Protein AF-A0A2J8AKC6-F1 (afdb_monomer_lite)

Organism: NCBI:txid47790

Radius of gyration: 24.76 Å; chains: 1; bounding box: 72×50×76 Å

Structure (mmCIF, N/CA/C/O backbone):
data_AF-A0A2J8AKC6-F1
#
_entry.id   AF-A0A2J8AKC6-F1
#
loop_
_atom_site.group_PDB
_atom_site.id
_atom_site.type_symbol
_atom_site.label_atom_id
_atom_site.label_alt_id
_atom_site.label_comp_id
_atom_site.label_asym_id
_atom_site.label_entity_id
_atom_site.label_seq_id
_atom_site.pdbx_PDB_ins_code
_atom_site.Cartn_x
_atom_site.Cartn_y
_atom_site.Cartn_z
_atom_site.occupancy
_atom_site.B_iso_or_equiv
_atom_site.auth_seq_id
_atom_site.auth_comp_id
_atom_site.auth_asym_id
_atom_site.auth_atom_id
_atom_site.pdbx_PDB_model_num
ATOM 1 N N . MET A 1 1 ? 10.292 -11.810 6.290 1.00 50.41 1 MET A N 1
ATOM 2 C CA . MET A 1 1 ? 9.599 -10.502 6.369 1.00 50.41 1 MET A CA 1
ATOM 3 C 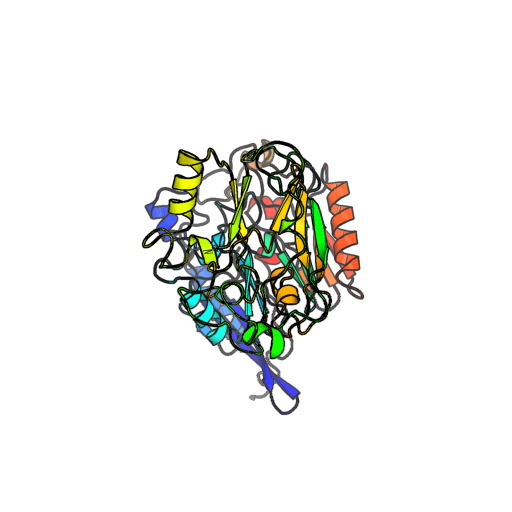C . MET A 1 1 ? 8.182 -10.755 5.903 1.00 50.41 1 MET A C 1
ATOM 5 O O . MET A 1 1 ? 8.024 -11.659 5.096 1.00 50.41 1 MET A O 1
ATOM 9 N N . GLY A 1 2 ? 7.181 -10.084 6.465 1.00 55.41 2 GLY A N 1
ATOM 10 C CA . GLY A 1 2 ? 5.777 -10.382 6.175 1.00 55.41 2 GLY A CA 1
ATOM 11 C C . GLY A 1 2 ? 4.954 -10.456 7.447 1.00 55.41 2 GLY A C 1
ATOM 12 O O . GLY A 1 2 ? 5.099 -11.375 8.252 1.00 55.41 2 GLY A O 1
ATOM 13 N N . CYS A 1 3 ? 4.096 -9.460 7.639 1.00 62.78 3 CYS A N 1
ATOM 14 C CA . CYS A 1 3 ? 3.109 -9.495 8.698 1.00 62.78 3 CYS A CA 1
ATOM 15 C C . CYS A 1 3 ? 2.019 -10.519 8.344 1.00 62.78 3 CYS A C 1
ATOM 17 O O . CYS A 1 3 ? 1.297 -10.359 7.364 1.00 62.78 3 CYS A O 1
ATOM 19 N N . VAL A 1 4 ? 1.895 -11.554 9.168 1.00 79.19 4 VAL A N 1
ATOM 20 C CA . VAL A 1 4 ? 0.941 -12.664 9.003 1.00 79.19 4 VAL A CA 1
ATOM 21 C C . VAL A 1 4 ? -0.320 -12.506 9.863 1.00 79.19 4 VAL A C 1
ATOM 23 O O . VAL A 1 4 ? -1.219 -13.342 9.820 1.00 79.19 4 VAL A O 1
ATOM 26 N N . CYS A 1 5 ? -0.405 -11.428 10.650 1.00 82.19 5 CYS A N 1
ATOM 27 C CA . CYS A 1 5 ? -1.594 -11.084 11.422 1.00 82.19 5 CYS A CA 1
ATOM 28 C C . CYS A 1 5 ? -1.679 -9.587 11.729 1.00 82.19 5 CYS A C 1
ATOM 30 O O . CYS A 1 5 ? -0.687 -8.972 12.114 1.00 82.19 5 CYS A O 1
ATOM 32 N N . VAL A 1 6 ? -2.877 -9.012 11.691 1.00 86.31 6 VAL A N 1
ATOM 33 C CA . VAL A 1 6 ? -3.108 -7.624 12.128 1.00 86.31 6 VAL A CA 1
ATOM 34 C C . VAL A 1 6 ? -4.000 -7.584 13.358 1.00 86.31 6 VAL A C 1
ATOM 36 O O . VAL A 1 6 ? -4.823 -8.471 13.574 1.00 86.31 6 VAL A O 1
ATOM 39 N N . CYS A 1 7 ? -3.850 -6.548 14.180 1.00 86.75 7 CYS A N 1
ATOM 40 C CA . CYS A 1 7 ? -4.762 -6.316 15.295 1.00 86.75 7 CYS A CA 1
ATOM 41 C C . CYS A 1 7 ? -5.960 -5.483 14.837 1.00 86.75 7 CYS A C 1
ATOM 43 O O . CYS A 1 7 ? -5.789 -4.465 14.168 1.00 86.75 7 CYS A O 1
ATOM 45 N N . VAL A 1 8 ? -7.151 -5.879 15.270 1.00 89.00 8 VAL A N 1
ATOM 46 C CA . VAL A 1 8 ? -8.388 -5.108 15.141 1.00 89.00 8 VAL A CA 1
ATOM 47 C C . VAL A 1 8 ? -8.827 -4.633 16.516 1.00 89.00 8 VAL A C 1
ATOM 49 O O . VAL A 1 8 ? -8.617 -5.307 17.530 1.00 89.00 8 VAL A O 1
ATOM 52 N N . VAL A 1 9 ? -9.415 -3.444 16.551 1.00 86.06 9 VAL A N 1
ATOM 53 C CA . VAL A 1 9 ? -9.812 -2.780 17.788 1.00 86.06 9 VAL A CA 1
ATOM 54 C C . VAL A 1 9 ? -11.288 -2.446 17.714 1.00 86.06 9 VAL A C 1
ATOM 56 O O . VAL A 1 9 ? -11.756 -1.902 16.717 1.00 86.06 9 VAL A O 1
ATOM 59 N N . ARG A 1 10 ? -12.014 -2.744 18.789 1.00 84.44 10 ARG A N 1
ATOM 60 C CA . ARG A 1 10 ? -13.404 -2.337 18.964 1.00 84.44 10 ARG A CA 1
ATOM 61 C C . ARG A 1 10 ? -13.532 -1.510 20.232 1.00 84.44 10 ARG A C 1
ATOM 63 O O . ARG A 1 10 ? -13.250 -1.995 21.325 1.00 84.44 10 ARG A O 1
ATOM 70 N N . ASP A 1 11 ? -14.015 -0.285 20.084 1.00 80.38 11 ASP A N 1
ATOM 71 C CA . ASP A 1 11 ? -14.376 0.564 21.215 1.00 80.38 11 ASP A CA 1
ATOM 72 C C . ASP A 1 11 ? -15.861 0.320 21.561 1.00 80.38 11 ASP A C 1
ATOM 74 O O . ASP A 1 11 ? -16.763 0.576 20.762 1.00 80.38 11 ASP A O 1
ATOM 78 N N . GLY A 1 12 ? -16.122 -0.273 22.729 1.00 70.50 12 GLY A N 1
ATOM 79 C CA . GLY A 1 12 ? -17.465 -0.630 23.193 1.00 70.50 12 GLY A CA 1
ATOM 80 C C . GLY A 1 12 ? -18.223 0.531 23.850 1.00 70.50 12 GLY A C 1
ATOM 81 O O . GLY A 1 12 ? -17.636 1.508 24.324 1.00 70.50 12 GLY A O 1
ATOM 82 N N . SER A 1 13 ? -19.552 0.398 23.946 1.00 59.69 13 SER A N 1
ATOM 83 C CA . SER A 1 13 ? -20.434 1.341 24.649 1.00 59.69 13 SER A CA 1
ATOM 84 C C . SER A 1 13 ? -20.139 1.327 26.156 1.00 59.69 13 SER A C 1
ATOM 86 O O . SER A 1 13 ? -20.657 0.491 26.894 1.00 59.69 13 SER A O 1
ATOM 88 N N . GLY A 1 14 ? -19.246 2.214 26.596 1.00 64.56 14 GLY A N 1
ATOM 89 C CA . GLY A 1 14 ? -18.710 2.259 27.963 1.00 64.56 14 GLY A CA 1
ATOM 90 C C . GLY A 1 14 ? -17.220 2.614 28.047 1.00 64.56 14 GLY A C 1
ATOM 91 O O . GLY A 1 14 ? -16.675 2.645 29.145 1.00 64.56 14 GLY A O 1
ATOM 92 N N . GLY A 1 15 ? -16.550 2.860 26.913 1.00 66.12 15 GLY A N 1
ATOM 93 C CA . GLY A 1 15 ? -15.128 3.230 26.874 1.00 66.12 15 GLY A CA 1
ATOM 94 C C . GLY A 1 15 ? -14.170 2.046 27.040 1.00 66.12 15 GLY A C 1
ATOM 95 O O . GLY A 1 15 ? -12.957 2.241 27.099 1.00 66.12 15 GLY A O 1
ATOM 96 N N . ARG A 1 16 ? -14.694 0.814 27.103 1.00 74.62 16 ARG A N 1
ATOM 97 C CA . ARG A 1 16 ? -13.885 -0.407 27.098 1.00 74.62 16 ARG A CA 1
ATOM 98 C C . ARG A 1 16 ? -13.391 -0.668 25.679 1.00 74.62 16 ARG A C 1
ATOM 100 O O . ARG A 1 16 ? -14.198 -0.852 24.770 1.00 74.62 16 ARG A O 1
ATOM 107 N N . ARG A 1 17 ? -12.072 -0.694 25.518 1.00 82.88 17 ARG A N 1
ATOM 108 C CA . ARG A 1 17 ? -11.397 -1.063 24.276 1.00 82.88 17 ARG A CA 1
ATOM 109 C C . ARG A 1 17 ? -11.096 -2.555 24.280 1.00 82.88 17 ARG A C 1
ATOM 111 O O . ARG A 1 17 ? -10.400 -3.037 25.170 1.00 82.88 17 ARG A O 1
ATOM 118 N N . GLU A 1 18 ? -11.597 -3.266 23.282 1.00 88.19 18 GLU A N 1
ATOM 119 C CA . GLU A 1 18 ? -11.300 -4.676 23.044 1.00 88.19 18 GLU A CA 1
ATOM 120 C C . GLU A 1 18 ? -10.331 -4.798 21.867 1.00 88.19 18 GLU A C 1
ATOM 122 O O . GLU A 1 18 ? -10.511 -4.151 20.834 1.00 88.19 18 GLU A O 1
ATOM 127 N N . VAL A 1 19 ? -9.299 -5.627 22.026 1.00 90.69 19 VAL A N 1
ATOM 128 C CA . VAL A 1 19 ? -8.300 -5.893 20.986 1.00 90.69 19 VAL A CA 1
ATOM 129 C C . VAL A 1 19 ? -8.336 -7.375 20.643 1.00 90.69 19 VAL A C 1
ATOM 131 O O . VAL A 1 19 ? -8.291 -8.232 21.527 1.00 90.69 19 VAL A O 1
ATOM 134 N N . ALA A 1 20 ? -8.406 -7.673 19.353 1.00 92.00 20 ALA A N 1
ATOM 135 C CA . ALA A 1 20 ? -8.294 -9.018 18.810 1.00 92.00 20 ALA A CA 1
ATOM 136 C C . ALA A 1 20 ? -7.307 -9.018 17.641 1.00 92.00 20 ALA A C 1
ATOM 138 O O . ALA A 1 20 ? -6.904 -7.962 17.158 1.00 92.00 20 ALA A O 1
ATOM 139 N N . ALA A 1 21 ? -6.913 -10.200 17.185 1.00 93.06 21 ALA A N 1
ATOM 140 C CA . ALA A 1 21 ? -6.076 -10.366 16.009 1.00 93.06 21 ALA A CA 1
ATOM 141 C C . ALA A 1 21 ? -6.839 -11.075 14.892 1.00 93.06 21 ALA A C 1
ATOM 143 O O . ALA A 1 21 ? -7.624 -11.989 15.148 1.00 93.06 21 ALA A O 1
ATOM 144 N N . VAL A 1 22 ? -6.560 -10.678 13.658 1.00 94.81 22 VAL A N 1
ATOM 145 C CA . VAL A 1 22 ? -6.909 -11.413 12.447 1.00 94.81 22 VAL A CA 1
ATOM 146 C C . VAL A 1 22 ? -5.635 -12.074 11.942 1.00 94.81 22 VAL A C 1
ATOM 148 O O . VAL A 1 22 ? -4.661 -11.387 11.645 1.00 94.81 22 VAL A O 1
ATOM 151 N N . SER A 1 23 ? -5.639 -13.400 11.904 1.00 94.94 23 SER A N 1
ATOM 152 C CA . SER A 1 23 ? -4.599 -14.239 11.312 1.00 94.94 23 SER A CA 1
ATOM 153 C C . SER A 1 23 ? -4.979 -14.495 9.858 1.00 94.94 23 SER A C 1
ATOM 155 O O . SER A 1 23 ? -6.094 -14.943 9.586 1.00 94.94 23 SER A O 1
ATOM 157 N N . TRP A 1 24 ? -4.088 -14.145 8.935 1.00 93.38 24 TRP A N 1
ATOM 158 C CA . TRP A 1 24 ? -4.292 -14.333 7.499 1.00 93.38 24 TRP A CA 1
ATOM 159 C C . TRP A 1 24 ? -3.771 -15.696 7.065 1.00 93.38 24 TRP A C 1
ATOM 161 O O . TRP A 1 24 ? -2.872 -16.253 7.706 1.00 93.38 24 TRP A O 1
ATOM 171 N N . ASP A 1 25 ? -4.261 -16.206 5.936 1.00 92.31 25 ASP A N 1
ATOM 172 C CA . ASP A 1 25 ? -3.503 -17.253 5.272 1.00 92.31 25 ASP A CA 1
ATOM 173 C C . ASP A 1 25 ? -2.230 -16.640 4.666 1.00 92.31 25 ASP A C 1
ATOM 175 O O . ASP A 1 25 ? -2.256 -15.562 4.075 1.00 92.31 25 ASP A O 1
ATOM 179 N N . TYR A 1 26 ? -1.093 -17.312 4.827 1.00 92.56 26 TYR A N 1
ATOM 180 C CA . TYR A 1 26 ? 0.196 -16.827 4.340 1.00 92.56 26 TYR A CA 1
ATOM 181 C C . TYR A 1 26 ? 0.833 -17.874 3.443 1.00 92.56 26 TYR A C 1
ATOM 183 O O . TYR A 1 26 ? 1.056 -19.020 3.851 1.00 92.56 26 TYR A O 1
ATOM 191 N N . ASN A 1 27 ? 1.147 -17.466 2.215 1.00 92.25 27 ASN A N 1
ATOM 192 C CA . ASN A 1 27 ? 1.741 -18.327 1.198 1.00 92.25 27 ASN A CA 1
ATOM 193 C C . ASN A 1 27 ? 3.113 -17.835 0.720 1.00 92.25 27 ASN A C 1
ATOM 195 O O . ASN A 1 27 ? 3.549 -18.194 -0.374 1.00 92.25 27 ASN A O 1
ATOM 199 N N . CYS A 1 28 ? 3.775 -17.003 1.530 1.00 90.94 28 CYS A N 1
ATOM 200 C CA . CYS A 1 28 ? 5.038 -16.367 1.185 1.00 90.94 28 CYS A CA 1
ATOM 201 C C . CYS A 1 28 ? 4.967 -15.628 -0.152 1.00 90.94 28 CYS A C 1
ATOM 203 O O . CYS A 1 28 ? 5.646 -15.989 -1.116 1.00 90.94 28 CYS A O 1
ATOM 205 N N . TYR A 1 29 ? 4.119 -14.599 -0.212 1.00 89.69 29 TYR A N 1
ATOM 206 C CA . TYR A 1 29 ? 4.050 -13.684 -1.348 1.00 89.69 29 TYR A CA 1
ATOM 207 C C . TYR A 1 29 ? 3.816 -14.399 -2.689 1.00 89.69 29 TYR A C 1
ATOM 209 O O . TYR A 1 29 ? 4.395 -14.060 -3.728 1.00 89.69 29 TYR A O 1
ATOM 217 N N . GLY A 1 30 ? 2.986 -15.445 -2.661 1.00 89.69 30 GLY A N 1
ATOM 218 C CA . GLY A 1 30 ? 2.636 -16.240 -3.830 1.00 89.69 30 GLY A CA 1
ATOM 219 C C . GLY A 1 30 ? 3.577 -17.389 -4.178 1.00 89.69 30 GLY A C 1
ATOM 220 O O . GLY A 1 30 ? 3.514 -17.887 -5.305 1.00 89.69 30 GLY A O 1
ATOM 221 N N . SER A 1 31 ? 4.437 -17.819 -3.252 1.00 88.81 31 SER A N 1
ATOM 222 C CA . SER A 1 31 ? 5.474 -18.823 -3.515 1.00 88.81 31 SER A CA 1
ATOM 223 C C . SER A 1 31 ? 4.973 -20.117 -4.181 1.00 88.81 31 SER A C 1
ATOM 225 O O . SER A 1 31 ? 5.622 -20.548 -5.130 1.00 88.81 31 SER A O 1
ATOM 227 N N . PRO A 1 32 ? 3.826 -20.731 -3.812 1.00 89.19 32 PRO A N 1
ATOM 228 C CA . PRO A 1 32 ? 3.337 -21.933 -4.497 1.00 89.19 32 PRO A CA 1
ATOM 229 C C . PRO A 1 32 ? 3.151 -21.765 -6.012 1.00 89.19 32 PRO A C 1
ATOM 231 O O . PRO A 1 32 ? 3.596 -22.606 -6.791 1.00 89.19 32 PRO A O 1
ATOM 234 N N . ALA A 1 33 ? 2.504 -20.674 -6.435 1.00 87.31 33 ALA A N 1
ATOM 235 C CA . ALA A 1 33 ? 2.237 -20.416 -7.848 1.00 87.31 33 ALA A CA 1
ATOM 236 C C . ALA A 1 33 ? 3.506 -19.967 -8.583 1.00 87.31 33 ALA A C 1
ATOM 238 O O . ALA A 1 33 ? 3.753 -20.419 -9.699 1.00 87.31 33 ALA A O 1
ATOM 239 N N . LYS A 1 34 ? 4.343 -19.145 -7.932 1.00 84.25 34 LYS A N 1
ATOM 240 C CA . LYS A 1 34 ? 5.646 -18.722 -8.463 1.00 84.25 34 LYS A CA 1
ATOM 241 C C . LYS A 1 34 ? 6.565 -19.931 -8.702 1.00 84.25 34 LYS A C 1
ATOM 243 O O . LYS A 1 34 ? 7.096 -20.081 -9.798 1.00 84.25 34 LYS A O 1
ATOM 248 N N . LEU A 1 35 ? 6.658 -20.860 -7.743 1.00 84.56 35 LEU A N 1
ATOM 249 C CA . LEU A 1 35 ? 7.389 -22.128 -7.898 1.00 84.56 35 LEU A CA 1
ATOM 250 C C . LEU A 1 35 ? 6.865 -22.953 -9.078 1.00 84.56 35 LEU A C 1
ATOM 252 O O . LEU A 1 35 ? 7.657 -23.440 -9.882 1.00 84.56 35 LEU A O 1
ATOM 256 N N . ALA A 1 36 ? 5.541 -23.093 -9.205 1.00 85.81 36 ALA A N 1
ATOM 257 C CA . ALA A 1 36 ? 4.930 -23.821 -10.318 1.00 85.81 36 ALA A CA 1
ATOM 258 C C . ALA A 1 36 ? 5.220 -23.171 -11.685 1.00 85.81 36 ALA A C 1
ATOM 260 O O . ALA A 1 36 ? 5.316 -23.875 -12.690 1.00 85.81 36 ALA A O 1
ATOM 261 N N . ALA A 1 37 ? 5.399 -21.849 -11.716 1.00 83.88 37 ALA A N 1
ATOM 262 C CA . ALA A 1 37 ? 5.763 -21.077 -12.901 1.00 83.88 37 ALA A CA 1
ATOM 263 C C . ALA A 1 37 ? 7.284 -20.985 -13.149 1.00 83.88 37 ALA A C 1
ATOM 265 O O . ALA A 1 37 ? 7.702 -20.343 -14.111 1.00 83.88 37 ALA A O 1
ATOM 266 N N . GLY A 1 38 ? 8.124 -21.596 -12.302 1.00 80.50 38 GLY A N 1
ATOM 267 C CA . GLY A 1 38 ? 9.585 -21.478 -12.393 1.00 80.50 38 GLY A CA 1
ATOM 268 C C . GLY A 1 38 ? 10.118 -20.075 -12.072 1.00 80.50 38 GLY A C 1
ATOM 269 O O . GLY A 1 38 ? 11.237 -19.741 -12.456 1.00 80.50 38 GLY A O 1
ATOM 270 N N . GLN A 1 39 ? 9.318 -19.253 -11.393 1.00 76.44 39 GLN A N 1
ATOM 271 C CA . GLN A 1 39 ? 9.688 -17.919 -10.934 1.00 76.44 39 GLN A CA 1
ATOM 272 C C . GLN A 1 39 ? 10.471 -17.993 -9.616 1.00 76.44 39 GLN A C 1
ATOM 274 O O . GLN A 1 39 ? 10.296 -18.938 -8.836 1.00 76.44 39 GLN A O 1
ATOM 279 N N . PRO A 1 40 ? 11.328 -16.997 -9.338 1.00 69.62 40 PRO A N 1
ATOM 280 C CA . PRO A 1 40 ? 12.038 -16.939 -8.075 1.00 69.62 40 PRO A CA 1
ATOM 281 C C . PRO A 1 40 ? 11.052 -16.747 -6.910 1.00 69.62 40 PRO A C 1
ATOM 283 O O . PRO A 1 40 ? 10.064 -16.021 -7.009 1.00 69.62 40 PRO A O 1
ATOM 286 N N . VAL A 1 41 ? 11.323 -17.415 -5.789 1.00 77.19 41 VAL A N 1
ATOM 287 C CA . VAL A 1 41 ? 10.510 -17.325 -4.566 1.00 77.19 41 VAL A CA 1
ATOM 288 C C . VAL A 1 41 ? 11.353 -16.898 -3.391 1.00 77.19 41 VAL A C 1
ATOM 290 O O . VAL A 1 41 ? 12.531 -17.229 -3.345 1.00 77.19 41 VAL A O 1
ATOM 293 N N . LEU A 1 42 ? 10.765 -16.187 -2.431 1.00 75.12 42 LEU A N 1
ATOM 294 C CA . LEU A 1 42 ? 11.502 -15.682 -1.271 1.00 75.12 42 LEU A CA 1
ATOM 295 C C . LEU A 1 42 ? 11.999 -16.834 -0.383 1.00 75.12 42 LEU A C 1
ATOM 297 O O . LEU A 1 42 ? 13.177 -16.885 -0.035 1.00 75.12 42 LEU A O 1
ATOM 301 N N . MET A 1 43 ? 11.136 -17.807 -0.071 1.00 79.31 43 MET A N 1
ATOM 302 C CA . MET A 1 43 ? 11.514 -18.999 0.694 1.00 79.31 43 MET A CA 1
ATOM 303 C C . MET A 1 43 ? 10.762 -20.246 0.221 1.00 79.31 43 MET A C 1
ATOM 305 O O . MET A 1 43 ? 9.605 -20.179 -0.181 1.00 79.31 43 MET A O 1
ATOM 309 N N . ALA A 1 44 ? 11.428 -21.401 0.280 1.00 76.31 44 ALA A N 1
ATOM 310 C CA . ALA A 1 44 ? 10.841 -22.676 -0.139 1.00 76.31 44 ALA A CA 1
ATOM 311 C C . ALA A 1 44 ? 9.895 -23.289 0.913 1.00 76.31 44 ALA A C 1
ATOM 313 O O . ALA A 1 44 ? 9.000 -24.050 0.557 1.00 76.31 44 ALA A O 1
ATOM 314 N N . ASP A 1 45 ? 10.088 -22.962 2.194 1.00 85.12 45 ASP A N 1
ATOM 315 C CA . ASP A 1 45 ? 9.246 -23.394 3.313 1.00 85.12 45 ASP A CA 1
ATOM 316 C C . ASP A 1 45 ? 8.954 -22.192 4.214 1.00 85.12 45 ASP A C 1
ATOM 318 O O . ASP A 1 45 ? 9.879 -21.585 4.742 1.00 85.12 45 ASP A O 1
ATOM 322 N N . TRP A 1 46 ? 7.672 -21.863 4.365 1.00 89.50 46 TRP A N 1
ATOM 323 C CA . TRP A 1 46 ? 7.147 -20.747 5.164 1.00 89.50 46 TRP A CA 1
ATOM 324 C C . TRP A 1 46 ? 6.174 -21.226 6.253 1.00 89.50 46 TRP A C 1
ATOM 326 O O . TRP A 1 46 ? 5.354 -20.461 6.770 1.00 89.50 46 TRP A O 1
ATOM 336 N N . SER A 1 47 ? 6.205 -22.520 6.583 1.00 90.06 47 SER A N 1
ATOM 337 C CA . SER A 1 47 ? 5.275 -23.130 7.540 1.00 90.06 47 SER A CA 1
ATOM 338 C C . SER A 1 47 ? 5.334 -22.471 8.923 1.00 90.06 47 SER A C 1
ATOM 340 O O . SER A 1 47 ? 4.297 -22.291 9.567 1.00 90.06 47 SER A O 1
ATOM 342 N N . LEU A 1 48 ? 6.527 -22.056 9.358 1.00 90.50 48 LEU A N 1
ATOM 343 C CA . LEU A 1 48 ? 6.729 -21.348 10.621 1.00 90.50 48 LEU A CA 1
ATOM 344 C C . LEU A 1 48 ? 6.208 -19.907 10.576 1.00 90.50 48 LEU A C 1
ATOM 346 O O . LEU A 1 48 ? 5.594 -19.468 11.548 1.00 90.50 48 LEU A O 1
ATOM 350 N N . ASP A 1 49 ? 6.388 -19.195 9.462 1.00 89.94 49 ASP A N 1
ATOM 351 C CA . ASP A 1 49 ? 5.840 -17.849 9.271 1.00 89.94 49 ASP A CA 1
ATOM 352 C C . ASP A 1 49 ? 4.311 -17.882 9.306 1.00 89.94 49 ASP A C 1
ATOM 354 O O . ASP A 1 49 ? 3.687 -17.136 10.056 1.00 89.94 49 ASP A O 1
ATOM 358 N N . ARG A 1 50 ? 3.696 -18.835 8.594 1.00 89.94 50 ARG A N 1
ATOM 359 C CA . ARG A 1 50 ? 2.242 -19.048 8.640 1.00 89.94 50 ARG A CA 1
ATOM 360 C C . ARG A 1 50 ? 1.762 -19.355 10.062 1.00 89.94 50 ARG A C 1
ATOM 362 O O . ARG A 1 50 ? 0.770 -18.796 10.520 1.00 89.94 50 ARG A O 1
ATOM 369 N N . ALA A 1 51 ? 2.480 -20.203 10.802 1.00 90.56 51 ALA A N 1
ATOM 370 C CA . ALA A 1 51 ? 2.139 -20.530 12.189 1.00 90.56 51 ALA A CA 1
ATOM 371 C C . ALA A 1 51 ? 2.301 -19.339 13.158 1.00 90.56 51 ALA A C 1
ATOM 373 O O . ALA A 1 51 ? 1.651 -19.299 14.213 1.00 90.56 51 ALA A O 1
ATOM 374 N N . ALA A 1 52 ? 3.150 -18.360 12.831 1.00 88.94 52 ALA A N 1
ATOM 375 C CA . ALA A 1 52 ? 3.344 -17.161 13.642 1.00 88.94 52 ALA A CA 1
ATOM 376 C C . ALA A 1 52 ? 2.078 -16.286 13.700 1.00 88.94 52 ALA A C 1
ATOM 378 O O . ALA A 1 52 ? 1.790 -15.739 14.768 1.00 88.94 52 ALA A O 1
ATOM 379 N N . GLY A 1 53 ? 1.281 -16.241 12.621 1.00 86.81 53 GLY A N 1
ATOM 380 C CA . GLY A 1 53 ? 0.059 -15.424 12.521 1.00 86.81 53 GLY A CA 1
ATOM 381 C C . GLY A 1 53 ? -0.975 -15.745 13.593 1.00 86.81 53 GLY A C 1
ATOM 382 O O . GLY A 1 53 ? -1.581 -14.846 14.171 1.00 86.81 53 GLY A O 1
ATOM 383 N N . ARG A 1 54 ? -1.086 -17.021 13.970 1.00 89.75 54 ARG A N 1
ATOM 384 C CA . ARG A 1 54 ? -1.923 -17.451 15.096 1.00 89.75 54 ARG A CA 1
ATOM 385 C C . ARG A 1 54 ? -1.179 -17.430 16.431 1.00 89.75 54 ARG A C 1
ATOM 387 O O . ARG A 1 54 ? -1.734 -17.014 17.448 1.00 89.75 54 ARG A O 1
ATOM 394 N N . SER A 1 55 ? 0.053 -17.940 16.467 1.00 90.31 55 SER A N 1
ATOM 395 C CA . SER A 1 55 ? 0.731 -18.242 17.737 1.00 90.31 55 SER A CA 1
ATOM 396 C C . SER A 1 55 ? 1.214 -17.004 18.496 1.00 90.31 55 SER A C 1
ATOM 398 O O . SER A 1 55 ? 1.163 -17.003 19.727 1.00 90.31 55 SER A O 1
ATOM 400 N N . LEU A 1 56 ? 1.640 -15.946 17.802 1.00 88.06 56 LEU A N 1
ATOM 401 C CA . LEU A 1 56 ? 2.088 -14.701 18.431 1.00 88.06 56 LEU A CA 1
ATOM 402 C C . LEU A 1 56 ? 0.946 -13.940 19.129 1.00 88.06 56 LEU A C 1
ATOM 404 O O . LEU A 1 56 ? 1.068 -13.704 20.335 1.00 88.06 56 LEU A O 1
ATOM 408 N N . PRO A 1 57 ? -0.180 -13.605 18.464 1.00 88.56 57 PRO A N 1
ATOM 409 C CA . PRO A 1 57 ? -1.278 -12.911 19.135 1.00 88.56 57 PRO A CA 1
ATOM 410 C C . PRO A 1 57 ? -1.929 -13.762 20.233 1.00 88.56 57 PRO A C 1
ATOM 412 O O . PRO A 1 57 ? -2.284 -13.228 21.283 1.00 88.56 57 PRO A O 1
ATOM 415 N N . ALA A 1 58 ? -2.010 -15.087 20.059 1.00 89.94 58 ALA A N 1
ATOM 416 C CA . ALA A 1 58 ? -2.510 -15.980 21.105 1.00 89.94 58 ALA A CA 1
ATOM 417 C C . ALA A 1 58 ? -1.626 -15.954 22.366 1.00 89.94 58 ALA A C 1
ATOM 419 O O . ALA A 1 58 ? -2.142 -15.911 23.482 1.00 89.94 58 ALA A O 1
ATOM 420 N N . ARG A 1 59 ? -0.292 -15.923 22.213 1.00 89.50 59 ARG A N 1
ATOM 421 C CA . ARG A 1 59 ? 0.645 -15.754 23.342 1.00 89.50 59 ARG A CA 1
ATOM 422 C C . ARG A 1 59 ? 0.526 -14.387 24.012 1.00 89.50 59 ARG A C 1
ATOM 424 O O . ARG A 1 59 ? 0.781 -14.287 25.206 1.00 89.50 59 ARG A O 1
ATOM 431 N N . ALA A 1 60 ? 0.114 -13.363 23.267 1.00 85.75 60 ALA A N 1
ATOM 432 C CA . ALA A 1 60 ? -0.218 -12.046 23.806 1.00 85.75 60 ALA A CA 1
ATOM 433 C C . ALA A 1 60 ? -1.609 -11.992 24.478 1.00 85.75 60 ALA A C 1
ATOM 435 O O . ALA A 1 60 ? -2.042 -10.921 24.899 1.00 85.75 60 ALA A O 1
ATOM 436 N N . GLY A 1 61 ? -2.318 -13.125 24.588 1.00 89.62 61 GLY A N 1
ATOM 437 C CA . GLY A 1 61 ? -3.636 -13.213 25.219 1.00 89.62 61 GLY A CA 1
ATOM 438 C C . GLY A 1 61 ? -4.782 -12.675 24.359 1.00 89.62 61 GLY A C 1
ATOM 439 O O . GLY A 1 61 ? -5.873 -12.444 24.876 1.00 89.62 61 GLY A O 1
ATOM 440 N N . LEU A 1 62 ? -4.558 -12.458 23.060 1.00 89.94 62 LEU A N 1
ATOM 441 C CA . LEU A 1 62 ? -5.587 -11.958 22.154 1.00 89.94 62 LEU A CA 1
ATOM 442 C C . LEU A 1 62 ? -6.494 -13.084 21.662 1.00 89.94 62 LEU A C 1
ATOM 444 O O . LEU A 1 62 ? -6.050 -14.196 21.365 1.00 89.94 62 LEU A O 1
ATOM 448 N N . ARG A 1 63 ? -7.772 -12.754 21.467 1.00 93.75 63 ARG A N 1
ATOM 449 C CA . ARG A 1 63 ? -8.656 -13.558 20.621 1.00 93.75 63 ARG A CA 1
ATOM 450 C C . ARG A 1 63 ? -8.153 -13.484 19.179 1.00 93.75 63 ARG A C 1
ATOM 452 O O . ARG A 1 63 ? -7.892 -12.390 18.689 1.00 93.75 63 ARG A O 1
ATOM 459 N N . VAL A 1 64 ? -8.057 -14.630 18.507 1.00 94.56 64 VAL A N 1
ATOM 460 C CA . VAL A 1 64 ? -7.596 -14.722 17.114 1.00 94.56 64 VAL A CA 1
ATOM 461 C C . VAL A 1 64 ? -8.738 -15.196 16.218 1.00 94.56 64 VAL A C 1
ATOM 463 O O . VAL A 1 64 ? -9.375 -16.211 16.511 1.00 94.56 64 VAL A O 1
ATOM 466 N N . PHE A 1 65 ? -8.992 -14.459 15.142 1.00 95.69 65 PHE A N 1
ATOM 467 C CA . PHE A 1 65 ? -9.894 -14.822 14.055 1.00 95.69 65 PHE A CA 1
ATOM 468 C C . PHE A 1 65 ? -9.063 -15.276 12.856 1.00 95.69 65 PHE A C 1
ATOM 470 O O . PHE A 1 65 ? -8.153 -14.565 12.445 1.00 95.69 65 PHE A O 1
ATOM 477 N N . GLU A 1 66 ? -9.357 -16.450 12.306 1.00 95.12 66 GLU A N 1
ATOM 478 C CA . GLU A 1 66 ? -8.680 -16.946 11.103 1.00 95.12 66 GLU A CA 1
ATOM 479 C C . GLU A 1 66 ? -9.437 -16.458 9.869 1.00 95.12 66 GLU A C 1
ATOM 481 O O . GLU A 1 66 ? -10.611 -16.795 9.691 1.00 95.12 66 GLU A O 1
ATOM 486 N N . CYS A 1 67 ? -8.774 -15.664 9.035 1.00 94.56 67 CYS A N 1
ATOM 487 C CA . CYS A 1 67 ? -9.294 -15.224 7.752 1.00 94.56 67 CYS A CA 1
ATOM 488 C C . CYS A 1 67 ? -8.752 -16.134 6.641 1.00 94.56 67 CYS A C 1
ATOM 490 O O . CYS A 1 67 ? -7.540 -16.328 6.561 1.00 94.56 67 CYS A O 1
ATOM 492 N N . PRO A 1 68 ? -9.611 -16.685 5.762 1.00 93.81 68 PRO A N 1
ATOM 493 C CA . PRO A 1 68 ? -9.164 -17.555 4.675 1.00 93.81 68 PRO A CA 1
ATOM 494 C C . PRO A 1 68 ? -8.468 -16.798 3.533 1.00 93.81 68 PRO A C 1
ATOM 496 O O . PRO A 1 68 ? -8.000 -17.427 2.588 1.00 93.81 68 PRO A O 1
ATOM 499 N N . LEU A 1 69 ? -8.443 -15.462 3.582 1.00 95.56 69 LEU A N 1
ATOM 500 C CA . LEU A 1 69 ? -7.779 -14.633 2.585 1.00 95.56 69 LEU A CA 1
ATOM 501 C C . LEU A 1 69 ? -6.263 -14.814 2.694 1.00 95.56 69 LEU A C 1
ATOM 503 O O . LEU A 1 69 ? -5.695 -14.615 3.772 1.00 95.56 69 LEU A O 1
ATOM 507 N N . VAL A 1 70 ? -5.612 -15.128 1.571 1.00 96.12 70 VAL A N 1
ATOM 508 C CA . VAL A 1 70 ? -4.156 -15.011 1.475 1.00 96.12 70 VAL A CA 1
ATOM 509 C C . VAL A 1 70 ? -3.813 -13.527 1.466 1.00 96.12 70 VAL A C 1
ATOM 511 O O . VAL A 1 70 ? -4.154 -12.831 0.504 1.00 96.12 70 VAL A O 1
ATOM 514 N N . LEU A 1 71 ? -3.180 -13.046 2.534 1.00 93.31 71 LEU A N 1
ATOM 515 C CA . LEU A 1 71 ? -2.866 -11.632 2.717 1.00 93.31 71 LEU A CA 1
ATOM 516 C C . LEU A 1 71 ? -1.634 -11.439 3.604 1.00 93.31 71 LEU A C 1
ATOM 518 O O . LEU A 1 71 ? -1.385 -12.190 4.546 1.00 93.31 71 LEU A O 1
ATOM 522 N N . GLU A 1 72 ? -0.907 -10.362 3.343 1.00 90.00 72 GLU A N 1
ATOM 523 C CA . GLU A 1 72 ? 0.153 -9.847 4.191 1.00 90.00 72 GLU A CA 1
ATOM 524 C C . GLU A 1 72 ? -0.242 -8.478 4.766 1.00 90.00 72 GLU A C 1
ATOM 526 O O . GLU A 1 72 ? -0.788 -7.632 4.064 1.00 90.00 72 GLU A O 1
ATOM 531 N N . GLY A 1 73 ? 0.080 -8.200 6.032 1.00 83.19 73 GLY A N 1
ATOM 532 C CA . GLY A 1 73 ? -0.256 -6.914 6.658 1.00 83.19 73 GLY A CA 1
ATOM 533 C C . GLY A 1 73 ? 0.358 -5.695 5.956 1.00 83.19 73 GLY A C 1
ATOM 534 O O . GLY A 1 73 ? -0.222 -4.621 6.020 1.00 83.19 73 GLY A O 1
ATOM 535 N N . GLY A 1 74 ? 1.479 -5.858 5.241 1.00 81.12 74 GLY A N 1
ATOM 536 C CA . GLY A 1 74 ? 2.077 -4.797 4.415 1.00 81.12 74 GLY A CA 1
ATOM 537 C C . GLY A 1 74 ? 1.328 -4.512 3.103 1.00 81.12 74 GLY A C 1
ATOM 538 O O . GLY A 1 74 ? 1.544 -3.472 2.488 1.00 81.12 74 GLY A O 1
ATOM 539 N N . ALA A 1 75 ? 0.422 -5.401 2.682 1.00 87.94 75 ALA A N 1
ATOM 540 C CA . ALA A 1 75 ? -0.410 -5.214 1.494 1.00 87.94 75 ALA A CA 1
ATOM 541 C C . ALA A 1 75 ? -1.621 -4.295 1.747 1.00 87.94 75 ALA A C 1
ATOM 543 O O . ALA A 1 75 ? -2.335 -3.949 0.804 1.00 87.94 75 ALA A O 1
ATOM 544 N N . ILE A 1 76 ? -1.857 -3.895 3.003 1.00 88.62 76 ILE A N 1
ATOM 545 C CA . ILE A 1 76 ? -2.983 -3.053 3.415 1.00 88.62 76 ILE A CA 1
ATOM 546 C C . ILE A 1 76 ? -2.518 -1.915 4.335 1.00 88.62 76 ILE A C 1
ATOM 548 O O . ILE A 1 76 ? -1.599 -2.084 5.130 1.00 88.62 76 ILE A O 1
ATOM 552 N N . HIS A 1 77 ? -3.189 -0.762 4.297 1.00 82.19 77 HIS A N 1
ATOM 553 C CA . HIS A 1 77 ? -2.957 0.315 5.266 1.00 82.19 77 HIS A CA 1
ATOM 554 C C . HIS A 1 77 ? -4.273 0.978 5.672 1.00 82.19 77 HIS A C 1
ATOM 556 O O . HIS A 1 77 ? -5.020 1.453 4.823 1.00 82.19 77 HIS A O 1
ATOM 562 N N . SER A 1 78 ? -4.566 1.046 6.972 1.00 84.81 78 SER A N 1
ATOM 563 C CA . SER A 1 78 ? -5.815 1.636 7.479 1.00 84.81 78 SER A CA 1
ATOM 564 C C . SER A 1 78 ? -5.615 3.051 8.017 1.00 84.81 78 SER A C 1
ATOM 566 O O . SER A 1 78 ? -4.538 3.379 8.517 1.00 84.81 78 SER A O 1
ATOM 568 N N . ASP A 1 79 ? -6.661 3.874 7.934 1.00 78.94 79 ASP A N 1
ATOM 569 C CA . ASP A 1 79 ? -6.766 5.158 8.636 1.00 78.94 79 ASP A CA 1
ATOM 570 C C . ASP A 1 79 ? -7.313 5.016 10.072 1.00 78.94 79 ASP A C 1
ATOM 572 O O . ASP A 1 79 ? -7.324 5.980 10.837 1.00 78.94 79 ASP A O 1
ATOM 576 N N . GLY A 1 80 ? -7.774 3.816 10.446 1.00 81.12 80 GLY A N 1
ATOM 577 C CA . GLY A 1 80 ? -8.427 3.535 11.724 1.00 81.12 80 GLY A CA 1
ATOM 578 C C . GLY A 1 80 ? -9.857 4.079 11.844 1.00 81.12 80 GLY A C 1
ATOM 579 O O . GLY A 1 80 ? -10.404 4.082 12.944 1.00 81.12 80 GLY A O 1
ATOM 580 N N . GLN A 1 81 ? -10.455 4.554 10.748 1.00 82.38 81 GLN A N 1
ATOM 581 C CA . GLN A 1 81 ? -11.796 5.148 10.689 1.00 82.38 81 GLN A CA 1
ATOM 582 C C . GLN A 1 81 ? -12.625 4.605 9.516 1.00 82.38 81 GLN A C 1
ATOM 584 O O . GLN A 1 81 ? -13.456 5.312 8.954 1.00 82.38 81 GLN A O 1
ATOM 589 N N . GLY A 1 82 ? -12.406 3.336 9.170 1.00 80.50 82 GLY A N 1
ATOM 590 C CA . GLY A 1 82 ? -13.205 2.618 8.178 1.00 80.50 82 GLY A CA 1
ATOM 591 C C . GLY A 1 82 ? -12.636 2.642 6.760 1.00 80.50 82 GLY A C 1
ATOM 592 O O . GLY A 1 82 ? -13.255 2.067 5.866 1.00 80.50 82 GLY A O 1
ATOM 593 N N . THR A 1 83 ? -11.465 3.242 6.531 1.00 80.00 83 THR A N 1
ATOM 594 C CA . THR A 1 83 ? -10.820 3.275 5.209 1.00 80.00 83 THR A CA 1
ATOM 595 C C . THR A 1 83 ? -9.594 2.380 5.169 1.00 80.00 83 THR A C 1
ATOM 597 O O . THR A 1 83 ? -8.782 2.353 6.101 1.00 80.00 83 THR A O 1
ATOM 600 N N . LEU A 1 84 ? -9.428 1.680 4.050 1.00 83.56 84 LEU A N 1
ATOM 601 C CA . LEU A 1 84 ? -8.256 0.871 3.747 1.00 83.56 84 LEU A CA 1
ATOM 602 C C . LEU A 1 84 ? -7.645 1.295 2.410 1.00 83.56 84 LEU A C 1
ATOM 604 O O . LEU A 1 84 ? -8.366 1.446 1.431 1.00 83.56 84 LEU A O 1
ATOM 608 N N . LEU A 1 85 ? -6.327 1.459 2.361 1.00 77.38 85 LEU A N 1
ATOM 609 C CA . LEU A 1 85 ? -5.545 1.562 1.131 1.00 77.38 85 LEU A CA 1
ATOM 610 C C . LEU A 1 85 ? -4.965 0.195 0.788 1.00 77.38 85 LEU A C 1
ATOM 612 O O . LEU A 1 85 ? -4.459 -0.497 1.673 1.00 77.38 85 LEU A O 1
ATOM 616 N N . VAL A 1 86 ? -5.024 -0.160 -0.491 1.00 79.62 86 VAL A N 1
ATOM 617 C CA . VAL A 1 86 ? -4.521 -1.422 -1.041 1.00 79.62 86 VAL A CA 1
ATOM 618 C C . VAL A 1 86 ? -3.992 -1.218 -2.467 1.00 79.62 86 VAL A C 1
ATOM 620 O O . VAL A 1 86 ? -4.248 -0.174 -3.067 1.00 79.62 86 VAL A O 1
ATOM 623 N N . THR A 1 87 ? -3.300 -2.206 -3.039 1.00 75.19 87 THR A N 1
ATOM 624 C CA . THR A 1 87 ? -2.894 -2.208 -4.459 1.00 75.19 87 THR A CA 1
ATOM 625 C C . THR A 1 87 ? -3.558 -3.348 -5.236 1.00 75.19 87 THR A C 1
ATOM 627 O O . THR A 1 87 ? -3.662 -4.478 -4.754 1.00 75.19 87 THR A O 1
ATOM 630 N N . GLU A 1 88 ? -3.997 -3.071 -6.465 1.00 80.69 88 GLU A N 1
ATOM 631 C CA . GLU A 1 88 ? -4.514 -4.094 -7.385 1.00 80.69 88 GLU A CA 1
ATOM 632 C C . GLU A 1 88 ? -3.425 -5.103 -7.745 1.00 80.69 88 GLU A C 1
ATOM 634 O O . GLU A 1 88 ? -3.667 -6.307 -7.679 1.00 80.69 88 GLU A O 1
ATOM 639 N N . GLU A 1 89 ? -2.222 -4.605 -8.049 1.00 78.12 89 GLU A N 1
ATOM 640 C CA . GLU A 1 89 ? -1.044 -5.412 -8.383 1.00 78.12 89 GLU A CA 1
ATOM 641 C C . GLU A 1 89 ? -0.754 -6.509 -7.352 1.00 78.12 89 GLU A C 1
ATOM 643 O O . GLU A 1 89 ? -0.351 -7.603 -7.744 1.00 78.12 89 GLU A O 1
ATOM 648 N N . CYS A 1 90 ? -1.034 -6.258 -6.066 1.00 87.25 90 CYS A N 1
ATOM 649 C CA . CYS A 1 90 ? -0.841 -7.240 -5.007 1.00 87.25 90 CYS A CA 1
ATOM 650 C C . CYS A 1 90 ? -2.065 -8.139 -4.817 1.00 87.25 90 CYS A C 1
ATOM 652 O O . CYS A 1 90 ? -1.969 -9.357 -4.987 1.00 87.25 90 CYS A O 1
ATOM 654 N N . LEU A 1 91 ? -3.221 -7.585 -4.423 1.00 92.94 91 LEU A N 1
ATOM 655 C CA . LEU A 1 91 ? -4.325 -8.433 -3.947 1.00 92.94 91 LEU A CA 1
ATOM 656 C C . LEU A 1 91 ? -5.038 -9.188 -5.073 1.00 92.94 91 LEU A C 1
ATOM 658 O O . LEU A 1 91 ? -5.608 -10.247 -4.807 1.00 92.94 91 LEU A O 1
ATOM 662 N N . LEU A 1 92 ? -4.984 -8.683 -6.311 1.00 90.00 92 LEU A N 1
ATOM 663 C CA . LEU A 1 92 ? -5.521 -9.373 -7.490 1.00 90.00 92 LEU A CA 1
ATOM 664 C C . LEU A 1 92 ? -4.474 -10.234 -8.196 1.00 90.00 92 LEU A C 1
ATOM 666 O O . LEU A 1 92 ? -4.784 -10.860 -9.211 1.00 90.00 92 LEU A O 1
ATOM 670 N N . HIS A 1 93 ? -3.244 -10.297 -7.676 1.00 90.25 93 HIS A N 1
ATOM 671 C CA . HIS A 1 93 ? -2.222 -11.132 -8.281 1.00 90.25 93 HIS A CA 1
ATOM 672 C C . HIS A 1 93 ? -2.682 -12.604 -8.288 1.00 90.25 93 HIS A C 1
ATOM 674 O O . HIS A 1 93 ? -3.089 -13.122 -7.239 1.00 90.25 93 HIS A O 1
ATOM 680 N N . PRO A 1 94 ? -2.553 -13.338 -9.412 1.00 90.06 94 PRO A N 1
ATOM 681 C CA . PRO A 1 94 ? -3.020 -14.726 -9.515 1.00 90.06 94 PRO A CA 1
ATOM 682 C C . PRO A 1 94 ? -2.398 -15.685 -8.490 1.00 90.06 94 PRO A C 1
ATOM 684 O O . PRO A 1 94 ? -2.958 -16.736 -8.191 1.00 90.06 94 PRO A O 1
ATOM 687 N N . SER A 1 95 ? -1.234 -15.332 -7.936 1.00 90.69 95 SER A N 1
ATOM 688 C CA . SER A 1 95 ? -0.561 -16.112 -6.890 1.00 90.69 95 SER A CA 1
ATOM 689 C C . SER A 1 95 ? -1.124 -15.907 -5.478 1.00 90.69 95 SER A C 1
ATOM 691 O O . SER A 1 95 ? -0.712 -16.624 -4.566 1.00 90.69 95 SER A O 1
ATOM 693 N N . ARG A 1 96 ? -2.020 -14.932 -5.270 1.00 93.06 96 ARG A N 1
ATOM 694 C CA . ARG A 1 96 ? -2.703 -14.706 -3.991 1.00 93.06 96 ARG A CA 1
ATOM 695 C C . ARG A 1 96 ? -3.999 -15.501 -3.956 1.00 93.06 96 ARG A C 1
ATOM 697 O O . ARG A 1 96 ? -4.001 -16.650 -3.524 1.00 93.06 96 ARG A O 1
ATOM 704 N N . ASN A 1 97 ? -5.078 -14.915 -4.466 1.00 95.62 97 ASN A N 1
ATOM 705 C CA . ASN A 1 97 ? -6.432 -15.440 -4.330 1.00 95.62 97 ASN A CA 1
ATOM 706 C C . ASN A 1 97 ? -7.079 -15.646 -5.719 1.00 95.62 97 ASN A C 1
ATOM 708 O O . ASN A 1 97 ? -8.011 -14.923 -6.057 1.00 95.62 97 ASN A O 1
ATOM 712 N N . PRO A 1 98 ? -6.634 -16.623 -6.540 1.00 89.56 98 PRO A N 1
ATOM 713 C CA . PRO A 1 98 ? -7.011 -16.753 -7.962 1.00 89.56 98 PRO A CA 1
ATOM 714 C C . PRO A 1 98 ? -8.511 -16.965 -8.245 1.00 89.56 98 PRO A C 1
ATOM 716 O O . PRO A 1 98 ? -8.928 -16.917 -9.399 1.00 89.56 98 PRO A O 1
ATOM 719 N N . GLY A 1 99 ? -9.324 -17.222 -7.217 1.00 88.38 99 GLY A N 1
ATOM 720 C CA . GLY A 1 99 ? -10.781 -17.343 -7.320 1.00 88.38 99 GLY A CA 1
ATOM 721 C C . GLY A 1 99 ? -11.565 -16.137 -6.794 1.00 88.38 99 GLY A C 1
ATOM 722 O O . GLY A 1 99 ? -12.793 -16.173 -6.827 1.00 88.38 99 GLY A O 1
ATOM 723 N N . LEU A 1 100 ? -10.896 -15.100 -6.280 1.00 93.19 100 LEU A N 1
ATOM 724 C CA . LEU A 1 100 ? -11.543 -13.919 -5.711 1.00 93.19 100 LEU A CA 1
ATOM 725 C C . LEU A 1 100 ? -11.261 -12.684 -6.572 1.00 93.19 100 LEU A C 1
ATOM 727 O O . LEU A 1 100 ? -10.116 -12.273 -6.732 1.00 93.19 100 LEU A O 1
ATOM 731 N N . GLY A 1 101 ? -12.329 -12.078 -7.097 1.00 89.38 101 GLY A N 1
ATOM 732 C CA . GLY A 1 101 ? -12.285 -10.725 -7.655 1.00 89.38 101 GLY A CA 1
ATOM 733 C C . GLY A 1 101 ? -12.263 -9.654 -6.559 1.00 89.38 101 GLY A C 1
ATOM 734 O O . GLY A 1 101 ? -12.348 -9.970 -5.367 1.00 89.38 101 GLY A O 1
ATOM 735 N N . LYS A 1 102 ? -12.201 -8.378 -6.964 1.00 87.00 102 LYS A N 1
ATOM 736 C CA . LYS A 1 102 ? -12.180 -7.226 -6.043 1.00 87.00 102 LYS A CA 1
ATOM 737 C C . LYS A 1 102 ? -13.310 -7.286 -5.020 1.00 87.00 102 LYS A C 1
ATOM 739 O O . LYS A 1 102 ? -13.052 -7.147 -3.833 1.00 87.00 102 LYS A O 1
ATOM 744 N N . GLU A 1 103 ? -14.534 -7.568 -5.454 1.00 88.88 103 GLU A N 1
ATOM 745 C CA . GLU A 1 103 ? -15.723 -7.586 -4.598 1.00 88.88 103 GLU A CA 1
ATOM 746 C C . GLU A 1 103 ? -15.624 -8.661 -3.508 1.00 88.88 103 GLU A C 1
ATOM 748 O O . GLU A 1 103 ? -16.007 -8.427 -2.362 1.00 88.88 103 GLU A O 1
ATOM 753 N N . GLY A 1 104 ? -15.078 -9.833 -3.850 1.00 94.19 104 GLY A N 1
ATOM 754 C CA . GLY A 1 104 ? -14.881 -10.933 -2.905 1.00 94.19 104 GLY A CA 1
ATOM 755 C C . GLY A 1 104 ? -13.792 -10.631 -1.876 1.00 94.19 104 GLY A C 1
ATOM 756 O O . GLY A 1 104 ? -13.960 -10.925 -0.693 1.00 94.19 104 GLY A O 1
ATOM 757 N N . ILE A 1 105 ? -12.699 -10.001 -2.314 1.00 96.75 105 ILE A N 1
ATOM 758 C CA . ILE A 1 105 ? -11.626 -9.544 -1.423 1.00 96.75 105 ILE A CA 1
ATOM 759 C C . ILE A 1 105 ? -12.146 -8.445 -0.496 1.00 96.75 105 ILE A C 1
ATOM 761 O O . ILE A 1 105 ? -11.957 -8.530 0.715 1.00 96.75 105 ILE A O 1
ATOM 765 N N . GLU A 1 106 ? -12.851 -7.447 -1.035 1.00 94.06 106 GLU A N 1
ATOM 766 C CA . GLU A 1 106 ? -13.451 -6.388 -0.230 1.00 94.06 106 GLU A CA 1
ATOM 767 C C . GLU A 1 106 ? -14.430 -6.944 0.800 1.00 94.06 106 GLU A C 1
ATOM 769 O O . GLU A 1 106 ? -14.378 -6.516 1.945 1.00 94.06 106 GLU A O 1
ATOM 774 N N . ALA A 1 107 ? -15.288 -7.904 0.443 1.00 95.56 107 ALA A N 1
ATOM 775 C CA . ALA A 1 107 ? -16.214 -8.519 1.393 1.00 95.56 107 ALA A CA 1
ATOM 776 C C . ALA A 1 107 ? -15.478 -9.124 2.602 1.00 95.56 107 ALA A C 1
ATOM 778 O O . ALA A 1 107 ? -15.827 -8.828 3.742 1.00 95.56 107 ALA A O 1
ATOM 779 N N . LEU A 1 108 ? -14.399 -9.880 2.366 1.00 96.94 108 LEU A N 1
ATOM 780 C CA . LEU A 1 108 ? -13.576 -10.436 3.444 1.00 96.94 108 LEU A CA 1
ATOM 781 C C . LEU A 1 108 ? -12.874 -9.343 4.262 1.00 96.94 108 LEU A C 1
ATOM 783 O O . LEU A 1 108 ? -12.816 -9.436 5.486 1.00 96.94 108 LEU A O 1
ATOM 787 N N . LEU A 1 109 ? -12.365 -8.288 3.621 1.00 95.56 109 LEU A N 1
ATOM 788 C CA . LEU A 1 109 ? -11.755 -7.162 4.333 1.00 95.56 109 LEU A CA 1
ATOM 789 C C . LEU A 1 109 ? -12.783 -6.428 5.208 1.00 95.56 109 LEU A C 1
ATOM 791 O O . LEU A 1 109 ? -12.476 -6.118 6.357 1.00 95.56 109 LEU A O 1
ATOM 795 N N . ARG A 1 110 ? -14.009 -6.202 4.717 1.00 94.50 110 ARG A N 1
ATOM 796 C CA . ARG A 1 110 ? -15.106 -5.609 5.501 1.00 94.50 110 ARG A CA 1
ATOM 797 C C . ARG A 1 110 ? -15.464 -6.492 6.698 1.00 94.50 110 ARG A C 1
ATOM 799 O O . ARG A 1 110 ? -15.496 -5.998 7.822 1.00 94.50 110 ARG A O 1
ATOM 806 N N . ASP A 1 111 ? -15.644 -7.793 6.482 1.00 95.69 111 ASP A N 1
ATOM 807 C CA . ASP A 1 111 ? -16.050 -8.739 7.529 1.00 95.69 111 ASP A CA 1
ATOM 808 C C . ASP A 1 111 ? -15.002 -8.887 8.641 1.00 95.69 111 ASP A C 1
ATOM 810 O O . ASP A 1 111 ? -15.347 -8.957 9.823 1.00 95.69 111 ASP A O 1
ATOM 814 N N . PHE A 1 112 ? -13.716 -8.936 8.278 1.00 95.69 112 PHE A N 1
ATOM 815 C CA . PHE A 1 112 ? -12.639 -9.192 9.237 1.00 95.69 112 PHE A CA 1
ATOM 816 C C . PHE A 1 112 ? -12.023 -7.923 9.831 1.00 95.69 112 PHE A C 1
ATOM 818 O O . PHE A 1 112 ? -11.541 -7.974 10.963 1.00 95.69 112 PHE A O 1
ATOM 825 N N . LEU A 1 113 ? -12.025 -6.799 9.107 1.00 93.06 113 LEU A N 1
ATOM 826 C CA . LEU A 1 113 ? -11.408 -5.543 9.558 1.00 93.06 113 LEU A CA 1
ATOM 827 C C . LEU A 1 113 ? -12.419 -4.466 9.954 1.00 93.06 113 LEU A C 1
ATOM 829 O O . LEU A 1 113 ? -12.023 -3.486 10.581 1.00 93.06 113 LEU A O 1
ATOM 833 N N . GLY A 1 114 ? -13.701 -4.630 9.615 1.00 90.81 114 GLY A N 1
ATOM 834 C CA . GLY A 1 114 ? -14.735 -3.632 9.898 1.00 90.81 114 GLY A CA 1
ATOM 835 C C . GLY A 1 114 ? -14.542 -2.328 9.123 1.00 90.81 114 GLY A C 1
ATOM 836 O O . GLY A 1 114 ? -14.882 -1.264 9.632 1.00 90.81 114 GLY A O 1
ATOM 837 N N . VAL A 1 115 ? -13.937 -2.396 7.934 1.00 87.06 115 VAL A N 1
ATOM 838 C CA . VAL A 1 115 ? -13.789 -1.242 7.038 1.00 87.06 115 VAL A CA 1
ATOM 839 C C . VAL A 1 115 ? -15.053 -1.047 6.206 1.00 87.06 115 VAL A C 1
ATOM 841 O O . VAL A 1 115 ? -15.726 -2.013 5.862 1.00 87.06 115 VAL A O 1
ATOM 844 N N . ASP A 1 116 ? -15.347 0.194 5.837 1.00 82.06 116 ASP A N 1
ATOM 845 C CA . ASP A 1 116 ? -16.472 0.551 4.969 1.00 82.06 116 ASP A CA 1
ATOM 846 C C . ASP A 1 116 ? -15.998 0.797 3.531 1.00 82.06 116 ASP A C 1
ATOM 848 O O . ASP A 1 116 ? -16.676 0.437 2.560 1.00 82.06 116 ASP A O 1
ATOM 852 N N . ARG A 1 117 ? -14.794 1.369 3.389 1.00 78.06 117 ARG A N 1
ATOM 853 C CA . ARG A 1 117 ? -14.233 1.812 2.112 1.00 78.06 117 ARG A CA 1
ATOM 854 C C . ARG A 1 117 ? -12.849 1.225 1.863 1.00 78.06 117 ARG A C 1
ATOM 856 O O . ARG A 1 117 ? -11.957 1.329 2.701 1.00 78.06 117 ARG A O 1
ATOM 863 N N . VAL A 1 118 ? -12.659 0.675 0.666 1.00 78.69 118 VAL A N 1
ATOM 864 C CA . VAL A 1 118 ? -11.361 0.210 0.169 1.00 78.69 118 VAL A CA 1
ATOM 865 C C . VAL A 1 118 ? -10.958 1.081 -1.017 1.00 78.69 118 VAL A C 1
ATOM 867 O O . VAL A 1 118 ? -11.726 1.278 -1.955 1.00 78.69 118 VAL A O 1
ATOM 870 N N . LEU A 1 119 ? -9.763 1.652 -0.940 1.00 74.31 119 LEU A N 1
ATOM 871 C CA . LEU A 1 119 ? -9.161 2.503 -1.952 1.00 74.31 119 LEU A CA 1
ATOM 872 C C . LEU A 1 119 ? -8.065 1.709 -2.660 1.00 74.31 119 LEU A C 1
ATOM 874 O O . LEU A 1 119 ? -7.036 1.386 -2.066 1.00 74.31 119 LEU A O 1
ATOM 878 N N . TRP A 1 120 ? -8.307 1.400 -3.930 1.00 73.44 120 TRP A N 1
ATOM 879 C CA . TRP A 1 120 ? -7.417 0.600 -4.762 1.00 73.44 120 TRP A CA 1
ATOM 880 C C . TRP A 1 120 ? -6.459 1.498 -5.542 1.00 73.44 120 TRP A C 1
ATOM 882 O O . TRP A 1 120 ? -6.868 2.236 -6.436 1.00 73.44 120 TRP A O 1
ATOM 892 N N . LEU A 1 121 ? -5.173 1.426 -5.211 1.00 62.94 121 LEU A N 1
ATOM 893 C CA . LEU A 1 121 ? -4.111 1.917 -6.080 1.00 62.94 121 LEU A CA 1
ATOM 894 C C . LEU A 1 121 ? -3.851 0.885 -7.174 1.00 62.94 121 LEU A C 1
ATOM 896 O O . LEU A 1 121 ? -3.922 -0.317 -6.935 1.00 62.94 121 LEU A O 1
ATOM 900 N N . TRP A 1 122 ? -3.517 1.339 -8.377 1.00 59.06 122 TRP A N 1
ATOM 901 C CA . TRP A 1 122 ? -3.285 0.423 -9.492 1.00 59.06 122 TRP A CA 1
ATOM 902 C C . TRP A 1 122 ? -2.024 -0.438 -9.295 1.00 59.06 122 TRP A C 1
ATOM 904 O O . TRP A 1 122 ? -2.062 -1.644 -9.531 1.00 59.06 122 TRP A O 1
ATOM 914 N N . LYS A 1 123 ? -0.922 0.161 -8.821 1.00 63.75 123 LYS A N 1
ATOM 915 C CA . LYS A 1 123 ? 0.385 -0.500 -8.660 1.00 63.75 123 LYS A CA 1
ATOM 916 C C . LYS A 1 123 ? 1.097 -0.113 -7.370 1.00 63.75 123 LYS A C 1
ATOM 918 O O . LYS A 1 123 ? 0.818 0.942 -6.797 1.00 63.75 123 LYS A O 1
ATOM 923 N N . GLY A 1 124 ? 2.009 -0.977 -6.935 1.00 58.81 124 GLY A N 1
ATOM 924 C CA . GLY A 1 124 ? 2.946 -0.703 -5.853 1.00 58.81 124 GLY A CA 1
ATOM 925 C C . GLY A 1 124 ? 4.217 -0.001 -6.333 1.00 58.81 124 GLY A C 1
ATOM 926 O O . GLY A 1 124 ? 4.278 0.567 -7.424 1.00 58.81 124 GLY A O 1
ATOM 927 N N . LEU A 1 125 ? 5.239 0.004 -5.475 1.00 64.75 125 LEU A N 1
ATOM 928 C CA . LEU A 1 125 ? 6.520 0.647 -5.765 1.00 64.75 125 LEU A CA 1
ATOM 929 C C . LEU A 1 125 ? 7.304 -0.135 -6.831 1.00 64.75 125 LEU A C 1
ATOM 931 O O . LEU A 1 125 ? 7.428 -1.354 -6.756 1.00 64.75 125 LEU A O 1
ATOM 935 N N . VAL A 1 126 ? 7.921 0.580 -7.772 1.00 64.31 126 VAL A N 1
ATOM 936 C CA . VAL A 1 126 ? 8.796 -0.028 -8.783 1.00 64.31 126 VAL A CA 1
ATOM 937 C C . VAL A 1 126 ? 9.986 -0.734 -8.123 1.00 64.31 126 VAL A C 1
ATOM 939 O O . VAL A 1 126 ? 10.705 -0.136 -7.317 1.00 64.31 126 VAL A O 1
ATOM 942 N N . GLY A 1 127 ? 10.229 -1.984 -8.516 1.00 66.94 127 GLY A N 1
ATOM 943 C CA . GLY A 1 127 ? 11.220 -2.886 -7.922 1.00 66.94 127 GLY A CA 1
ATOM 944 C C . GLY A 1 127 ? 10.639 -3.879 -6.905 1.00 66.94 127 GLY A C 1
ATOM 945 O O . GLY A 1 127 ? 11.381 -4.728 -6.410 1.00 66.94 127 GLY A O 1
ATOM 946 N N . ASP A 1 128 ? 9.347 -3.781 -6.581 1.00 70.88 128 ASP A N 1
ATOM 947 C CA . ASP A 1 128 ? 8.632 -4.653 -5.636 1.00 70.88 128 ASP A CA 1
ATOM 948 C C . ASP A 1 128 ? 7.742 -5.711 -6.333 1.00 70.88 128 ASP A C 1
ATOM 950 O O . ASP A 1 128 ? 7.027 -6.486 -5.692 1.00 70.88 128 ASP A O 1
ATOM 954 N N . GLU A 1 129 ? 7.778 -5.774 -7.665 1.00 73.38 129 GLU A N 1
ATOM 955 C CA . GLU A 1 129 ? 6.909 -6.628 -8.483 1.00 73.38 129 GLU A CA 1
ATOM 956 C C . GLU A 1 129 ? 7.190 -8.120 -8.239 1.00 73.38 129 GLU A C 1
ATOM 958 O O . GLU A 1 129 ? 6.269 -8.927 -8.119 1.00 73.38 129 GLU A O 1
ATOM 963 N N . GLU A 1 130 ? 8.467 -8.484 -8.109 1.00 70.56 130 GLU A N 1
ATOM 964 C CA . GLU A 1 130 ? 8.911 -9.874 -7.932 1.00 70.56 130 GLU A CA 1
ATOM 965 C C . GLU A 1 130 ? 8.920 -10.311 -6.459 1.00 70.56 130 GLU A C 1
ATOM 967 O O . GLU A 1 130 ? 8.722 -11.491 -6.145 1.00 70.56 130 GLU A O 1
ATOM 972 N N . GLY A 1 131 ? 9.119 -9.355 -5.547 1.00 72.25 131 GLY A N 1
ATOM 973 C CA . GLY A 1 131 ? 9.145 -9.585 -4.107 1.00 72.25 131 GLY A CA 1
ATOM 974 C C . GLY A 1 131 ? 7.736 -9.781 -3.572 1.00 72.25 131 GLY A C 1
ATOM 975 O O . GLY A 1 131 ? 7.282 -10.913 -3.378 1.00 72.25 131 GLY A O 1
ATOM 976 N N . THR A 1 132 ? 7.032 -8.671 -3.367 1.00 77.75 132 THR A N 1
ATOM 977 C CA . THR A 1 132 ? 5.724 -8.678 -2.713 1.00 77.75 132 THR A CA 1
ATOM 978 C C . THR A 1 132 ? 4.547 -8.491 -3.668 1.00 77.75 132 THR A C 1
ATOM 980 O O . THR A 1 132 ? 3.403 -8.581 -3.237 1.00 77.75 132 THR A O 1
ATOM 983 N N . ASN A 1 133 ? 4.800 -8.332 -4.970 1.00 85.50 133 ASN A N 1
ATOM 984 C CA . ASN A 1 133 ? 3.791 -7.963 -5.967 1.00 85.50 133 ASN A CA 1
ATOM 985 C C . ASN A 1 133 ? 3.207 -6.565 -5.707 1.00 85.50 133 ASN A C 1
ATOM 987 O O . ASN A 1 133 ? 2.009 -6.349 -5.844 1.00 85.50 133 ASN A O 1
ATOM 991 N N . GLY A 1 134 ? 4.067 -5.617 -5.325 1.00 76.56 134 GLY A N 1
ATOM 992 C CA . GLY A 1 134 ? 3.695 -4.213 -5.194 1.00 76.56 134 GLY A CA 1
ATOM 993 C C . GLY A 1 134 ? 2.865 -3.922 -3.949 1.00 76.56 134 GLY A C 1
ATOM 994 O O . GLY A 1 134 ? 1.731 -3.452 -4.055 1.00 76.56 134 GLY A O 1
ATOM 995 N N . HIS A 1 135 ? 3.415 -4.176 -2.763 1.00 80.81 135 HIS A N 1
ATOM 996 C CA . HIS A 1 135 ? 2.755 -3.825 -1.510 1.00 80.81 135 HIS A CA 1
ATOM 997 C C . HIS A 1 135 ? 2.467 -2.321 -1.392 1.00 80.81 135 HIS A C 1
ATOM 999 O O . HIS A 1 135 ? 3.230 -1.462 -1.846 1.00 80.81 135 HIS A O 1
ATOM 1005 N N . VAL A 1 136 ? 1.356 -1.999 -0.721 1.00 73.81 136 VAL A N 1
ATOM 1006 C CA . VAL A 1 136 ? 0.955 -0.609 -0.493 1.00 73.81 136 VAL A CA 1
ATOM 1007 C C . VAL A 1 136 ? 1.892 0.099 0.485 1.00 73.81 136 VAL A C 1
ATOM 1009 O O . VAL A 1 136 ? 2.157 1.275 0.281 1.00 73.81 136 VAL A O 1
ATOM 1012 N N . ASP A 1 137 ? 2.471 -0.595 1.472 1.00 76.31 137 ASP A N 1
ATOM 1013 C CA . ASP A 1 137 ? 3.359 -0.000 2.488 1.00 76.31 137 ASP A CA 1
ATOM 1014 C C . ASP A 1 137 ? 4.655 0.618 1.927 1.00 76.31 137 ASP A C 1
ATOM 1016 O O . ASP A 1 137 ? 5.289 1.455 2.569 1.00 76.31 137 ASP A O 1
ATOM 1020 N N . ASN A 1 138 ? 5.027 0.259 0.700 1.00 64.50 138 ASN A N 1
ATOM 1021 C CA . ASN A 1 138 ? 6.137 0.861 -0.028 1.00 64.50 138 ASN A CA 1
ATOM 1022 C C . ASN A 1 138 ? 5.722 2.084 -0.862 1.00 64.50 138 ASN A C 1
ATOM 1024 O O . ASN A 1 138 ? 6.573 2.921 -1.172 1.00 64.50 138 ASN A O 1
ATOM 1028 N N . MET A 1 139 ? 4.438 2.203 -1.210 1.00 71.38 139 MET A N 1
ATOM 1029 C CA . MET A 1 139 ? 3.890 3.202 -2.137 1.00 71.38 139 MET A CA 1
ATOM 1030 C C . MET A 1 139 ? 3.088 4.301 -1.433 1.00 71.38 139 MET A C 1
ATOM 1032 O O . MET A 1 139 ? 3.242 5.477 -1.763 1.00 71.38 139 MET A O 1
ATOM 1036 N N . ALA A 1 140 ? 2.232 3.942 -0.477 1.00 68.31 140 ALA A N 1
ATOM 1037 C CA . ALA A 1 140 ? 1.339 4.866 0.200 1.00 68.31 140 ALA A CA 1
ATOM 1038 C C . ALA A 1 140 ? 1.029 4.451 1.645 1.00 68.31 140 ALA A C 1
ATOM 1040 O O . ALA A 1 140 ? 0.923 3.274 1.976 1.00 68.31 140 ALA A O 1
ATOM 1041 N N . ALA A 1 141 ? 0.817 5.441 2.509 1.00 69.25 141 ALA A N 1
ATOM 1042 C CA . ALA A 1 141 ? 0.482 5.219 3.914 1.00 69.25 141 ALA A CA 1
ATOM 1043 C C . ALA A 1 141 ? -0.449 6.314 4.439 1.00 69.25 141 ALA A C 1
ATOM 1045 O O . ALA A 1 141 ? -0.335 7.469 4.036 1.00 69.25 141 ALA A O 1
ATOM 1046 N N . PHE A 1 142 ? -1.336 6.001 5.382 1.00 74.38 142 PHE A N 1
ATOM 1047 C CA . PHE A 1 142 ? -2.055 7.049 6.112 1.00 74.38 142 PHE A CA 1
ATOM 1048 C C . PHE A 1 142 ? -1.143 7.680 7.173 1.00 74.38 142 PHE A C 1
ATOM 1050 O O . PHE A 1 142 ? -0.597 6.990 8.036 1.00 74.38 142 PHE A O 1
ATOM 1057 N N . ALA A 1 143 ? -1.002 9.008 7.147 1.00 68.38 143 ALA A N 1
ATOM 1058 C CA . ALA A 1 143 ? -0.371 9.748 8.246 1.00 68.38 143 ALA A CA 1
ATOM 1059 C C . ALA A 1 143 ? -1.354 9.958 9.408 1.00 68.38 143 ALA A C 1
ATOM 1061 O O . ALA A 1 143 ? -1.010 9.835 10.585 1.00 68.38 143 ALA A O 1
ATOM 1062 N N . GLU A 1 144 ? -2.596 10.250 9.042 1.00 73.38 144 GLU A N 1
ATOM 1063 C CA . GLU A 1 144 ? -3.748 10.462 9.906 1.00 73.38 144 GLU A CA 1
ATOM 1064 C C . GLU A 1 144 ? -5.019 10.280 9.053 1.00 73.38 144 GLU A C 1
ATOM 1066 O O . GLU A 1 144 ? -4.923 10.256 7.818 1.00 73.38 144 GLU A O 1
ATOM 1071 N N . PRO A 1 145 ? -6.209 10.163 9.664 1.00 77.25 145 PRO A N 1
ATOM 1072 C CA . PRO A 1 145 ? -7.454 10.097 8.910 1.00 77.25 145 PRO A CA 1
ATOM 1073 C C . PRO A 1 145 ? -7.600 11.272 7.935 1.00 77.25 145 PRO A C 1
ATOM 1075 O O . PRO A 1 145 ? -7.455 12.432 8.318 1.00 77.25 145 PRO A O 1
ATOM 1078 N N . GLY A 1 146 ? -7.862 10.965 6.664 1.00 63.88 146 GLY A N 1
ATOM 1079 C CA . GLY A 1 146 ? -7.954 11.962 5.597 1.00 63.88 146 GLY A CA 1
ATOM 1080 C C . GLY A 1 146 ? -6.618 12.450 5.015 1.00 63.88 146 GLY A C 1
ATOM 1081 O O . GLY A 1 146 ? -6.647 13.250 4.082 1.00 63.88 146 GLY A O 1
ATOM 1082 N N . THR A 1 147 ? -5.454 11.983 5.487 1.00 68.56 147 THR A N 1
ATOM 1083 C CA . THR A 1 147 ? -4.137 12.375 4.941 1.00 68.56 147 THR A CA 1
ATOM 1084 C C . THR A 1 147 ? -3.320 11.153 4.515 1.00 68.56 147 THR A C 1
ATOM 1086 O O . THR A 1 147 ? -2.939 10.322 5.342 1.00 68.56 147 THR A O 1
ATOM 1089 N N . VAL A 1 148 ? -2.984 11.083 3.226 1.00 64.88 148 VAL A N 1
ATOM 1090 C CA . VAL A 1 148 ? -2.188 10.015 2.608 1.00 64.88 148 VAL A CA 1
ATOM 1091 C C . VAL A 1 148 ? -0.792 10.525 2.268 1.00 64.88 148 VAL A C 1
ATOM 1093 O O . VAL A 1 148 ? -0.626 11.594 1.686 1.00 64.88 148 VAL A O 1
ATOM 1096 N N . LEU A 1 149 ? 0.219 9.745 2.617 1.00 57.09 149 LEU A N 1
ATOM 1097 C CA . LEU A 1 149 ? 1.589 9.875 2.146 1.00 57.09 149 LEU A CA 1
ATOM 1098 C C . LEU A 1 149 ? 1.740 9.065 0.861 1.00 57.09 149 LEU A C 1
ATOM 1100 O O . LEU A 1 149 ? 1.255 7.939 0.818 1.00 57.09 149 LEU A O 1
ATOM 1104 N N . LEU A 1 150 ? 2.411 9.611 -0.151 1.00 69.56 150 LEU A N 1
ATOM 1105 C CA . LEU A 1 150 ? 2.657 8.935 -1.428 1.00 69.56 150 LEU A CA 1
ATOM 1106 C C . LEU A 1 150 ? 4.140 9.029 -1.797 1.00 69.56 150 LEU A C 1
ATOM 1108 O O . LEU A 1 150 ? 4.702 10.129 -1.783 1.00 69.56 150 LEU A O 1
ATOM 1112 N N . ALA A 1 151 ? 4.759 7.893 -2.121 1.00 55.84 151 ALA A N 1
ATOM 1113 C CA . ALA A 1 151 ? 6.126 7.839 -2.620 1.00 55.84 151 ALA A CA 1
ATOM 1114 C C . ALA A 1 151 ? 6.185 8.518 -3.992 1.00 55.84 151 ALA A C 1
ATOM 1116 O O . ALA A 1 151 ? 5.346 8.267 -4.855 1.00 55.84 151 ALA A O 1
ATOM 1117 N N . TRP A 1 152 ? 7.152 9.410 -4.185 1.00 64.44 152 TRP A N 1
ATOM 1118 C CA . TRP A 1 152 ? 7.213 10.240 -5.381 1.00 64.44 152 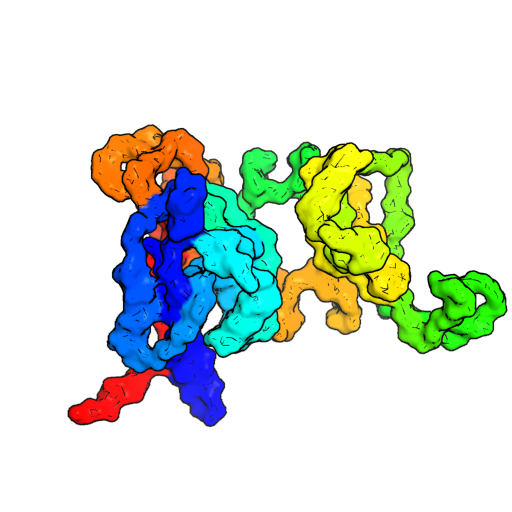TRP A CA 1
ATOM 1119 C C . TRP A 1 152 ? 8.650 10.524 -5.804 1.00 64.44 152 TRP A C 1
ATOM 1121 O O . TRP A 1 152 ? 9.468 10.941 -4.988 1.00 64.44 152 TRP A O 1
ATOM 1131 N N . SER A 1 153 ? 8.950 10.385 -7.094 1.00 61.12 153 SER A N 1
ATOM 1132 C CA . SER A 1 153 ? 10.225 10.825 -7.663 1.00 61.12 153 SER A CA 1
ATOM 1133 C C . SER A 1 153 ? 10.014 12.084 -8.497 1.00 61.12 153 SER A C 1
ATOM 1135 O O . SER A 1 153 ? 9.097 12.131 -9.307 1.00 61.12 153 SER A O 1
ATOM 1137 N N . ASP A 1 154 ? 10.857 13.104 -8.325 1.00 59.78 154 ASP A N 1
ATOM 1138 C CA . ASP A 1 154 ? 10.898 14.283 -9.209 1.00 59.78 154 ASP A CA 1
ATOM 1139 C C . ASP A 1 154 ? 11.887 14.101 -10.379 1.00 59.78 154 ASP A C 1
ATOM 1141 O O . ASP A 1 154 ? 12.040 15.005 -11.201 1.00 59.78 154 ASP A O 1
ATOM 1145 N N . ASP A 1 155 ? 12.569 12.951 -10.466 1.00 61.44 155 ASP A N 1
ATOM 1146 C CA . ASP A 1 155 ? 13.489 12.642 -11.563 1.00 61.44 155 ASP A CA 1
ATOM 1147 C C . ASP A 1 155 ? 12.707 12.255 -12.833 1.00 61.44 155 ASP A C 1
ATOM 1149 O O . ASP A 1 155 ? 12.030 11.221 -12.819 1.00 61.44 155 ASP A O 1
ATOM 1153 N N . PRO A 1 156 ? 12.845 13.023 -13.939 1.00 55.38 156 PRO A N 1
ATOM 1154 C CA . PRO A 1 156 ? 12.177 12.773 -15.212 1.00 55.38 156 PRO A CA 1
ATOM 1155 C C . PRO A 1 156 ? 12.613 11.462 -15.919 1.00 55.38 156 PRO A C 1
ATOM 1157 O O . PRO A 1 156 ? 12.126 11.157 -17.007 1.00 55.38 156 PRO A O 1
ATOM 1160 N N . ASN A 1 157 ? 13.517 10.674 -15.332 1.00 59.59 157 ASN A N 1
ATOM 1161 C CA . ASN A 1 157 ? 13.923 9.363 -15.844 1.00 59.59 157 ASN A CA 1
ATOM 1162 C C . ASN A 1 157 ? 13.579 8.207 -14.896 1.00 59.59 157 ASN A C 1
ATOM 1164 O O . ASN A 1 157 ? 13.869 7.053 -15.216 1.00 59.59 157 ASN A O 1
ATOM 1168 N N . ASP A 1 158 ? 12.983 8.483 -13.734 1.00 56.81 158 ASP A N 1
ATOM 1169 C CA . ASP A 1 158 ? 12.555 7.437 -12.812 1.00 56.81 158 ASP A CA 1
ATOM 1170 C C . ASP A 1 158 ? 11.157 6.921 -13.202 1.00 56.81 158 ASP A C 1
ATOM 1172 O O . ASP A 1 158 ? 10.227 7.719 -13.317 1.00 56.81 158 ASP A O 1
ATOM 1176 N N . PRO A 1 159 ? 10.964 5.599 -13.358 1.00 60.06 159 PRO A N 1
ATOM 1177 C CA . PRO A 1 159 ? 9.649 4.981 -13.533 1.00 60.06 159 PRO A CA 1
ATOM 1178 C C . PRO A 1 159 ? 8.582 5.330 -12.475 1.00 60.06 159 PRO A C 1
ATOM 1180 O O . PRO A 1 159 ? 7.402 5.133 -12.741 1.00 60.06 159 PRO A O 1
ATOM 1183 N N . LEU A 1 160 ? 8.974 5.814 -11.287 1.00 52.34 160 LEU A N 1
ATOM 1184 C CA . LEU A 1 160 ? 8.058 6.295 -10.236 1.00 52.34 160 LEU A CA 1
ATOM 1185 C C . LEU A 1 160 ? 7.532 7.720 -10.464 1.00 52.34 160 LEU A C 1
ATOM 1187 O O . LEU A 1 160 ? 6.681 8.189 -9.711 1.00 52.34 160 LEU A O 1
ATOM 1191 N N . HIS A 1 161 ? 8.045 8.429 -11.462 1.00 50.62 161 HIS A N 1
ATOM 1192 C CA . HIS A 1 161 ? 7.515 9.719 -11.885 1.00 50.62 161 HIS A CA 1
ATOM 1193 C C . HIS A 1 161 ? 6.448 9.468 -12.964 1.00 50.62 161 HIS A C 1
ATOM 1195 O O . HIS A 1 161 ? 6.685 8.732 -13.920 1.00 50.62 161 HIS A O 1
ATOM 1201 N N . GLU A 1 162 ? 5.241 10.017 -12.812 1.00 47.75 162 GLU A N 1
ATOM 1202 C CA . GLU A 1 162 ? 4.150 9.772 -13.768 1.00 47.75 162 GLU A CA 1
ATOM 1203 C C . GLU A 1 162 ? 4.305 10.612 -15.052 1.00 47.75 162 GLU A C 1
ATOM 1205 O O . GLU A 1 162 ? 4.433 11.839 -14.997 1.00 47.75 162 GLU A O 1
ATOM 1210 N N . TYR A 1 163 ? 4.220 9.955 -16.218 1.00 44.94 163 TYR A N 1
ATOM 1211 C CA . TYR A 1 163 ? 4.283 10.591 -17.541 1.00 44.94 163 TYR A CA 1
ATOM 1212 C C . TYR A 1 163 ? 3.122 10.189 -18.453 1.00 44.94 163 TYR A C 1
ATOM 1214 O O . TYR A 1 163 ? 2.619 9.060 -18.391 1.00 44.94 163 TYR A O 1
ATOM 1222 N N . ASP A 1 164 ? 2.802 11.049 -19.420 1.00 44.62 164 ASP A N 1
ATOM 1223 C CA . ASP A 1 164 ? 2.194 10.584 -20.668 1.00 44.62 164 ASP A CA 1
ATOM 1224 C C . ASP A 1 164 ? 3.179 9.708 -21.484 1.00 44.62 164 ASP A C 1
ATOM 1226 O O . ASP A 1 164 ? 4.353 9.550 -21.149 1.00 44.62 164 ASP A O 1
ATOM 1230 N N . ALA A 1 165 ? 2.713 9.084 -22.559 1.00 35.94 165 ALA A N 1
ATOM 1231 C CA . ALA A 1 165 ? 3.482 8.145 -23.380 1.00 35.94 165 ALA A CA 1
ATOM 1232 C C . ALA A 1 165 ? 4.587 8.820 -24.206 1.00 35.94 165 ALA A C 1
ATOM 1234 O O . ALA A 1 165 ? 5.426 8.134 -24.773 1.00 35.94 165 ALA A O 1
ATOM 1235 N N . ALA A 1 166 ? 4.638 10.154 -24.230 1.00 34.59 166 ALA A N 1
ATOM 1236 C CA . ALA A 1 166 ? 5.762 10.903 -24.780 1.00 34.59 166 ALA A CA 1
ATOM 1237 C C . ALA A 1 166 ? 6.791 11.298 -23.699 1.00 34.59 166 ALA A C 1
ATOM 1239 O O . ALA A 1 166 ? 7.697 12.079 -23.986 1.00 34.59 166 ALA A O 1
ATOM 1240 N N . GLY A 1 167 ? 6.656 10.795 -22.464 1.00 39.56 167 GLY A N 1
ATOM 1241 C CA . GLY A 1 167 ? 7.588 11.066 -21.369 1.00 39.56 167 GLY A CA 1
ATOM 1242 C C . GLY A 1 167 ? 7.424 12.453 -20.741 1.00 39.56 167 GLY A C 1
ATOM 1243 O O . GLY A 1 167 ? 8.380 12.983 -20.180 1.00 39.56 167 GLY A O 1
ATOM 1244 N N . ARG A 1 168 ? 6.243 13.083 -20.845 1.00 41.56 168 ARG A N 1
ATOM 1245 C CA . ARG A 1 168 ? 5.975 14.414 -20.263 1.00 41.56 168 ARG A CA 1
ATOM 1246 C C . ARG A 1 168 ? 5.195 14.301 -18.956 1.00 41.56 168 ARG A C 1
ATOM 1248 O O . ARG A 1 168 ? 4.230 13.545 -18.880 1.00 41.56 168 ARG A O 1
ATOM 1255 N N . CYS A 1 169 ? 5.589 15.092 -17.958 1.00 49.62 169 CYS A N 1
ATOM 1256 C CA . CYS A 1 169 ? 4.925 15.176 -16.654 1.00 49.62 169 CYS A CA 1
ATOM 1257 C C . CYS A 1 169 ? 3.451 15.591 -16.804 1.00 49.62 169 CYS A C 1
ATOM 1259 O O . CYS A 1 169 ? 3.172 16.574 -17.493 1.00 49.62 169 CYS A O 1
ATOM 1261 N N . LEU A 1 170 ? 2.525 14.873 -16.154 1.00 44.22 170 LEU A N 1
ATOM 1262 C CA . LEU A 1 170 ? 1.093 15.189 -16.185 1.00 44.22 170 LEU A CA 1
ATOM 1263 C C . LEU A 1 170 ? 0.744 16.351 -15.233 1.00 44.22 170 LEU A C 1
ATOM 1265 O O . LEU A 1 170 ? 0.752 16.209 -14.011 1.00 44.22 170 LEU A O 1
ATOM 1269 N N . ARG A 1 171 ? 0.379 17.510 -15.788 1.00 45.41 171 ARG A N 1
ATOM 1270 C CA . ARG A 1 171 ? -0.172 18.667 -15.070 1.00 45.41 171 ARG A CA 1
ATOM 1271 C C . ARG A 1 171 ? -1.698 18.646 -15.126 1.00 45.41 171 ARG A C 1
ATOM 1273 O O . ARG A 1 171 ? -2.275 18.744 -16.203 1.00 45.41 171 ARG A O 1
ATOM 1280 N N . VAL A 1 172 ? -2.363 18.604 -13.974 1.00 49.91 172 VAL A N 1
ATOM 1281 C CA . VAL A 1 172 ? -3.832 18.698 -13.909 1.00 49.91 172 VAL A CA 1
ATOM 1282 C C . VAL A 1 172 ? -4.264 20.147 -13.681 1.00 49.91 172 VAL A C 1
ATOM 1284 O O . VAL A 1 172 ? -3.873 20.768 -12.691 1.00 49.91 172 VAL A O 1
ATOM 1287 N N . ILE A 1 173 ? -5.087 20.686 -14.582 1.00 47.06 173 ILE A N 1
ATOM 1288 C CA . ILE A 1 173 ? -5.734 21.997 -14.445 1.00 47.06 173 ILE A CA 1
ATOM 1289 C C . ILE A 1 173 ? -7.218 21.775 -14.158 1.00 47.06 173 ILE A C 1
ATOM 1291 O O . ILE A 1 173 ? -7.927 21.121 -14.921 1.00 47.06 173 ILE A O 1
ATOM 1295 N N . LYS A 1 174 ? -7.700 22.349 -13.054 1.00 48.72 174 LYS A N 1
ATOM 1296 C CA . LYS A 1 174 ? -9.115 22.285 -12.681 1.00 48.72 174 LYS A CA 1
ATOM 1297 C C . LYS A 1 174 ? -9.922 23.277 -13.507 1.00 48.72 174 LYS A C 1
ATOM 1299 O O . LYS A 1 174 ? -9.588 24.461 -13.539 1.00 48.72 174 LYS A O 1
ATOM 1304 N N . VAL A 1 175 ? -10.996 22.797 -14.122 1.00 43.53 175 VAL A N 1
ATOM 1305 C CA . VAL A 1 175 ? -11.980 23.624 -14.823 1.00 43.53 175 VAL A CA 1
ATOM 1306 C C . VAL A 1 175 ? -13.284 23.558 -14.027 1.00 43.53 175 VAL A C 1
ATOM 1308 O O . VAL A 1 175 ? -13.807 22.461 -13.841 1.00 43.53 175 VAL A O 1
ATOM 1311 N N . PRO A 1 176 ? -13.803 24.687 -13.512 1.00 42.84 176 PRO A N 1
ATOM 1312 C CA . PRO A 1 176 ? -15.007 24.672 -12.690 1.00 42.84 176 PRO A CA 1
ATOM 1313 C C . PRO A 1 176 ? -16.208 24.180 -13.502 1.00 42.84 176 PRO A C 1
ATOM 1315 O O . PRO A 1 176 ? -16.373 24.569 -14.648 1.00 42.84 176 PRO A O 1
ATOM 1318 N N . SER A 1 177 ? -17.065 23.357 -12.919 1.00 44.06 177 SER A N 1
ATOM 1319 C CA . SER A 1 177 ? -18.368 22.999 -13.479 1.00 44.06 177 SER A CA 1
ATOM 1320 C C . SER A 1 177 ? -19.416 24.060 -13.111 1.00 44.06 177 SER A C 1
ATOM 1322 O O . SER A 1 177 ? -19.195 24.839 -12.176 1.00 44.06 177 SER A O 1
ATOM 1324 N N . PRO A 1 178 ? -20.555 24.143 -13.828 1.00 47.44 178 PRO A N 1
ATOM 1325 C CA . PRO A 1 178 ? -21.648 25.039 -13.458 1.00 47.44 178 PRO A CA 1
ATOM 1326 C C . PRO A 1 178 ? -22.077 24.840 -11.996 1.00 47.44 178 PRO A C 1
ATOM 1328 O O . PRO A 1 178 ? -22.415 23.729 -11.591 1.00 47.44 178 PRO A O 1
ATOM 1331 N N . SER A 1 179 ? -22.065 25.926 -11.217 1.00 46.78 179 SER A N 1
ATOM 1332 C CA . SER A 1 179 ? -22.513 25.959 -9.823 1.00 46.78 179 SER A CA 1
ATOM 1333 C C . SER A 1 179 ? -23.538 27.092 -9.645 1.00 46.78 179 SER A C 1
ATOM 1335 O O . SER A 1 179 ? -23.215 28.241 -9.970 1.00 46.78 179 SER A O 1
ATOM 1337 N N . PRO A 1 180 ? -24.769 26.807 -9.169 1.00 54.09 180 PRO A N 1
ATOM 1338 C CA . PRO A 1 180 ? -25.283 25.487 -8.779 1.00 54.09 180 PRO A CA 1
ATOM 1339 C C . PRO A 1 180 ? -25.445 24.523 -9.979 1.00 54.09 180 PRO A C 1
ATOM 1341 O O . PRO A 1 180 ? -25.506 24.993 -11.120 1.00 54.09 180 PRO A O 1
ATOM 1344 N N . PRO A 1 181 ? -25.528 23.194 -9.746 1.00 53.00 181 PRO A N 1
ATOM 1345 C CA . PRO A 1 181 ? -25.714 22.210 -10.811 1.00 53.00 181 PRO A CA 1
ATOM 1346 C C . PRO A 1 181 ? -26.948 22.503 -11.671 1.00 53.00 181 PRO A C 1
ATOM 1348 O O . PRO A 1 181 ? -27.971 22.985 -11.179 1.00 53.00 181 PRO A O 1
ATOM 1351 N N . LEU A 1 182 ? -26.859 22.185 -12.963 1.00 62.75 182 LEU A N 1
ATOM 1352 C CA . LEU A 1 182 ? -27.949 22.410 -13.909 1.00 62.75 182 LEU A CA 1
ATOM 1353 C C . LEU A 1 182 ? -28.971 21.271 -13.849 1.00 62.75 182 LEU A C 1
ATOM 1355 O O . LEU A 1 182 ? -28.627 20.092 -13.955 1.00 62.75 182 LEU A O 1
ATOM 1359 N N . PHE A 1 183 ? -30.243 21.645 -13.742 1.00 70.94 183 PHE A N 1
ATOM 1360 C CA . PHE A 1 183 ? -31.376 20.728 -13.767 1.00 70.94 183 PHE A CA 1
ATOM 1361 C C . PHE A 1 183 ? -32.373 21.159 -14.836 1.00 70.94 183 PHE A C 1
ATOM 1363 O O . PHE A 1 183 ? -32.636 22.350 -14.996 1.00 70.94 183 PHE A O 1
ATOM 1370 N N . MET A 1 184 ? -32.961 20.180 -15.519 1.00 71.31 184 MET A N 1
ATOM 1371 C CA . MET A 1 184 ? -34.027 20.373 -16.494 1.00 71.31 184 MET A CA 1
ATOM 1372 C C . MET A 1 184 ? -35.215 21.079 -15.833 1.00 71.31 184 MET A C 1
ATOM 1374 O O . MET A 1 184 ? -35.874 20.532 -14.944 1.00 71.31 184 MET A O 1
ATOM 1378 N N . THR A 1 185 ? -35.499 22.311 -16.243 1.00 72.56 185 THR A N 1
ATOM 1379 C CA . THR A 1 185 ? -36.599 23.092 -15.671 1.00 72.56 185 THR A CA 1
ATOM 1380 C C . THR A 1 185 ? -37.951 22.676 -16.248 1.00 72.56 185 THR A C 1
ATOM 1382 O O . THR A 1 185 ? -38.052 22.082 -17.322 1.00 72.56 185 THR A O 1
ATOM 1385 N N . TYR A 1 186 ? -39.035 23.058 -15.560 1.00 71.81 186 TYR A N 1
ATOM 1386 C CA . TYR A 1 186 ? -40.400 22.852 -16.059 1.00 71.81 186 TYR A CA 1
ATOM 1387 C C . TYR A 1 186 ? -40.610 23.460 -17.446 1.00 71.81 186 TYR A C 1
ATOM 1389 O O . TYR A 1 186 ? -41.294 22.879 -18.282 1.00 71.81 186 TYR A O 1
ATOM 1397 N N . ARG A 1 187 ? -40.022 24.633 -17.700 1.00 70.31 187 ARG A N 1
ATOM 1398 C CA . ARG A 1 187 ? -40.153 25.301 -18.991 1.00 70.31 187 ARG A CA 1
ATOM 1399 C C . ARG A 1 187 ? -39.407 24.528 -20.074 1.00 70.31 187 ARG A C 1
ATOM 1401 O O . ARG A 1 187 ? -39.996 24.264 -21.109 1.00 70.31 187 ARG A O 1
ATOM 1408 N N . GLU A 1 188 ? -38.163 24.132 -19.819 1.00 68.06 188 GLU A N 1
ATOM 1409 C CA . GLU A 1 188 ? -37.318 23.418 -20.787 1.00 68.06 188 GLU A CA 1
ATOM 1410 C C . GLU A 1 188 ? -37.881 22.042 -21.159 1.00 68.06 188 GLU A C 1
ATOM 1412 O O . GLU A 1 188 ? -37.927 21.713 -22.342 1.00 68.06 188 GLU A O 1
ATOM 1417 N N . ALA A 1 189 ? -38.417 21.296 -20.187 1.00 63.94 189 ALA A N 1
ATOM 1418 C CA . ALA A 1 189 ? -39.060 20.004 -20.436 1.00 63.94 189 ALA A CA 1
ATOM 1419 C C . ALA A 1 189 ? -40.346 20.105 -21.284 1.00 63.94 189 ALA A C 1
ATOM 1421 O O . ALA A 1 189 ? -40.790 19.106 -21.845 1.00 63.94 189 ALA A O 1
ATOM 1422 N N . ASN A 1 190 ? -40.959 21.295 -21.365 1.00 63.62 190 ASN A N 1
ATOM 1423 C CA . ASN A 1 190 ? -42.253 21.530 -22.017 1.00 63.62 190 ASN A CA 1
ATOM 1424 C C . ASN A 1 190 ? -42.182 22.526 -23.196 1.00 63.62 190 ASN A C 1
ATOM 1426 O O . ASN A 1 190 ? -43.219 22.985 -23.679 1.00 63.62 190 ASN A O 1
ATOM 1430 N N . CYS A 1 191 ? -40.981 22.880 -23.668 1.00 59.78 191 CYS A N 1
ATOM 1431 C CA . CYS A 1 191 ? -40.796 23.702 -24.868 1.00 59.78 191 CYS A CA 1
ATOM 1432 C C . CYS A 1 191 ? -41.052 22.888 -26.156 1.00 59.78 191 CYS A C 1
ATOM 1434 O O . CYS A 1 191 ? -40.752 21.699 -26.234 1.00 59.78 191 CYS A O 1
ATOM 1436 N N . ASP A 1 192 ? -41.613 23.534 -27.183 1.00 51.69 192 ASP A N 1
ATOM 1437 C CA . ASP A 1 192 ? -42.151 22.882 -28.386 1.00 51.69 192 ASP A CA 1
ATOM 1438 C C . ASP A 1 192 ? -41.049 22.311 -29.318 1.00 51.69 192 ASP A C 1
ATOM 1440 O O . ASP A 1 192 ? -40.268 23.057 -29.903 1.00 51.69 192 ASP A O 1
ATOM 1444 N N . ARG A 1 193 ? -41.055 20.973 -29.457 1.00 53.03 193 ARG A N 1
ATOM 1445 C CA . ARG A 1 193 ? -40.471 20.083 -30.494 1.00 53.03 193 ARG A CA 1
ATOM 1446 C C . ARG A 1 193 ? -38.942 20.066 -30.733 1.00 53.03 193 ARG A C 1
ATOM 1448 O O . ARG A 1 193 ? -38.277 21.065 -30.967 1.00 53.03 193 ARG A O 1
ATOM 1455 N N . ALA A 1 194 ? -38.421 18.834 -30.793 1.00 49.62 194 ALA A N 1
ATOM 1456 C CA . ALA A 1 194 ? -37.071 18.382 -31.177 1.00 49.62 194 ALA A CA 1
ATOM 1457 C C . ALA A 1 194 ? -35.896 18.668 -30.216 1.00 49.62 194 ALA A C 1
ATOM 1459 O O . ALA A 1 194 ? -34.998 17.836 -30.140 1.00 49.62 194 ALA A O 1
ATOM 1460 N N . ALA A 1 195 ? -35.893 19.763 -29.451 1.00 46.91 195 ALA A N 1
ATOM 1461 C CA . ALA A 1 195 ? -34.739 20.118 -28.605 1.00 46.91 195 ALA A CA 1
ATOM 1462 C C . ALA A 1 195 ? -34.699 19.436 -27.216 1.00 46.91 195 ALA A C 1
ATOM 1464 O O . ALA A 1 195 ? -33.656 19.438 -26.570 1.00 46.91 195 ALA A O 1
ATOM 1465 N N . ALA A 1 196 ? -35.809 18.846 -26.755 1.00 47.66 196 ALA A N 1
ATOM 1466 C CA . ALA A 1 196 ? -35.950 18.278 -25.405 1.00 47.66 196 ALA A CA 1
ATOM 1467 C C . ALA A 1 196 ? -36.008 16.734 -25.369 1.00 47.66 196 ALA A C 1
ATOM 1469 O O . ALA A 1 196 ? -36.485 16.159 -24.390 1.00 47.66 196 ALA A O 1
ATOM 1470 N N . SER A 1 197 ? -35.554 16.053 -26.430 1.00 51.62 197 SER A N 1
ATOM 1471 C CA . SER A 1 197 ? -35.421 14.589 -26.444 1.00 51.62 197 SER A CA 1
ATOM 1472 C C . SER A 1 197 ? -33.956 14.178 -26.589 1.00 51.62 197 SER A C 1
ATOM 1474 O O . SER A 1 197 ? -33.399 14.264 -27.682 1.00 51.62 197 SER A O 1
ATOM 1476 N N . LEU A 1 198 ? -33.341 13.720 -25.496 1.00 50.69 198 LEU A N 1
ATOM 1477 C CA . LEU A 1 198 ? -32.014 13.080 -25.513 1.00 50.69 198 LEU A CA 1
ATOM 1478 C C . LEU A 1 198 ? -32.094 11.605 -25.944 1.00 50.69 198 LEU A C 1
ATOM 1480 O O . LEU A 1 198 ? -31.146 11.059 -26.498 1.00 50.69 198 LEU A O 1
ATOM 1484 N N . PHE A 1 199 ? -33.255 10.979 -25.746 1.00 55.06 199 PHE A N 1
ATOM 1485 C CA . PHE A 1 199 ? -33.531 9.573 -26.043 1.00 55.06 199 PHE A CA 1
ATOM 1486 C C . PHE A 1 199 ? -34.639 9.488 -27.086 1.00 55.06 199 PHE A C 1
ATOM 1488 O O . PHE A 1 199 ? -35.498 10.362 -27.091 1.00 55.06 199 PHE A O 1
ATOM 1495 N N . ALA A 1 200 ? -34.620 8.469 -27.953 1.00 53.75 200 ALA A N 1
ATOM 1496 C CA . ALA A 1 200 ? -35.474 8.278 -29.138 1.00 53.75 200 ALA A CA 1
ATOM 1497 C C . ALA A 1 200 ? -36.967 8.682 -28.981 1.00 53.75 200 ALA A C 1
ATOM 1499 O O . ALA A 1 200 ? -37.851 7.836 -28.880 1.00 53.75 200 ALA A O 1
ATOM 1500 N N . GLY A 1 201 ? -37.250 9.989 -29.009 1.00 55.81 201 GLY A N 1
ATOM 1501 C CA . GLY A 1 201 ? -38.577 10.577 -28.817 1.00 55.81 201 GLY A CA 1
ATOM 1502 C C . GLY A 1 201 ? -39.059 10.751 -27.367 1.00 55.81 201 GLY A C 1
ATOM 1503 O O . GLY A 1 201 ? -40.195 11.186 -27.185 1.00 55.81 201 GLY A O 1
ATOM 1504 N N . THR A 1 202 ? -38.251 10.460 -26.342 1.00 59.25 202 THR A N 1
ATOM 1505 C CA . THR A 1 202 ? -38.648 10.602 -24.926 1.00 59.25 202 THR A CA 1
ATOM 1506 C C . THR A 1 202 ? -38.241 11.969 -24.380 1.00 59.25 202 THR A C 1
ATOM 1508 O O . THR A 1 202 ? -37.078 12.362 -24.486 1.00 59.25 202 THR A O 1
ATOM 1511 N N . ALA A 1 203 ? -39.195 12.689 -23.783 1.00 61.53 203 ALA A N 1
ATOM 1512 C CA . ALA A 1 203 ? -38.938 13.964 -23.120 1.00 61.53 203 ALA A CA 1
ATOM 1513 C C . ALA A 1 203 ? -38.098 13.764 -21.850 1.00 61.53 203 ALA A C 1
ATOM 1515 O O . ALA A 1 203 ? -38.354 12.848 -21.066 1.00 61.53 203 ALA A O 1
ATOM 1516 N N . VAL A 1 204 ? -37.114 14.636 -21.638 1.00 62.31 204 VAL A N 1
ATOM 1517 C CA . VAL A 1 204 ? -36.300 14.631 -20.416 1.00 62.31 204 VAL A CA 1
ATOM 1518 C C . VAL A 1 204 ? -37.155 15.116 -19.228 1.00 62.31 204 VAL A C 1
ATOM 1520 O O . VAL A 1 204 ? -37.776 16.177 -19.334 1.00 62.31 204 VAL A O 1
ATOM 1523 N N . PRO A 1 205 ? -37.219 14.382 -18.099 1.00 68.06 205 PRO A N 1
ATOM 1524 C CA . PRO A 1 205 ? -38.045 14.767 -16.956 1.00 68.06 205 PRO A CA 1
ATOM 1525 C C . PRO A 1 205 ? -37.643 16.110 -16.334 1.00 68.06 205 PRO A C 1
ATOM 1527 O O . PRO A 1 205 ? -36.466 16.455 -16.256 1.00 68.06 205 PRO A O 1
ATOM 1530 N N . VAL A 1 206 ? -38.623 16.842 -15.800 1.00 73.56 206 VAL A N 1
ATOM 1531 C CA . VAL A 1 206 ? -38.358 18.011 -14.946 1.00 73.56 206 VAL A CA 1
ATOM 1532 C C . VAL A 1 206 ? -37.575 17.568 -13.711 1.00 73.56 206 VAL A C 1
ATOM 1534 O O . VAL A 1 206 ? -37.942 16.590 -13.064 1.00 73.56 206 VAL A O 1
ATOM 1537 N N . GLY A 1 207 ? -36.515 18.299 -13.373 1.00 66.44 207 GLY A N 1
ATOM 1538 C CA . GLY A 1 207 ? -35.607 17.961 -12.278 1.00 66.44 207 GLY A CA 1
ATOM 1539 C C . GLY A 1 207 ? -34.516 16.958 -12.655 1.00 66.44 207 GLY A C 1
ATOM 1540 O O . GLY A 1 207 ? -33.707 16.614 -11.800 1.00 66.44 207 GLY A O 1
ATOM 1541 N N . TRP A 1 208 ? -34.450 16.508 -13.913 1.00 65.62 208 TRP A N 1
ATOM 1542 C CA . TRP A 1 208 ? -33.333 15.698 -14.401 1.00 65.62 208 TRP A CA 1
ATOM 1543 C C . TRP A 1 208 ? -32.030 16.504 -14.381 1.00 65.62 208 TRP A C 1
ATOM 1545 O O . TRP A 1 208 ? -31.997 17.630 -14.881 1.00 65.62 208 TRP A O 1
ATOM 1555 N N . ARG A 1 209 ? -30.949 15.945 -13.826 1.00 64.75 209 ARG A N 1
ATOM 1556 C CA . ARG A 1 209 ? -29.639 16.610 -13.806 1.00 64.75 209 ARG A CA 1
ATOM 1557 C C . ARG A 1 209 ? -28.997 16.555 -15.188 1.00 64.75 209 ARG A C 1
ATOM 1559 O O . ARG A 1 209 ? -28.864 15.483 -15.767 1.00 64.75 209 ARG A O 1
ATOM 1566 N N . LEU A 1 210 ? -28.565 17.701 -15.697 1.00 62.16 210 LEU A N 1
ATOM 1567 C CA . LEU A 1 210 ? -27.892 17.781 -16.989 1.00 62.16 210 LEU A CA 1
ATOM 1568 C C . LEU A 1 210 ? -26.382 17.618 -16.805 1.00 62.16 210 LEU A C 1
ATOM 1570 O O . LEU A 1 210 ? -25.779 18.310 -15.982 1.00 62.16 210 LEU A O 1
ATOM 1574 N N . ALA A 1 211 ? -25.775 16.724 -17.587 1.00 52.97 211 ALA A N 1
ATOM 1575 C CA . ALA A 1 211 ? -24.326 16.659 -17.727 1.00 52.97 211 ALA A CA 1
ATOM 1576 C C . ALA A 1 211 ? -23.857 17.919 -18.472 1.00 52.97 211 ALA A C 1
ATOM 1578 O O . ALA A 1 211 ? -24.254 18.166 -19.612 1.00 52.97 211 ALA A O 1
ATOM 1579 N N . GLY A 1 212 ? -23.067 18.759 -17.806 1.00 52.88 212 GLY A N 1
ATOM 1580 C CA . GLY A 1 212 ? -22.610 20.030 -18.354 1.00 52.88 212 GLY A CA 1
ATOM 1581 C C . GLY A 1 212 ? -21.238 20.399 -17.814 1.00 52.88 212 GLY A C 1
ATOM 1582 O O . GLY A 1 212 ? -21.052 20.521 -16.604 1.00 52.88 212 GLY A O 1
ATOM 1583 N N . SER A 1 213 ? -20.284 20.604 -18.719 1.00 47.25 213 SER A N 1
ATOM 1584 C CA . SER A 1 213 ? -18.920 21.023 -18.402 1.00 47.25 213 SER A CA 1
ATOM 1585 C C . SER A 1 213 ? -18.434 22.058 -19.415 1.00 47.25 213 SER A C 1
ATOM 1587 O O . SER A 1 213 ? -18.861 22.064 -20.571 1.00 47.25 213 SER A O 1
ATOM 1589 N N . TYR A 1 214 ? -17.523 22.944 -19.005 1.00 45.53 214 TYR A N 1
ATOM 1590 C CA . TYR A 1 214 ? -16.889 23.881 -19.943 1.00 45.53 214 TYR A CA 1
ATOM 1591 C C . TYR A 1 214 ? -15.779 23.220 -20.788 1.00 45.53 214 TYR A C 1
ATOM 1593 O O . TYR A 1 214 ? -15.157 23.899 -21.605 1.00 45.53 214 TYR A O 1
ATOM 1601 N N . LEU A 1 215 ? -15.526 21.913 -20.618 1.00 46.81 215 LEU A N 1
ATOM 1602 C CA . LEU A 1 215 ? -14.466 21.186 -21.327 1.00 46.81 215 LEU A CA 1
ATOM 1603 C C . LEU A 1 215 ? -14.787 20.971 -22.808 1.00 46.81 215 LEU A C 1
ATOM 1605 O O . LEU A 1 215 ? -13.891 21.106 -23.638 1.00 46.81 215 LEU A O 1
ATOM 1609 N N . ASN A 1 216 ? -16.061 20.762 -23.159 1.00 49.00 216 ASN A N 1
ATOM 1610 C CA . ASN A 1 216 ? -16.496 20.545 -24.548 1.00 49.00 216 ASN A CA 1
ATOM 1611 C C . ASN A 1 216 ? -16.196 21.722 -25.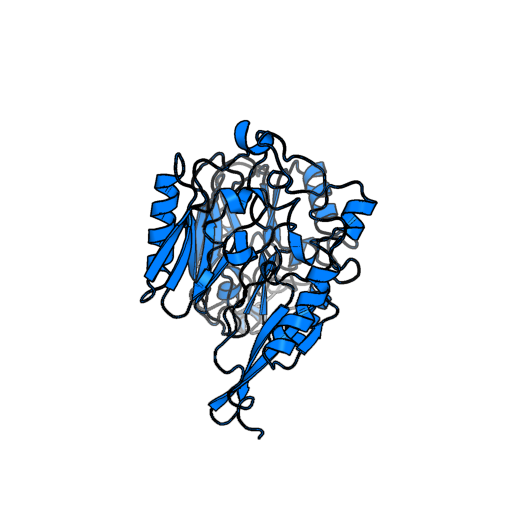496 1.00 49.00 216 ASN A C 1
ATOM 1613 O O . ASN A 1 216 ? -16.227 21.559 -26.714 1.00 49.00 216 ASN A O 1
ATOM 1617 N N . HIS A 1 217 ? -15.895 22.912 -24.963 1.00 43.34 217 HIS A N 1
ATOM 1618 C CA . HIS A 1 217 ? -15.529 24.091 -25.752 1.00 43.34 217 HIS A CA 1
ATOM 1619 C C . HIS A 1 217 ? -14.015 24.239 -25.992 1.00 43.34 217 HIS A C 1
ATOM 1621 O O . HIS A 1 217 ? -13.612 25.078 -26.800 1.00 43.34 217 HIS A O 1
ATOM 1627 N N . TYR A 1 218 ? -13.172 23.426 -25.346 1.00 42.66 218 TYR A N 1
ATOM 1628 C CA . TYR A 1 218 ? -11.717 23.435 -25.516 1.00 42.66 218 TYR A CA 1
ATOM 1629 C C . TYR A 1 218 ? -11.277 22.443 -26.606 1.00 42.66 218 TYR A C 1
ATOM 1631 O O . TYR A 1 218 ? -10.624 21.442 -26.338 1.00 42.66 218 TYR A O 1
ATOM 1639 N N . VAL A 1 219 ? -11.598 22.737 -27.869 1.00 43.31 219 VAL A N 1
ATOM 1640 C CA . VAL A 1 219 ? -10.896 22.123 -29.009 1.00 43.31 219 VAL A CA 1
ATOM 1641 C C . VAL A 1 219 ? -9.826 23.109 -29.465 1.00 43.31 219 VAL A C 1
ATOM 1643 O O . VAL A 1 219 ? -10.122 24.116 -30.108 1.00 43.31 219 VAL A O 1
ATOM 1646 N N . VAL A 1 220 ? -8.573 22.861 -29.081 1.00 37.50 220 VAL A N 1
ATOM 1647 C CA . VAL A 1 220 ? -7.439 23.688 -29.510 1.00 37.50 220 VAL A CA 1
ATOM 1648 C C . VAL A 1 220 ? -7.218 23.479 -31.014 1.00 37.50 220 VAL A C 1
ATOM 1650 O O . VAL A 1 220 ? -7.221 22.353 -31.504 1.00 37.50 220 VAL A O 1
ATOM 1653 N N . ASN A 1 221 ? -7.070 24.585 -31.748 1.00 32.97 221 ASN A N 1
ATOM 1654 C CA . ASN A 1 221 ? -6.849 24.653 -33.194 1.00 32.97 221 ASN A CA 1
ATOM 1655 C C . ASN A 1 221 ? -5.874 23.580 -33.726 1.00 32.97 221 ASN A C 1
ATOM 1657 O O . ASN A 1 221 ? -4.666 23.703 -33.538 1.00 32.97 221 ASN A O 1
ATOM 1661 N N . GLY A 1 222 ? -6.396 22.620 -34.499 1.00 34.38 222 GLY A N 1
ATOM 1662 C CA . GLY A 1 222 ? -5.611 21.805 -35.432 1.00 34.38 222 GLY A CA 1
ATOM 1663 C C . GLY A 1 222 ? -5.477 20.323 -35.075 1.00 34.38 222 GLY A C 1
ATOM 1664 O O . GLY A 1 222 ? -4.455 19.910 -34.548 1.00 34.38 222 GLY A O 1
ATOM 1665 N N . GLY A 1 223 ? -6.459 19.521 -35.501 1.00 37.88 223 GLY A N 1
ATOM 1666 C CA . GLY A 1 223 ? -6.342 18.065 -35.654 1.00 37.88 223 GLY A CA 1
ATOM 1667 C C . GLY A 1 223 ? -6.451 17.253 -34.360 1.00 37.88 223 GLY A C 1
ATOM 1668 O O . GLY A 1 223 ? -5.826 17.557 -33.352 1.00 37.88 223 GLY A O 1
ATOM 1669 N N . VAL A 1 224 ? -7.222 16.164 -34.407 1.00 38.03 224 VAL A N 1
ATOM 1670 C CA . VAL A 1 224 ? -7.161 15.103 -33.394 1.00 38.03 224 VAL A CA 1
ATOM 1671 C C . VAL A 1 224 ? -5.791 14.438 -33.529 1.00 38.03 224 VAL A C 1
ATOM 1673 O O . VAL A 1 224 ? -5.602 13.533 -34.338 1.00 38.03 224 VAL A O 1
ATOM 1676 N N . VAL A 1 225 ? -4.803 14.929 -32.785 1.00 43.72 225 VAL A N 1
ATOM 1677 C CA . VAL A 1 225 ? -3.573 14.178 -32.542 1.00 43.72 225 VAL A CA 1
ATOM 1678 C C . VAL A 1 225 ? -3.968 13.122 -31.528 1.00 43.72 225 VAL A C 1
ATOM 1680 O O . VAL A 1 225 ? -4.166 13.458 -30.366 1.00 43.72 225 VAL A O 1
ATOM 1683 N N . VAL A 1 226 ? -4.145 11.872 -31.959 1.00 45.72 226 VAL A N 1
ATOM 1684 C CA . VAL A 1 226 ? -4.213 10.751 -31.016 1.00 45.72 226 VAL A CA 1
ATOM 1685 C C . VAL A 1 226 ? -2.870 10.770 -30.289 1.00 45.72 226 VAL A C 1
ATOM 1687 O O . VAL A 1 226 ? -1.847 10.510 -30.929 1.00 45.72 226 VAL A O 1
ATOM 1690 N N . PRO A 1 227 ? -2.792 11.176 -29.010 1.00 52.22 227 PRO A N 1
ATOM 1691 C CA . PRO A 1 227 ? -1.523 11.103 -28.327 1.00 52.22 227 PRO A CA 1
ATOM 1692 C C . PRO A 1 227 ? -1.237 9.612 -28.145 1.00 52.22 227 PRO A C 1
ATOM 1694 O O . PRO A 1 227 ? -2.153 8.812 -27.959 1.00 52.22 227 PRO A O 1
ATOM 1697 N N . HIS A 1 228 ? 0.035 9.236 -28.085 1.00 59.03 228 HIS A N 1
ATOM 1698 C CA . HIS A 1 228 ? 0.457 7.919 -27.601 1.00 59.03 228 HIS A CA 1
ATOM 1699 C C . HIS A 1 228 ? -0.197 7.548 -26.236 1.00 59.03 228 HIS A C 1
ATOM 1701 O O . HIS A 1 228 ? -0.115 6.407 -25.795 1.00 59.03 228 HIS A O 1
ATOM 1707 N N . THR A 1 229 ? -0.850 8.498 -25.543 1.00 56.41 229 THR A N 1
ATOM 1708 C CA . THR A 1 229 ? -1.716 8.292 -24.375 1.00 56.41 229 THR A CA 1
ATOM 1709 C C . THR A 1 229 ? -3.169 8.668 -24.628 1.00 56.41 229 THR A C 1
ATOM 1711 O O . THR A 1 229 ? -3.450 9.769 -25.097 1.00 56.41 229 THR A O 1
ATOM 1714 N N . LEU A 1 230 ? -4.089 7.803 -24.206 1.00 67.19 230 LEU A N 1
ATOM 1715 C CA . LEU A 1 230 ? -5.528 8.044 -24.224 1.00 67.19 230 LEU A CA 1
ATOM 1716 C C . LEU A 1 230 ? -6.079 8.142 -22.796 1.00 67.19 230 LEU A C 1
ATOM 1718 O O . LEU A 1 230 ? -5.675 7.370 -21.932 1.00 67.19 230 LEU A O 1
ATOM 1722 N N . LEU A 1 231 ? -7.012 9.063 -22.557 1.00 64.00 231 LEU A N 1
ATOM 1723 C CA . LEU A 1 231 ? -7.843 9.093 -21.349 1.00 64.00 231 LEU A CA 1
ATOM 1724 C C . LEU A 1 231 ? -9.181 8.437 -21.667 1.00 64.00 231 LEU A C 1
ATOM 1726 O O . LEU A 1 231 ? -9.783 8.743 -22.694 1.00 64.00 231 LEU A O 1
ATOM 1730 N N . VAL A 1 232 ? -9.641 7.548 -20.797 1.00 67.88 232 VAL A N 1
ATOM 1731 C CA . VAL A 1 232 ? -10.914 6.833 -20.948 1.00 67.88 232 VAL A CA 1
ATOM 1732 C C . VAL A 1 232 ? -11.585 6.683 -19.589 1.00 67.88 232 VAL A C 1
ATOM 1734 O O . VAL A 1 232 ? -10.930 6.824 -18.561 1.00 67.88 232 VAL A O 1
ATOM 1737 N N . THR A 1 233 ? -12.871 6.355 -19.570 1.00 68.38 233 THR A N 1
ATOM 1738 C CA . THR A 1 233 ? -13.595 5.985 -18.348 1.00 68.38 233 THR A CA 1
ATOM 1739 C C . THR A 1 233 ? -13.942 4.498 -18.357 1.00 68.38 233 THR A C 1
ATOM 1741 O O . THR A 1 233 ? -14.332 3.939 -19.387 1.00 68.38 233 THR A O 1
ATOM 1744 N N . GLU A 1 234 ? -13.815 3.847 -17.201 1.00 73.50 234 GLU A N 1
ATOM 1745 C CA . GLU A 1 234 ? -14.219 2.451 -17.014 1.00 73.50 234 GLU A CA 1
ATOM 1746 C C . GLU A 1 234 ? -15.719 2.286 -17.215 1.00 73.50 234 GLU A C 1
ATOM 1748 O O . GLU A 1 234 ? -16.130 1.388 -17.945 1.00 73.50 234 GLU A O 1
ATOM 1753 N N . GLU A 1 235 ? -16.519 3.189 -16.639 1.00 72.62 235 GLU A N 1
ATOM 1754 C CA . GLU A 1 235 ? -17.976 3.195 -16.798 1.00 72.62 235 GLU A CA 1
ATOM 1755 C C . GLU A 1 235 ? -18.404 3.149 -18.267 1.00 72.62 235 GLU A C 1
ATOM 1757 O O . GLU A 1 235 ? -19.356 2.445 -18.585 1.00 72.62 235 GLU A O 1
ATOM 1762 N N . CYS A 1 236 ? -17.666 3.815 -19.162 1.00 81.12 236 CYS A N 1
ATOM 1763 C CA . CYS A 1 236 ? -17.956 3.800 -20.590 1.00 81.12 236 CYS A CA 1
ATOM 1764 C C . CYS A 1 236 ? -17.437 2.529 -21.251 1.00 81.12 236 CYS A C 1
ATOM 1766 O O . CYS A 1 236 ? -18.201 1.769 -21.847 1.00 81.12 236 CYS A O 1
ATOM 1768 N N . LEU A 1 237 ? -16.122 2.300 -21.213 1.00 83.06 237 LEU A N 1
ATOM 1769 C CA . LEU A 1 237 ? -15.527 1.270 -22.062 1.00 83.06 237 LEU A CA 1
ATOM 1770 C C . LEU A 1 237 ? -15.786 -0.148 -21.551 1.00 83.06 237 LEU A C 1
ATOM 1772 O O . LEU A 1 237 ? -15.833 -1.061 -22.371 1.00 83.06 237 LEU A O 1
ATOM 1776 N N . LEU A 1 238 ? -16.028 -0.340 -20.254 1.00 81.75 238 LEU A N 1
ATOM 1777 C CA . LEU A 1 238 ? -16.434 -1.633 -19.695 1.00 81.75 238 LEU A CA 1
ATOM 1778 C C . LEU A 1 238 ? -17.958 -1.793 -19.618 1.00 81.75 238 LEU A C 1
ATOM 1780 O O . LEU A 1 238 ? -18.433 -2.833 -19.157 1.00 81.75 238 LEU A O 1
ATOM 1784 N N . HIS A 1 239 ? -18.743 -0.809 -20.078 1.00 81.88 239 HIS A N 1
ATOM 1785 C CA . HIS A 1 239 ? -20.193 -0.939 -20.063 1.00 81.88 239 HIS A CA 1
ATOM 1786 C C . HIS A 1 239 ? -20.630 -2.158 -20.900 1.00 81.88 239 HIS A C 1
ATOM 1788 O O . HIS A 1 239 ? -20.205 -2.288 -22.057 1.00 81.88 239 HIS A O 1
ATOM 1794 N N . PRO A 1 240 ? -21.537 -3.018 -20.394 1.00 78.56 240 PRO A N 1
ATOM 1795 C CA . PRO A 1 240 ? -21.961 -4.227 -21.103 1.00 78.56 240 PRO A CA 1
ATOM 1796 C C . PRO A 1 240 ? -22.552 -3.980 -22.499 1.00 78.56 240 PRO A C 1
ATOM 1798 O O . PRO A 1 240 ? -22.504 -4.865 -23.349 1.00 78.56 240 PRO A O 1
ATOM 1801 N N . SER A 1 241 ? -23.103 -2.787 -22.756 1.00 79.44 241 SER A N 1
ATOM 1802 C CA . SER A 1 241 ? -23.642 -2.414 -24.074 1.00 79.44 241 SER A CA 1
ATOM 1803 C C . SER A 1 241 ? -22.592 -1.912 -25.074 1.00 79.44 241 SER A C 1
ATOM 1805 O O . SER A 1 241 ? -22.930 -1.719 -26.242 1.00 79.44 241 SER A O 1
ATOM 1807 N N . ARG A 1 242 ? -21.349 -1.666 -24.639 1.00 78.31 242 ARG A N 1
ATOM 1808 C CA . ARG A 1 242 ? -20.286 -1.073 -25.464 1.00 78.31 242 ARG A CA 1
ATOM 1809 C C . ARG A 1 242 ? -19.336 -2.138 -25.991 1.00 78.31 242 ARG A C 1
ATOM 1811 O O . ARG A 1 242 ? -19.294 -2.365 -27.195 1.00 78.31 242 ARG A O 1
ATOM 1818 N N . ASN A 1 243 ? -18.624 -2.813 -25.088 1.00 80.31 243 ASN A N 1
ATOM 1819 C CA . ASN A 1 243 ? -17.591 -3.798 -25.424 1.00 80.31 243 ASN A CA 1
ATOM 1820 C C . ASN A 1 243 ? -17.866 -5.142 -24.723 1.00 80.31 243 ASN A C 1
ATOM 1822 O O . ASN A 1 243 ? -17.103 -5.555 -23.846 1.00 80.31 243 ASN A O 1
ATOM 1826 N N . PRO A 1 244 ? -18.977 -5.827 -25.055 1.00 80.50 244 PRO A N 1
ATOM 1827 C CA . PRO A 1 244 ? -19.382 -7.038 -24.352 1.00 80.50 244 PRO A CA 1
ATOM 1828 C C . PRO A 1 244 ? -18.301 -8.123 -24.430 1.00 80.50 244 PRO A C 1
ATOM 1830 O O . PRO A 1 244 ? -17.849 -8.493 -25.512 1.00 80.50 244 PRO A O 1
ATOM 1833 N N . GLY A 1 245 ? -17.915 -8.655 -23.268 1.00 79.38 245 GLY A N 1
ATOM 1834 C CA . GLY A 1 245 ? -16.939 -9.743 -23.156 1.00 79.38 245 GLY A CA 1
ATOM 1835 C C . GLY A 1 245 ? -15.470 -9.312 -23.192 1.00 79.38 245 GLY A C 1
ATOM 1836 O O . GLY A 1 245 ? -14.601 -10.179 -23.119 1.00 79.38 245 GLY A O 1
ATOM 1837 N N . LEU A 1 246 ? -15.176 -8.011 -23.272 1.00 80.69 246 LEU A N 1
ATOM 1838 C CA . LEU A 1 246 ? -13.810 -7.492 -23.214 1.00 80.69 246 LEU A CA 1
ATOM 1839 C C . LEU A 1 246 ? -13.525 -6.855 -21.850 1.00 80.69 246 LEU A C 1
ATOM 1841 O O . LEU A 1 246 ? -14.220 -5.940 -21.418 1.00 80.69 246 LEU A O 1
ATOM 1845 N N . GLY A 1 247 ? -12.475 -7.337 -21.182 1.00 79.00 247 GLY A N 1
ATOM 1846 C CA . GLY A 1 247 ? -11.869 -6.650 -20.039 1.00 79.00 247 GLY A CA 1
ATOM 1847 C C . GLY A 1 247 ? -10.923 -5.532 -20.488 1.00 79.00 247 GLY A C 1
ATOM 1848 O O . GLY A 1 247 ? -10.645 -5.388 -21.681 1.00 79.00 247 GLY A O 1
ATOM 1849 N N . LYS A 1 248 ? -10.379 -4.768 -19.531 1.00 75.81 248 LYS A N 1
ATOM 1850 C CA . LYS A 1 248 ? -9.471 -3.636 -19.805 1.00 75.81 248 LYS A CA 1
ATOM 1851 C C . LYS A 1 248 ? -8.324 -4.009 -20.740 1.00 75.81 248 LYS A C 1
ATOM 1853 O O . LYS A 1 248 ? -8.109 -3.317 -21.722 1.00 75.81 248 LYS A O 1
ATOM 1858 N N . GLU A 1 249 ? -7.657 -5.133 -20.494 1.00 77.81 249 GLU A N 1
ATOM 1859 C CA . GLU A 1 249 ? -6.529 -5.617 -21.304 1.00 77.81 249 GLU A CA 1
ATOM 1860 C C . GLU A 1 249 ? -6.911 -5.842 -22.774 1.00 77.81 249 GLU A C 1
ATOM 1862 O O . GLU A 1 249 ? -6.171 -5.466 -23.682 1.00 77.81 249 GLU A O 1
ATOM 1867 N N . GLY A 1 250 ? -8.094 -6.416 -23.020 1.00 82.75 250 GLY A N 1
ATOM 1868 C CA . GLY A 1 250 ? -8.610 -6.631 -24.372 1.00 82.75 250 GLY A CA 1
ATOM 1869 C C . GLY A 1 250 ? -8.951 -5.316 -25.073 1.00 82.75 250 GLY A C 1
ATOM 1870 O O . GLY A 1 250 ? -8.674 -5.153 -26.258 1.00 82.75 250 GLY A O 1
ATOM 1871 N N . ILE A 1 251 ? -9.498 -4.353 -24.331 1.00 82.19 251 ILE A N 1
ATOM 1872 C CA . ILE A 1 251 ? -9.796 -3.015 -24.847 1.00 82.19 251 ILE A CA 1
ATOM 1873 C C . ILE A 1 251 ? -8.502 -2.245 -25.133 1.00 82.19 251 ILE A C 1
ATOM 1875 O O . ILE A 1 251 ? -8.373 -1.652 -26.198 1.00 82.19 251 ILE A O 1
ATOM 1879 N N . GLU A 1 252 ? -7.515 -2.288 -24.238 1.00 78.81 252 GLU A N 1
ATOM 1880 C CA . GLU A 1 252 ? -6.200 -1.674 -24.441 1.00 78.81 252 GLU A CA 1
ATOM 1881 C C . GLU A 1 252 ? -5.470 -2.258 -25.650 1.00 78.81 252 GLU A C 1
ATOM 1883 O O . GLU A 1 252 ? -4.861 -1.504 -26.407 1.00 78.81 252 GLU A O 1
ATOM 1888 N N . ALA A 1 253 ? -5.552 -3.575 -25.866 1.00 78.19 253 ALA A N 1
ATOM 1889 C CA . ALA A 1 253 ? -4.999 -4.215 -27.055 1.00 78.19 253 ALA A CA 1
ATOM 1890 C C . ALA A 1 253 ? -5.643 -3.665 -28.336 1.00 78.19 253 ALA A C 1
ATOM 1892 O O . ALA A 1 253 ? -4.933 -3.272 -29.257 1.00 78.19 253 ALA A O 1
ATOM 1893 N N . LEU A 1 254 ? -6.974 -3.534 -28.367 1.00 80.25 254 LEU A N 1
ATOM 1894 C CA . LEU A 1 254 ? -7.675 -2.939 -29.508 1.00 80.25 254 LEU A CA 1
ATOM 1895 C C . LEU A 1 254 ? -7.309 -1.462 -29.707 1.00 80.25 254 LEU A C 1
ATOM 1897 O O . LEU A 1 254 ? -7.051 -1.036 -30.828 1.00 80.25 254 LEU A O 1
ATOM 1901 N N . LEU A 1 255 ? -7.255 -0.667 -28.639 1.00 78.94 255 LEU A N 1
ATOM 1902 C CA . LEU A 1 255 ? -6.878 0.747 -28.728 1.00 78.94 255 LEU A CA 1
ATOM 1903 C C . LEU A 1 255 ? -5.437 0.912 -29.228 1.00 78.94 255 LEU A C 1
ATOM 1905 O O . LEU A 1 255 ? -5.158 1.806 -30.029 1.00 78.94 255 LEU A O 1
ATOM 1909 N N . ARG A 1 256 ? -4.531 0.024 -28.815 1.00 73.31 256 ARG A N 1
ATOM 1910 C CA . ARG A 1 256 ? -3.160 -0.024 -29.324 1.00 73.31 256 ARG A CA 1
ATOM 1911 C C . ARG A 1 256 ? -3.124 -0.367 -30.807 1.00 73.31 256 ARG A C 1
ATOM 1913 O O . ARG A 1 256 ? -2.512 0.367 -31.576 1.00 73.31 256 ARG A O 1
ATOM 1920 N N . ASP A 1 257 ? -3.809 -1.431 -31.208 1.00 75.94 257 ASP A N 1
ATOM 1921 C CA . ASP A 1 257 ? -3.766 -1.941 -32.580 1.00 75.94 257 ASP A CA 1
ATOM 1922 C C . ASP A 1 257 ? -4.428 -0.984 -33.582 1.00 75.94 257 ASP A C 1
ATOM 1924 O O . ASP A 1 257 ? -3.918 -0.781 -34.684 1.00 75.94 257 ASP A O 1
ATOM 1928 N N . PHE A 1 258 ? -5.557 -0.375 -33.208 1.00 73.88 258 PHE A N 1
ATOM 1929 C CA . PHE A 1 258 ? -6.355 0.452 -34.116 1.00 73.88 258 PHE A CA 1
ATOM 1930 C C . PHE A 1 258 ? -6.006 1.939 -34.074 1.00 73.88 258 PHE A C 1
ATOM 1932 O O . PHE A 1 258 ? -6.104 2.610 -35.101 1.00 73.88 258 PHE A O 1
ATOM 1939 N N . LEU A 1 259 ? -5.638 2.469 -32.905 1.00 66.06 259 LEU A N 1
ATOM 1940 C CA . LEU A 1 259 ? -5.385 3.901 -32.718 1.00 66.06 259 LEU A CA 1
ATOM 1941 C C . LEU A 1 259 ? -3.906 4.218 -32.461 1.00 66.06 259 LEU A C 1
ATOM 1943 O O . LEU A 1 259 ? -3.552 5.392 -32.383 1.00 66.06 259 LEU A O 1
ATOM 1947 N 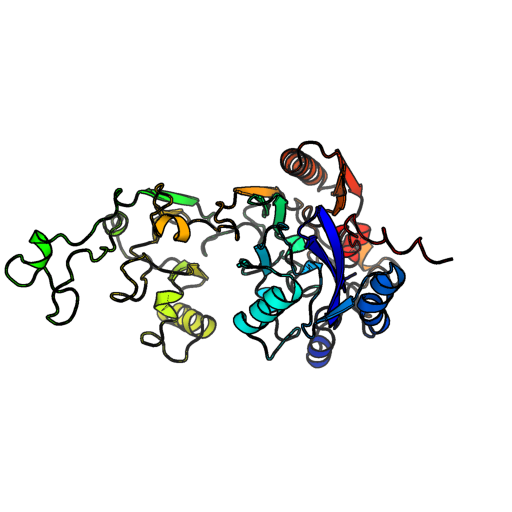N . GLY A 1 260 ? -3.041 3.206 -32.335 1.00 58.75 260 GLY A N 1
ATOM 1948 C CA . GLY A 1 260 ? -1.625 3.402 -32.013 1.00 58.75 260 GLY A CA 1
ATOM 1949 C C . GLY A 1 260 ? -1.398 3.898 -30.583 1.00 58.75 260 GLY A C 1
ATOM 1950 O O . GLY A 1 260 ? -0.370 4.508 -30.299 1.00 58.75 260 GLY A O 1
ATOM 1951 N N . VAL A 1 261 ? -2.364 3.683 -29.684 1.00 68.81 261 VAL A N 1
ATOM 1952 C CA . VAL A 1 261 ? -2.271 4.122 -28.288 1.00 68.81 261 VAL A CA 1
ATOM 1953 C C . VAL A 1 261 ? -1.293 3.225 -27.531 1.00 68.81 261 VAL A C 1
ATOM 1955 O O . VAL A 1 261 ? -1.494 2.021 -27.397 1.00 68.81 261 VAL A O 1
ATOM 1958 N N . GLU A 1 262 ? -0.234 3.812 -26.988 1.00 64.25 262 GLU A N 1
ATOM 1959 C CA . GLU A 1 262 ? 0.774 3.094 -26.202 1.00 64.25 262 GLU A CA 1
ATOM 1960 C C . GLU A 1 262 ? 0.393 3.003 -24.721 1.00 64.25 262 GLU A C 1
ATOM 1962 O O . GLU A 1 262 ? 0.780 2.055 -24.035 1.00 64.25 262 GLU A O 1
ATOM 1967 N N . ARG A 1 263 ? -0.391 3.970 -24.226 1.00 62.88 263 ARG A N 1
ATOM 1968 C CA . ARG A 1 263 ? -0.821 4.059 -22.826 1.00 62.88 263 ARG A CA 1
ATOM 1969 C C . ARG A 1 263 ? -2.281 4.478 -22.709 1.00 62.88 263 ARG A C 1
ATOM 1971 O O . ARG A 1 263 ? -2.701 5.449 -23.326 1.00 62.88 263 ARG A O 1
ATOM 1978 N N . VAL A 1 264 ? -3.039 3.801 -21.857 1.00 62.31 264 VAL A N 1
ATOM 1979 C CA . VAL A 1 264 ? -4.418 4.178 -21.531 1.00 62.31 264 VAL A CA 1
ATOM 1980 C C . VAL A 1 264 ? -4.478 4.567 -20.057 1.00 62.31 264 VAL A C 1
ATOM 1982 O O . VAL A 1 264 ? -4.033 3.820 -19.191 1.00 62.31 264 VAL A O 1
ATOM 1985 N N . LEU A 1 265 ? -4.982 5.765 -19.779 1.00 61.00 265 LEU A N 1
ATOM 1986 C CA . LEU A 1 265 ? -5.252 6.267 -18.439 1.00 61.00 265 LEU A CA 1
ATOM 1987 C C . LEU A 1 265 ? -6.745 6.090 -18.162 1.00 61.00 265 LEU A C 1
ATOM 1989 O O . LEU A 1 265 ? -7.584 6.726 -18.804 1.00 61.00 265 LEU A O 1
ATOM 1993 N N . TRP A 1 266 ? -7.061 5.209 -17.218 1.00 60.53 266 TRP A N 1
ATOM 1994 C CA . TRP A 1 266 ? -8.430 4.867 -16.853 1.00 60.53 266 TRP A CA 1
ATOM 1995 C C . TRP A 1 266 ? -8.919 5.745 -15.706 1.00 60.53 266 TRP A C 1
ATOM 1997 O O . TRP A 1 266 ? -8.385 5.704 -14.599 1.00 60.53 266 TRP A O 1
ATOM 2007 N N . LEU A 1 267 ? -9.959 6.524 -15.972 1.00 57.00 267 LEU A N 1
ATOM 2008 C CA . LEU A 1 267 ? -10.787 7.153 -14.955 1.00 57.00 267 LEU A CA 1
ATOM 2009 C C . LEU A 1 267 ? -11.904 6.186 -14.561 1.00 57.00 267 LEU A C 1
ATOM 2011 O O . LEU A 1 267 ? -12.412 5.435 -15.387 1.00 57.00 267 LEU A O 1
ATOM 2015 N N . TRP A 1 268 ? -12.303 6.197 -13.295 1.00 57.59 268 TRP A N 1
ATOM 2016 C CA . TRP A 1 268 ? -13.268 5.223 -12.784 1.00 57.59 268 TRP A CA 1
ATOM 2017 C C . TRP A 1 268 ? -14.685 5.444 -13.345 1.00 57.59 268 TRP A C 1
ATOM 2019 O O . TRP A 1 268 ? -15.319 4.511 -13.833 1.00 57.59 268 TRP A O 1
ATOM 2029 N N . LYS A 1 269 ? -15.187 6.678 -13.322 1.00 61.38 269 LYS A N 1
ATOM 2030 C CA . LYS A 1 269 ? -16.576 7.002 -13.674 1.00 61.38 269 LYS A CA 1
ATOM 2031 C C . LYS A 1 269 ? -16.626 8.239 -14.563 1.00 61.38 269 LYS A C 1
ATOM 2033 O O . LYS A 1 269 ? -15.710 9.046 -14.471 1.00 61.38 269 LYS A O 1
ATOM 2038 N N . GLY A 1 270 ? -17.643 8.386 -15.411 1.00 57.59 270 GLY A N 1
ATOM 2039 C CA . GLY A 1 270 ? -17.871 9.629 -16.148 1.00 57.59 270 GLY A CA 1
ATOM 2040 C C . GLY A 1 270 ? -18.629 10.685 -15.345 1.00 57.59 270 GLY A C 1
ATOM 2041 O O . GLY A 1 270 ? -18.819 10.574 -14.132 1.00 57.59 270 GLY A O 1
ATOM 2042 N N . MET A 1 271 ? -19.063 11.744 -16.033 1.00 59.22 271 MET A N 1
ATOM 2043 C CA . MET A 1 271 ? -19.826 12.832 -15.417 1.00 59.22 271 MET A CA 1
ATOM 2044 C C . MET A 1 271 ? -21.200 12.348 -14.929 1.00 59.22 271 MET A C 1
ATOM 2046 O O . MET A 1 271 ? -21.939 11.692 -15.656 1.00 59.22 271 MET A O 1
ATOM 2050 N N . VAL A 1 272 ? -21.577 12.720 -13.705 1.00 56.59 272 VAL A N 1
ATOM 2051 C CA . VAL A 1 272 ? -22.897 12.373 -13.159 1.00 56.59 272 VAL A CA 1
ATOM 2052 C C . VAL A 1 272 ? -24.010 13.106 -13.910 1.00 56.59 272 VAL A C 1
ATOM 2054 O O . VAL A 1 272 ? -23.947 14.324 -14.088 1.00 56.59 272 VAL A O 1
ATOM 2057 N N . GLY A 1 273 ? -25.042 12.364 -14.312 1.00 58.38 273 GLY A N 1
ATOM 2058 C CA . GLY A 1 273 ? -26.065 12.778 -15.276 1.00 58.38 273 GLY A CA 1
ATOM 2059 C C . GLY A 1 273 ? -25.830 12.230 -16.691 1.00 58.38 273 GLY A C 1
ATOM 2060 O O . GLY A 1 273 ? -26.683 12.424 -17.557 1.00 58.38 273 GLY A O 1
ATOM 2061 N N . ASP A 1 274 ? -24.702 11.552 -16.927 1.00 61.22 274 ASP A N 1
ATOM 2062 C CA . ASP A 1 274 ? -24.301 10.977 -18.218 1.00 61.22 274 ASP A CA 1
ATOM 2063 C C . ASP A 1 274 ? -24.338 9.429 -18.231 1.00 61.22 274 ASP A C 1
ATOM 2065 O O . ASP A 1 274 ? -23.987 8.781 -19.222 1.00 61.22 274 ASP A O 1
ATOM 2069 N N . GLU A 1 275 ? -24.787 8.807 -17.134 1.00 64.62 275 GLU A N 1
ATOM 2070 C CA . GLU A 1 275 ? -24.794 7.348 -16.958 1.00 64.62 275 GLU A CA 1
ATOM 2071 C C . GLU A 1 275 ? -25.756 6.644 -17.929 1.00 64.62 275 GLU A C 1
ATOM 2073 O O . GLU A 1 275 ? -25.419 5.620 -18.527 1.00 64.62 275 GLU A O 1
ATOM 2078 N N . GLU A 1 276 ? -26.947 7.217 -18.122 1.00 60.44 276 GLU A N 1
ATOM 2079 C CA . GLU A 1 276 ? -27.981 6.651 -19.000 1.00 60.44 276 GLU A CA 1
ATOM 2080 C C . GLU A 1 276 ? -27.853 7.117 -20.460 1.00 60.44 276 GLU A C 1
ATOM 2082 O O . GLU A 1 276 ? -28.427 6.499 -21.356 1.00 60.44 276 GLU A O 1
ATOM 2087 N N . GLY A 1 277 ? -27.094 8.191 -20.707 1.00 62.28 277 GLY A N 1
ATOM 2088 C CA . GLY A 1 277 ? -26.888 8.788 -22.029 1.00 62.28 277 GLY A CA 1
ATOM 2089 C C . GLY A 1 277 ? -25.697 8.191 -22.767 1.00 62.28 277 GLY A C 1
ATOM 2090 O O . GLY A 1 277 ? -25.854 7.529 -23.795 1.00 62.28 277 GLY A O 1
ATOM 2091 N N . THR A 1 278 ? -24.493 8.432 -22.250 1.00 58.16 278 THR A N 1
ATOM 2092 C CA . THR A 1 278 ? -23.253 7.979 -22.888 1.00 58.16 278 THR A CA 1
ATOM 2093 C C . THR A 1 278 ? -22.553 6.844 -22.143 1.00 58.16 278 THR A C 1
ATOM 2095 O O . THR A 1 278 ? -21.600 6.275 -22.676 1.00 58.16 278 THR A O 1
ATOM 2098 N N . ASN A 1 279 ? -23.068 6.441 -20.978 1.00 72.94 279 ASN A N 1
ATOM 2099 C CA . ASN A 1 279 ? -22.399 5.532 -20.044 1.00 72.94 279 ASN A CA 1
ATOM 2100 C C . ASN A 1 279 ? -21.125 6.164 -19.472 1.00 72.94 279 ASN A C 1
ATOM 2102 O O . ASN A 1 279 ? -20.098 5.510 -19.350 1.00 72.94 279 ASN A O 1
ATOM 2106 N N . GLY A 1 280 ? -21.185 7.459 -19.153 1.00 60.81 280 GLY A N 1
ATOM 2107 C CA . GLY A 1 280 ? -20.092 8.158 -18.494 1.00 60.81 280 GLY A CA 1
ATOM 2108 C C . GLY A 1 280 ? -18.893 8.409 -19.401 1.00 60.81 280 GLY A C 1
ATOM 2109 O O . GLY A 1 280 ? -17.768 8.084 -19.024 1.00 60.81 280 GLY A O 1
ATOM 2110 N N . HIS A 1 281 ? -19.101 8.975 -20.589 1.00 66.75 281 HIS A N 1
ATOM 2111 C CA . HIS A 1 281 ? -18.000 9.370 -21.464 1.00 66.75 281 HIS A CA 1
ATOM 2112 C C . HIS A 1 281 ? -16.991 10.303 -20.769 1.00 66.75 281 HIS A C 1
ATOM 2114 O O . HIS A 1 281 ? -17.307 11.094 -19.876 1.00 66.75 281 HIS A O 1
ATOM 2120 N N . VAL A 1 282 ? -15.735 10.190 -21.207 1.00 59.59 282 VAL A N 1
ATOM 2121 C CA . VAL A 1 282 ? -14.603 10.932 -20.643 1.00 59.59 282 VAL A CA 1
ATOM 2122 C C . VAL A 1 282 ? -14.561 12.397 -21.080 1.00 59.59 282 VAL A C 1
ATOM 2124 O O . VAL A 1 282 ? -14.070 13.224 -20.326 1.00 59.59 282 VAL A O 1
ATOM 2127 N N . ASP A 1 283 ? -15.096 12.740 -22.251 1.00 60.09 283 ASP A N 1
ATOM 2128 C CA . ASP A 1 283 ? -15.024 14.076 -22.870 1.00 60.09 283 ASP A CA 1
ATOM 2129 C C . ASP A 1 283 ? -15.653 15.183 -22.010 1.00 60.09 283 ASP A C 1
ATOM 2131 O O . ASP A 1 283 ? -15.101 16.278 -21.879 1.00 60.09 283 ASP A O 1
ATOM 2135 N N . ASN A 1 284 ? -16.756 14.866 -21.335 1.00 55.69 284 ASN A N 1
ATOM 2136 C CA . ASN A 1 284 ? -17.411 15.769 -20.399 1.00 55.69 284 ASN A CA 1
ATOM 2137 C C . ASN A 1 284 ? -16.619 15.948 -19.093 1.00 55.69 284 ASN A C 1
ATOM 2139 O O . ASN A 1 284 ? -16.808 16.955 -18.408 1.00 55.69 284 ASN A O 1
ATOM 2143 N N . MET A 1 285 ? -15.735 15.008 -18.746 1.00 56.97 285 MET A N 1
ATOM 2144 C CA . MET A 1 285 ? -15.031 14.941 -17.464 1.00 56.97 285 MET A CA 1
ATOM 2145 C C . MET A 1 285 ? -13.578 15.404 -17.544 1.00 56.97 285 MET A C 1
ATOM 2147 O O . MET A 1 285 ? -13.124 16.128 -16.659 1.00 56.97 285 MET A O 1
ATOM 2151 N N . ALA A 1 286 ? -12.843 14.978 -18.565 1.00 56.28 286 ALA A N 1
ATOM 2152 C CA . ALA A 1 286 ? -11.424 15.229 -18.711 1.00 56.28 286 ALA A CA 1
ATOM 2153 C C . ALA A 1 286 ? -11.028 15.367 -20.184 1.00 56.28 286 ALA A C 1
ATOM 2155 O O . ALA A 1 286 ? -11.491 14.627 -21.047 1.00 56.28 286 ALA A O 1
ATOM 2156 N N . ALA A 1 287 ? -10.111 16.285 -20.467 1.00 60.62 287 ALA A N 1
ATOM 2157 C CA . ALA A 1 287 ? -9.561 16.478 -21.805 1.00 60.62 287 ALA A CA 1
ATOM 2158 C C . ALA A 1 287 ? -8.079 16.843 -21.723 1.00 60.62 287 ALA A C 1
ATOM 2160 O O . ALA A 1 287 ? -7.656 17.515 -20.786 1.00 60.62 287 ALA A O 1
ATOM 2161 N N . PHE A 1 288 ? -7.275 16.460 -22.712 1.00 56.00 288 PHE A N 1
ATOM 2162 C CA . PHE A 1 288 ? -5.926 17.014 -22.827 1.00 56.00 288 PHE A CA 1
ATOM 2163 C C . PHE A 1 288 ? -6.010 18.453 -23.357 1.00 56.00 288 PHE A C 1
ATOM 2165 O O . PHE A 1 288 ? -6.532 18.679 -24.445 1.00 56.00 288 PHE A O 1
ATOM 2172 N N . ALA A 1 289 ? -5.482 19.425 -22.606 1.00 52.03 289 ALA A N 1
ATOM 2173 C CA . ALA A 1 289 ? -5.294 20.795 -23.107 1.00 52.03 289 ALA A CA 1
ATOM 2174 C C . ALA A 1 289 ? -4.083 20.886 -24.043 1.00 52.03 289 ALA A C 1
ATOM 2176 O O . ALA A 1 289 ? -4.081 21.637 -25.014 1.00 52.03 289 ALA A O 1
ATOM 2177 N N . GLU A 1 290 ? -3.050 20.117 -23.718 1.00 50.69 290 GLU A N 1
ATOM 2178 C CA . GLU A 1 290 ? -1.822 19.943 -24.478 1.00 50.69 290 GLU A CA 1
ATOM 2179 C C . GLU A 1 290 ? -1.170 18.624 -24.023 1.00 50.69 290 GLU A C 1
ATOM 2181 O O . GLU A 1 290 ? -1.488 18.132 -22.936 1.00 50.69 290 GLU A O 1
ATOM 2186 N N . PRO A 1 291 ? -0.265 18.030 -24.818 1.00 54.81 291 PRO A N 1
ATOM 2187 C CA . PRO A 1 291 ? 0.870 17.270 -24.299 1.00 54.81 291 PRO A CA 1
ATOM 2188 C C . PRO A 1 291 ? 1.178 17.405 -22.797 1.00 54.81 291 PRO A C 1
ATOM 2190 O O . PRO A 1 291 ? 1.649 18.451 -22.358 1.00 54.81 291 PRO A O 1
ATOM 2193 N N . GLY A 1 292 ? 0.950 16.354 -22.007 1.00 48.84 292 GLY A N 1
ATOM 2194 C CA . GLY A 1 292 ? 1.260 16.365 -20.577 1.00 48.84 292 GLY A CA 1
ATOM 2195 C C . GLY A 1 292 ? 0.358 17.251 -19.704 1.00 48.84 292 GLY A C 1
ATOM 2196 O O . GLY A 1 292 ? 0.626 17.372 -18.522 1.00 48.84 292 GLY A O 1
ATOM 2197 N N . THR A 1 293 ? -0.708 17.880 -20.209 1.00 51.50 293 THR A N 1
ATOM 2198 C CA . THR A 1 293 ? -1.641 18.668 -19.380 1.00 51.50 293 THR A CA 1
ATOM 2199 C C . THR A 1 293 ? -3.079 18.197 -19.562 1.00 51.50 293 THR A C 1
ATOM 2201 O O . THR A 1 293 ? -3.633 18.267 -20.659 1.00 51.50 293 THR A O 1
ATOM 2204 N N . VAL A 1 294 ? -3.709 17.785 -18.464 1.00 51.84 294 VAL A N 1
ATOM 2205 C CA . VAL A 1 294 ? -5.100 17.322 -18.421 1.00 51.84 294 VAL A CA 1
ATOM 2206 C C . VAL A 1 294 ? -5.973 18.388 -17.766 1.00 51.84 294 VAL A C 1
ATOM 2208 O O . VAL A 1 294 ? -5.705 18.835 -16.653 1.00 51.84 294 VAL A O 1
ATOM 2211 N N . LEU A 1 295 ? -7.028 18.800 -18.457 1.00 50.78 295 LEU A N 1
ATOM 2212 C CA . LEU A 1 295 ? -8.142 19.546 -17.893 1.00 50.78 295 LEU A CA 1
ATOM 2213 C C . LEU A 1 295 ? -9.106 18.562 -17.232 1.00 50.78 295 LEU A C 1
ATOM 2215 O O . LEU A 1 295 ? -9.438 17.551 -17.844 1.00 50.78 295 LEU A O 1
ATOM 2219 N N . LEU A 1 296 ? -9.572 18.867 -16.023 1.00 55.75 296 LEU A N 1
ATOM 2220 C CA . LEU A 1 296 ? -10.542 18.046 -15.292 1.00 55.75 296 LEU A CA 1
ATOM 2221 C C . LEU A 1 296 ? -11.708 18.919 -14.813 1.00 55.75 296 LEU A C 1
ATOM 2223 O O . LEU A 1 296 ? -11.481 19.951 -14.173 1.00 55.75 296 LEU A O 1
ATOM 2227 N N . ALA A 1 297 ? -12.938 18.507 -15.123 1.00 50.09 297 ALA A N 1
ATOM 2228 C CA . ALA A 1 297 ? -14.162 19.154 -14.662 1.00 50.09 297 ALA A CA 1
ATOM 2229 C C . ALA A 1 297 ? -14.284 18.997 -13.138 1.00 50.09 297 ALA A C 1
ATOM 2231 O O . ALA A 1 297 ? -14.075 17.908 -12.604 1.00 50.09 297 ALA A O 1
ATOM 2232 N N . TRP A 1 298 ? -14.589 20.086 -12.431 1.00 51.62 298 TRP A N 1
ATOM 2233 C CA . TRP A 1 298 ? -14.464 20.159 -10.972 1.00 51.62 298 TRP A CA 1
ATOM 2234 C C . TRP A 1 298 ? -15.585 20.982 -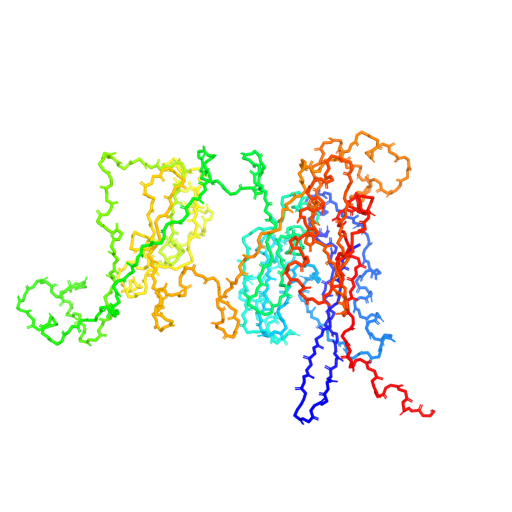10.326 1.00 51.62 298 TRP A C 1
ATOM 2236 O O . TRP A 1 298 ? -15.893 22.069 -10.803 1.00 51.62 298 TRP A O 1
ATOM 2246 N N . SER A 1 299 ? -16.132 20.532 -9.191 1.00 49.00 299 SER A N 1
ATOM 2247 C CA . SER A 1 299 ? -17.070 21.320 -8.372 1.00 49.00 299 SER A CA 1
ATOM 2248 C C . SER A 1 299 ? -16.543 21.533 -6.947 1.00 49.00 299 SER A C 1
ATOM 2250 O O . SER A 1 299 ? -16.096 20.592 -6.285 1.00 49.00 299 SER A O 1
ATOM 2252 N N . ASP A 1 300 ? -16.588 22.782 -6.470 1.00 49.03 300 ASP A N 1
ATOM 2253 C CA . ASP A 1 300 ? -16.254 23.141 -5.080 1.00 49.03 300 ASP A CA 1
ATOM 2254 C C . ASP A 1 300 ? -17.449 22.972 -4.119 1.00 49.03 300 ASP A C 1
ATOM 2256 O O . ASP A 1 300 ? -17.281 23.118 -2.908 1.00 49.03 300 ASP A O 1
ATOM 2260 N N . ASP A 1 301 ? -18.641 22.645 -4.636 1.00 53.22 301 ASP A N 1
ATOM 2261 C CA . ASP A 1 301 ? -19.817 22.323 -3.824 1.00 53.22 301 ASP A CA 1
ATOM 2262 C C . ASP A 1 301 ? -19.712 20.876 -3.306 1.00 53.22 301 ASP A C 1
ATOM 2264 O O . ASP A 1 301 ? -19.724 19.945 -4.112 1.00 53.22 301 ASP A O 1
ATOM 2268 N N . PRO A 1 302 ? -19.628 20.650 -1.981 1.00 50.22 302 PRO A N 1
ATOM 2269 C CA . PRO A 1 302 ? -19.514 19.307 -1.413 1.00 50.22 302 PRO A CA 1
ATOM 2270 C C . PRO A 1 302 ? -20.752 18.428 -1.644 1.00 50.22 302 PRO A C 1
ATOM 2272 O O . PRO A 1 302 ? -20.681 17.225 -1.416 1.00 50.22 302 PRO A O 1
ATOM 2275 N N . ASN A 1 303 ? -21.877 19.003 -2.083 1.00 52.31 303 ASN A N 1
ATOM 2276 C CA . ASN A 1 303 ? -23.096 18.262 -2.416 1.00 52.31 303 ASN A CA 1
ATOM 2277 C C . ASN A 1 303 ? -23.209 17.931 -3.911 1.00 52.31 303 ASN A C 1
ATOM 2279 O O . ASN A 1 303 ? -24.193 17.321 -4.331 1.00 52.31 303 ASN A O 1
ATOM 2283 N N . ASP A 1 304 ? -22.243 18.351 -4.728 1.00 49.94 304 ASP A N 1
ATOM 2284 C CA . ASP A 1 304 ? -22.202 18.049 -6.151 1.00 49.94 304 ASP A CA 1
ATOM 2285 C C . ASP A 1 304 ? -21.428 16.741 -6.389 1.00 49.94 304 ASP A C 1
ATOM 2287 O O . ASP A 1 304 ? -20.258 16.658 -6.042 1.00 49.94 304 ASP A O 1
ATOM 2291 N N . PRO A 1 305 ? -22.002 15.719 -7.039 1.00 49.84 305 PRO A N 1
ATOM 2292 C CA . PRO A 1 305 ? -21.280 14.487 -7.371 1.00 49.84 305 PRO A CA 1
ATOM 2293 C C . PRO A 1 305 ? -19.987 14.638 -8.210 1.00 49.84 305 PRO A C 1
ATOM 2295 O O . PRO A 1 305 ? -19.169 13.724 -8.241 1.00 49.84 305 PRO A O 1
ATOM 2298 N N . LEU A 1 306 ? -19.750 15.780 -8.874 1.00 44.22 306 LEU A N 1
ATOM 2299 C CA . LEU A 1 306 ? -18.459 16.104 -9.513 1.00 44.22 306 LEU A CA 1
ATOM 2300 C C . LEU A 1 306 ? -17.366 16.514 -8.514 1.00 44.22 306 LEU A C 1
ATOM 2302 O O . LEU A 1 306 ? -16.194 16.586 -8.878 1.00 44.22 306 LEU A O 1
ATOM 2306 N N . HIS A 1 307 ? -17.738 16.748 -7.256 1.00 46.69 307 HIS A N 1
ATOM 2307 C CA . HIS A 1 307 ? -16.832 16.815 -6.115 1.00 46.69 307 HIS A CA 1
ATOM 2308 C C . HIS A 1 307 ? -16.137 15.458 -5.895 1.00 46.69 307 HIS A C 1
ATOM 2310 O O . HIS A 1 307 ? -14.921 15.409 -5.724 1.00 46.69 307 HIS A O 1
ATOM 2316 N N . GLU A 1 308 ? -16.883 14.347 -5.990 1.00 41.69 308 GLU A N 1
ATOM 2317 C CA . GLU A 1 308 ? -16.383 12.983 -5.748 1.00 41.69 308 GLU A CA 1
ATOM 2318 C C . GLU A 1 308 ? -15.476 12.443 -6.867 1.00 41.69 308 GLU A C 1
ATOM 2320 O O . GLU A 1 308 ? -14.507 11.741 -6.591 1.00 41.69 308 GLU A O 1
ATOM 2325 N N . ALA A 1 309 ? -15.742 12.790 -8.130 1.00 39.84 309 ALA A N 1
ATOM 2326 C CA . ALA A 1 309 ? -15.066 12.202 -9.295 1.00 39.84 309 ALA A CA 1
ATOM 2327 C C . ALA A 1 309 ? -13.579 12.600 -9.456 1.00 39.84 309 ALA A C 1
ATOM 2329 O O . ALA A 1 309 ? -12.852 11.994 -10.243 1.00 39.84 309 ALA A O 1
ATOM 2330 N N . ALA A 1 310 ? -13.114 13.614 -8.720 1.00 39.06 310 ALA A N 1
ATOM 2331 C CA . ALA A 1 310 ? -11.785 14.211 -8.871 1.00 39.06 310 ALA A CA 1
ATOM 2332 C C . ALA A 1 310 ? -10.911 14.143 -7.600 1.00 39.06 310 ALA A C 1
ATOM 2334 O O . ALA A 1 310 ? -9.784 14.649 -7.587 1.00 39.06 310 ALA A O 1
ATOM 2335 N N . GLY A 1 311 ? -11.409 13.527 -6.526 1.00 44.88 311 GLY A N 1
ATOM 2336 C CA . GLY A 1 311 ? -10.677 13.324 -5.282 1.00 44.88 311 GLY A CA 1
ATOM 2337 C C . GLY A 1 311 ? -10.997 11.959 -4.695 1.00 44.88 311 GLY A C 1
ATOM 2338 O O . GLY A 1 311 ? -12.142 11.533 -4.698 1.00 44.88 311 GLY A O 1
ATOM 2339 N N . GLN A 1 312 ? -9.996 11.261 -4.169 1.00 53.31 312 GLN A N 1
ATOM 2340 C CA . GLN A 1 312 ? -10.289 10.129 -3.296 1.00 53.31 312 GLN A CA 1
ATOM 2341 C C . GLN A 1 312 ? -10.800 10.683 -1.959 1.00 53.31 312 GLN A C 1
ATOM 2343 O O . GLN A 1 312 ? -10.263 11.671 -1.444 1.00 53.31 312 GLN A O 1
ATOM 2348 N N . TYR A 1 313 ? -11.849 10.066 -1.424 1.00 57.50 313 TYR A N 1
ATOM 2349 C CA . TYR A 1 313 ? -12.429 10.379 -0.120 1.00 57.50 313 TYR A CA 1
ATOM 2350 C C . TYR A 1 313 ? -12.270 9.172 0.791 1.00 57.50 313 TYR A C 1
ATOM 2352 O O . TYR A 1 313 ? -12.268 8.033 0.322 1.00 57.50 313 TYR A O 1
ATOM 2360 N N . ASP A 1 314 ? -12.145 9.414 2.086 1.00 58.88 314 ASP A N 1
ATOM 2361 C CA . ASP A 1 314 ? -12.159 8.344 3.075 1.00 58.88 314 ASP A CA 1
ATOM 2362 C C . ASP A 1 314 ? -13.596 7.913 3.435 1.00 58.88 314 ASP A C 1
ATOM 2364 O O . ASP A 1 314 ? -14.579 8.452 2.915 1.00 58.88 314 ASP A O 1
ATOM 2368 N N . ALA A 1 315 ? -13.740 6.899 4.288 1.00 60.78 315 ALA A N 1
ATOM 2369 C CA . ALA A 1 315 ? -15.034 6.378 4.732 1.00 60.78 315 ALA A CA 1
ATOM 2370 C C . ALA A 1 315 ? -15.881 7.415 5.494 1.00 60.78 315 ALA A C 1
ATOM 2372 O O . ALA A 1 315 ? -17.106 7.325 5.498 1.00 60.78 315 ALA A O 1
ATOM 2373 N N . ALA A 1 316 ? -15.250 8.437 6.080 1.00 58.97 316 ALA A N 1
ATOM 2374 C CA . ALA A 1 316 ? -15.931 9.546 6.744 1.00 58.97 316 ALA A CA 1
ATOM 2375 C C . ALA A 1 316 ? -16.313 10.685 5.776 1.00 58.97 316 ALA A C 1
ATOM 2377 O O . ALA A 1 316 ? -16.795 11.728 6.219 1.00 58.97 316 ALA A O 1
ATOM 2378 N N . GLY A 1 317 ? -16.078 10.518 4.468 1.00 58.25 317 GLY A N 1
ATOM 2379 C CA . GLY A 1 317 ? -16.370 11.527 3.451 1.00 58.25 317 GLY A CA 1
ATOM 2380 C C . GLY A 1 317 ? -15.393 12.705 3.450 1.00 58.25 317 GLY A C 1
ATOM 2381 O O . GLY A 1 317 ? -15.692 13.748 2.870 1.00 58.25 317 GLY A O 1
ATOM 2382 N N . ARG A 1 318 ? -14.218 12.585 4.085 1.00 67.69 318 ARG A N 1
ATOM 2383 C CA . ARG A 1 318 ? -13.183 13.627 4.015 1.00 67.69 318 ARG A CA 1
ATOM 2384 C C . ARG A 1 318 ? -12.385 13.473 2.734 1.00 67.69 318 ARG A C 1
ATOM 2386 O O . ARG A 1 318 ? -11.980 12.371 2.369 1.00 67.69 318 ARG A O 1
ATOM 2393 N N . ARG A 1 319 ? -12.091 14.599 2.084 1.00 58.53 319 ARG A N 1
ATOM 2394 C CA . ARG A 1 319 ? -11.184 14.631 0.934 1.00 58.53 319 ARG A CA 1
ATOM 2395 C C . ARG A 1 319 ? -9.775 14.253 1.377 1.00 58.53 319 ARG A C 1
ATOM 2397 O O . ARG A 1 319 ? -9.242 14.884 2.292 1.00 58.53 319 ARG A O 1
ATOM 2404 N N . LEU A 1 320 ? -9.149 13.309 0.678 1.00 51.84 320 LEU A N 1
ATOM 2405 C CA . LEU A 1 320 ? -7.772 12.933 0.970 1.00 51.84 320 LEU A CA 1
ATOM 2406 C C . LEU A 1 320 ? -6.811 14.078 0.639 1.00 51.84 320 LEU A C 1
ATOM 2408 O O . LEU A 1 320 ? -6.746 14.581 -0.487 1.00 51.84 320 LEU A O 1
ATOM 2412 N N . ARG A 1 321 ? -6.026 14.481 1.634 1.00 62.44 321 ARG A N 1
ATOM 2413 C CA . ARG A 1 321 ? -4.838 15.309 1.462 1.00 62.44 321 ARG A CA 1
ATOM 2414 C C . ARG A 1 321 ? -3.667 14.395 1.125 1.00 62.44 321 ARG A C 1
ATOM 2416 O O . ARG A 1 321 ? -3.290 13.567 1.943 1.00 62.44 321 ARG A O 1
ATOM 2423 N N . VAL A 1 322 ? -3.061 14.578 -0.044 1.00 60.53 322 VAL A N 1
ATOM 2424 C CA . VAL A 1 322 ? -1.865 13.821 -0.437 1.00 60.53 322 VAL A CA 1
ATOM 2425 C C . VAL A 1 322 ? -0.610 14.628 -0.110 1.00 60.53 322 VAL A C 1
ATOM 2427 O O . VAL A 1 322 ? -0.458 15.763 -0.564 1.00 60.53 322 VAL A O 1
ATOM 2430 N N . ILE A 1 323 ? 0.288 14.048 0.682 1.00 60.72 323 ILE A N 1
ATOM 2431 C CA . ILE A 1 323 ? 1.629 14.567 0.953 1.00 60.72 323 ILE A CA 1
ATOM 2432 C C . ILE A 1 323 ? 2.617 13.698 0.182 1.00 60.72 323 ILE A C 1
ATOM 2434 O O . ILE A 1 323 ? 2.711 12.493 0.405 1.00 60.72 323 ILE A O 1
ATOM 2438 N N . LYS A 1 324 ? 3.373 14.319 -0.722 1.00 67.94 324 LYS A N 1
ATOM 2439 C CA . LYS A 1 324 ? 4.450 13.636 -1.437 1.00 67.94 324 LYS A CA 1
ATOM 2440 C C . LYS A 1 324 ? 5.636 13.435 -0.499 1.00 67.94 324 LYS A C 1
ATOM 2442 O O . LYS A 1 324 ? 6.090 14.389 0.134 1.00 67.94 324 LYS A O 1
ATOM 2447 N N . VAL A 1 325 ? 6.131 12.207 -0.434 1.00 56.88 325 VAL A N 1
ATOM 2448 C CA . VAL A 1 325 ? 7.382 11.848 0.236 1.00 56.88 325 VAL A CA 1
ATOM 2449 C C . VAL A 1 325 ? 8.365 11.449 -0.863 1.00 56.88 325 VAL A C 1
ATOM 2451 O O . VAL A 1 325 ? 8.007 10.617 -1.698 1.00 56.88 325 VAL A O 1
ATOM 2454 N N . PRO A 1 326 ? 9.567 12.052 -0.921 1.00 68.19 326 PRO A N 1
ATOM 2455 C CA . PRO A 1 326 ? 10.512 11.762 -1.993 1.00 68.19 326 PRO A CA 1
ATOM 2456 C C . PRO A 1 326 ? 10.868 10.276 -1.988 1.00 68.19 326 PRO A C 1
ATOM 2458 O O . PRO A 1 326 ? 11.010 9.696 -0.924 1.00 68.19 326 PRO A O 1
ATOM 2461 N N . SER A 1 327 ? 11.048 9.653 -3.143 1.00 70.75 327 SER A N 1
ATOM 2462 C CA . SER A 1 327 ? 11.713 8.355 -3.249 1.00 70.75 327 SER A CA 1
ATOM 2463 C C . SER A 1 327 ? 13.232 8.533 -3.107 1.00 70.75 327 SER A C 1
ATOM 2465 O O . SER A 1 327 ? 13.749 9.634 -3.333 1.00 70.75 327 SER A O 1
ATOM 2467 N N . PRO A 1 328 ? 13.985 7.480 -2.738 1.00 68.81 328 PRO A N 1
ATOM 2468 C CA . PRO A 1 328 ? 15.441 7.553 -2.694 1.00 68.81 328 PRO A CA 1
ATOM 2469 C C . PRO A 1 328 ? 16.014 7.998 -4.041 1.00 68.81 328 PRO A C 1
ATOM 2471 O O . PRO A 1 328 ? 15.749 7.378 -5.071 1.00 68.81 328 PRO A O 1
ATOM 2474 N N . SER A 1 329 ? 16.798 9.076 -4.021 1.00 68.06 329 SER A N 1
ATOM 2475 C CA . SER A 1 329 ? 17.383 9.679 -5.217 1.00 68.06 329 SER A CA 1
ATOM 2476 C C . SER A 1 329 ? 18.897 9.848 -5.036 1.00 68.06 329 SER A C 1
ATOM 2478 O O . SER A 1 329 ? 19.314 10.464 -4.049 1.00 68.06 329 SER A O 1
ATOM 2480 N N . PRO A 1 330 ? 19.731 9.310 -5.949 1.00 78.19 330 PRO A N 1
ATOM 2481 C CA . PRO A 1 330 ? 19.347 8.498 -7.111 1.00 78.19 330 PRO A CA 1
ATOM 2482 C C . PRO A 1 330 ? 18.732 7.142 -6.698 1.00 78.19 330 PRO A C 1
ATOM 2484 O O . PRO A 1 330 ? 18.972 6.705 -5.563 1.00 78.19 330 PRO A O 1
ATOM 2487 N N . PRO A 1 331 ? 17.983 6.464 -7.596 1.00 73.56 331 PRO A N 1
ATOM 2488 C CA . PRO A 1 331 ? 17.385 5.166 -7.301 1.00 73.56 331 PRO A CA 1
ATOM 2489 C C . PRO A 1 331 ? 18.415 4.143 -6.817 1.00 73.56 331 PRO A C 1
ATOM 2491 O O . PRO A 1 331 ? 19.594 4.170 -7.184 1.00 73.56 331 PRO A O 1
ATOM 2494 N N . LEU A 1 332 ? 17.960 3.235 -5.960 1.00 74.75 332 LEU A N 1
ATOM 2495 C CA . LEU A 1 332 ? 18.810 2.253 -5.303 1.00 74.75 332 LEU A CA 1
ATOM 2496 C C . LEU A 1 332 ? 18.955 1.007 -6.177 1.00 74.75 332 LEU A C 1
ATOM 2498 O O . LEU A 1 332 ? 17.964 0.403 -6.582 1.00 74.75 332 LEU A O 1
ATOM 2502 N N . PHE A 1 333 ? 20.198 0.591 -6.404 1.00 82.50 333 PHE A N 1
ATOM 2503 C CA . PHE A 1 333 ? 20.520 -0.629 -7.137 1.00 82.50 333 PHE A CA 1
ATOM 2504 C C . PHE A 1 333 ? 21.451 -1.530 -6.326 1.00 82.50 333 PHE A C 1
ATOM 2506 O O . PHE A 1 333 ? 22.264 -1.043 -5.530 1.00 82.50 333 PHE A O 1
ATOM 2513 N N . MET A 1 334 ? 21.329 -2.837 -6.556 1.00 80.44 334 MET A N 1
ATOM 2514 C CA . MET A 1 334 ? 22.215 -3.871 -6.029 1.00 80.44 334 MET A CA 1
ATOM 2515 C C . MET A 1 334 ? 23.632 -3.674 -6.586 1.00 80.44 334 MET A C 1
ATOM 2517 O O . MET A 1 334 ? 23.849 -3.705 -7.800 1.00 80.44 334 MET A O 1
ATOM 2521 N N . THR A 1 335 ? 24.612 -3.450 -5.715 1.00 83.75 335 THR A N 1
ATOM 2522 C CA . THR A 1 335 ? 26.011 -3.247 -6.117 1.00 83.75 335 THR A CA 1
ATOM 2523 C C . THR A 1 335 ? 26.738 -4.570 -6.353 1.00 83.75 335 THR A C 1
ATOM 2525 O O . THR A 1 335 ? 26.317 -5.630 -5.893 1.00 83.75 335 THR A O 1
ATOM 2528 N N . TYR A 1 336 ? 27.901 -4.508 -7.015 1.00 81.75 336 TYR A N 1
ATOM 2529 C CA . TYR A 1 336 ? 28.776 -5.676 -7.172 1.00 81.75 336 TYR A CA 1
ATOM 2530 C C . TYR A 1 336 ? 29.143 -6.308 -5.829 1.00 81.75 336 TYR A C 1
ATOM 2532 O O . TYR A 1 336 ? 29.138 -7.527 -5.700 1.00 81.75 336 TYR A O 1
ATOM 2540 N N . ARG A 1 337 ? 29.462 -5.488 -4.822 1.00 82.25 337 ARG A N 1
ATOM 2541 C CA . ARG A 1 337 ? 29.843 -5.997 -3.505 1.00 82.25 337 ARG A CA 1
ATOM 2542 C C . ARG A 1 337 ? 28.667 -6.700 -2.833 1.00 82.25 337 ARG A C 1
ATOM 2544 O O . ARG A 1 337 ? 28.847 -7.805 -2.352 1.00 82.25 337 ARG A O 1
ATOM 2551 N N . GLU A 1 338 ? 27.488 -6.090 -2.837 1.00 83.81 338 GLU A N 1
ATOM 2552 C CA . GLU A 1 338 ? 26.294 -6.652 -2.192 1.00 83.81 338 GLU A CA 1
ATOM 2553 C C . GLU A 1 338 ? 25.853 -7.970 -2.845 1.00 83.81 338 GLU A C 1
ATOM 2555 O O . GLU A 1 338 ? 25.563 -8.923 -2.131 1.00 83.81 338 GLU A O 1
ATOM 2560 N N . ALA A 1 339 ? 25.922 -8.073 -4.176 1.00 74.75 339 ALA A N 1
ATOM 2561 C CA . ALA A 1 339 ? 25.599 -9.309 -4.894 1.00 74.75 339 ALA A CA 1
ATOM 2562 C C . ALA A 1 339 ? 26.617 -10.450 -4.677 1.00 74.75 339 ALA A C 1
ATOM 2564 O O . ALA A 1 339 ? 26.292 -11.608 -4.921 1.00 74.75 339 ALA A O 1
ATOM 2565 N N . ASN A 1 340 ? 27.853 -10.137 -4.258 1.00 70.06 340 ASN A N 1
ATOM 2566 C CA . ASN A 1 340 ? 28.966 -11.096 -4.166 1.00 70.06 340 ASN A CA 1
ATOM 2567 C C . ASN A 1 340 ? 29.549 -11.247 -2.748 1.00 70.06 340 ASN A C 1
ATOM 2569 O O . ASN A 1 340 ? 30.604 -11.861 -2.576 1.00 70.06 340 ASN A O 1
ATOM 2573 N N . CYS A 1 341 ? 28.911 -10.677 -1.724 1.00 63.56 341 CYS A N 1
ATOM 2574 C CA . CYS A 1 341 ? 29.311 -10.897 -0.338 1.00 63.56 341 CYS A CA 1
ATOM 2575 C C . CYS A 1 341 ? 28.941 -12.325 0.098 1.00 63.56 341 CYS A C 1
ATOM 2577 O O . CYS A 1 341 ? 27.827 -12.791 -0.122 1.00 63.56 341 CYS A O 1
ATOM 2579 N N . ASP A 1 342 ? 29.894 -13.014 0.725 1.00 55.31 342 ASP A N 1
ATOM 2580 C CA . ASP A 1 342 ? 29.749 -14.395 1.182 1.00 55.31 342 ASP A CA 1
ATOM 2581 C C . ASP A 1 342 ? 28.713 -14.491 2.322 1.00 55.31 342 ASP A C 1
ATOM 2583 O O . ASP A 1 342 ? 28.801 -13.741 3.300 1.00 55.31 342 ASP A O 1
ATOM 2587 N N . ARG A 1 343 ? 27.796 -15.467 2.208 1.00 50.56 343 ARG A N 1
ATOM 2588 C CA . ARG A 1 343 ? 26.666 -15.859 3.089 1.00 50.56 343 ARG A CA 1
ATOM 2589 C C . ARG A 1 343 ? 25.276 -15.438 2.610 1.00 50.56 343 ARG A C 1
ATOM 2591 O O . ARG A 1 343 ? 25.064 -14.337 2.132 1.00 50.56 343 ARG A O 1
ATOM 2598 N N . ALA A 1 344 ? 24.333 -16.345 2.867 1.00 47.59 344 ALA A N 1
ATOM 2599 C CA . ALA A 1 344 ? 22.865 -16.326 2.800 1.00 47.59 344 ALA A CA 1
ATOM 2600 C C . ALA A 1 344 ? 22.074 -14.989 2.896 1.00 47.59 344 ALA A C 1
ATOM 2602 O O . ALA A 1 344 ? 20.863 -15.019 2.720 1.00 47.59 344 ALA A O 1
ATOM 2603 N N . ALA A 1 345 ? 22.699 -13.843 3.170 1.00 45.16 345 ALA A N 1
ATOM 2604 C CA . ALA A 1 345 ? 22.088 -12.517 3.251 1.00 45.16 345 ALA A CA 1
ATOM 2605 C C . ALA A 1 345 ? 21.889 -11.815 1.888 1.00 45.16 345 ALA A C 1
ATOM 2607 O O . ALA A 1 345 ? 21.067 -10.912 1.805 1.00 45.16 345 ALA A O 1
ATOM 2608 N N . ALA A 1 346 ? 22.590 -12.224 0.821 1.00 46.59 346 ALA A N 1
ATOM 2609 C CA . ALA A 1 346 ? 22.454 -11.628 -0.524 1.00 46.59 346 ALA A CA 1
ATOM 2610 C C . ALA A 1 346 ? 21.378 -12.300 -1.411 1.00 46.59 346 ALA A C 1
ATOM 2612 O O . ALA A 1 346 ? 21.286 -12.042 -2.613 1.00 46.59 346 ALA A O 1
ATOM 2613 N N . SER A 1 347 ? 20.587 -13.206 -0.832 1.00 55.94 347 SER A N 1
ATOM 2614 C CA . SER A 1 347 ? 19.604 -14.020 -1.545 1.00 55.94 347 SER A CA 1
ATOM 2615 C C . SER A 1 347 ? 18.207 -13.533 -1.175 1.00 55.94 347 SER A C 1
ATOM 2617 O O . SER A 1 347 ? 17.606 -14.033 -0.229 1.00 55.94 347 SER A O 1
ATOM 2619 N N . LEU A 1 348 ? 17.694 -12.539 -1.905 1.00 60.62 348 LEU A N 1
ATOM 2620 C CA . LEU A 1 348 ? 16.289 -12.122 -1.791 1.00 60.62 348 LEU A CA 1
ATOM 2621 C C . LEU A 1 348 ? 15.363 -13.295 -2.140 1.00 60.62 348 LEU A C 1
ATOM 2623 O O . LEU A 1 348 ? 14.307 -13.451 -1.547 1.00 60.62 348 LEU A O 1
ATOM 2627 N N . PHE A 1 349 ? 15.813 -14.180 -3.031 1.00 66.06 349 PHE A N 1
ATOM 2628 C CA . PHE A 1 349 ? 15.095 -15.377 -3.444 1.00 66.06 349 PHE A CA 1
ATOM 2629 C C . PHE A 1 349 ? 15.830 -16.642 -3.002 1.00 66.06 349 PHE A C 1
ATOM 2631 O O . PHE A 1 349 ? 17.056 -16.696 -3.072 1.00 66.06 349 PHE A O 1
ATOM 2638 N N . ALA A 1 350 ? 15.103 -17.675 -2.585 1.00 62.56 350 ALA A N 1
ATOM 2639 C CA . ALA A 1 350 ? 15.614 -18.962 -2.136 1.00 62.56 350 ALA A CA 1
ATOM 2640 C C . ALA A 1 350 ? 16.642 -19.544 -3.123 1.00 62.56 350 ALA A C 1
ATOM 2642 O O . ALA A 1 350 ? 16.300 -20.034 -4.198 1.00 62.56 350 ALA A O 1
ATOM 2643 N N . GLY A 1 351 ? 17.922 -19.481 -2.745 1.00 57.69 351 GLY A N 1
ATOM 2644 C CA . GLY A 1 351 ? 19.026 -20.051 -3.517 1.00 57.69 351 GLY A CA 1
ATOM 2645 C C . GLY A 1 351 ? 19.425 -19.280 -4.781 1.00 57.69 351 GLY A C 1
ATOM 2646 O O . GLY A 1 351 ? 20.230 -19.802 -5.548 1.00 57.69 351 GLY A O 1
ATOM 2647 N N . THR A 1 352 ? 18.907 -18.066 -5.005 1.00 62.75 352 THR A N 1
ATOM 2648 C CA . THR A 1 352 ? 19.267 -17.226 -6.161 1.00 62.75 352 THR A CA 1
ATOM 2649 C C . THR A 1 352 ? 19.837 -15.887 -5.703 1.00 62.75 352 THR A C 1
ATOM 2651 O O . THR A 1 352 ? 19.174 -15.123 -5.001 1.00 62.75 352 THR A O 1
ATOM 2654 N N . ALA A 1 353 ? 21.065 -15.590 -6.133 1.00 64.31 353 ALA A N 1
ATOM 2655 C CA . ALA A 1 353 ? 21.677 -14.285 -5.916 1.00 64.31 353 ALA A CA 1
ATOM 2656 C C . ALA A 1 353 ? 20.913 -13.204 -6.692 1.00 64.31 353 ALA A C 1
ATOM 2658 O O . ALA A 1 353 ? 20.577 -13.390 -7.864 1.00 64.31 353 ALA A O 1
ATOM 2659 N N . VAL A 1 354 ? 20.671 -12.061 -6.053 1.00 68.69 354 VAL A N 1
ATOM 2660 C CA . VAL A 1 354 ? 20.123 -10.891 -6.746 1.00 68.69 354 VAL A CA 1
ATOM 2661 C C . VAL A 1 354 ? 21.198 -10.331 -7.685 1.00 68.69 354 VAL A C 1
ATOM 2663 O O . VAL A 1 354 ? 22.324 -10.095 -7.235 1.00 68.69 354 VAL A O 1
ATOM 2666 N N . PRO A 1 355 ? 20.910 -10.120 -8.982 1.00 73.56 355 PRO A N 1
ATOM 2667 C CA . PRO A 1 355 ? 21.930 -9.684 -9.923 1.00 73.56 355 PRO A CA 1
ATOM 2668 C C . PRO A 1 355 ? 22.387 -8.249 -9.637 1.00 73.56 355 PRO A C 1
ATOM 2670 O O . PRO A 1 355 ? 21.627 -7.397 -9.173 1.00 73.56 355 PRO A O 1
ATOM 2673 N N . VAL A 1 356 ? 23.646 -7.962 -9.970 1.00 79.44 356 VAL A N 1
ATOM 2674 C CA . VAL A 1 356 ? 24.182 -6.594 -9.950 1.00 79.44 356 VAL A CA 1
ATOM 2675 C C . VAL A 1 356 ? 23.337 -5.707 -10.862 1.00 79.44 356 VAL A C 1
ATOM 2677 O O . VAL A 1 356 ? 23.029 -6.087 -11.989 1.00 79.44 356 VAL A O 1
ATOM 2680 N N . GLY A 1 357 ? 22.982 -4.516 -10.384 1.00 77.25 357 GLY A N 1
ATOM 2681 C CA . GLY A 1 357 ? 22.126 -3.584 -11.114 1.00 77.25 357 GLY A CA 1
ATOM 2682 C C . GLY A 1 357 ? 20.628 -3.854 -10.963 1.00 77.25 357 GLY A C 1
ATOM 2683 O O . GLY A 1 357 ? 19.838 -3.115 -11.543 1.00 77.25 357 GLY A O 1
ATOM 2684 N N . TRP A 1 358 ? 20.212 -4.851 -10.172 1.00 77.25 358 TRP A N 1
ATOM 2685 C CA . TRP A 1 358 ? 18.804 -5.013 -9.800 1.00 77.25 358 TRP A CA 1
ATOM 2686 C C . TRP A 1 358 ? 18.304 -3.792 -9.023 1.00 77.25 358 TRP A C 1
ATOM 2688 O O . TRP A 1 358 ? 18.972 -3.352 -8.081 1.00 77.25 358 TRP A O 1
ATOM 2698 N N . ARG A 1 359 ? 17.140 -3.246 -9.395 1.00 78.12 359 ARG A N 1
ATOM 2699 C CA . ARG A 1 359 ? 16.527 -2.114 -8.685 1.00 78.12 359 ARG A CA 1
ATOM 2700 C C . ARG A 1 359 ? 15.940 -2.590 -7.360 1.00 78.12 359 ARG A C 1
ATOM 2702 O O . ARG A 1 359 ? 15.120 -3.499 -7.334 1.00 78.12 359 ARG A O 1
ATOM 2709 N N . LEU A 1 360 ? 16.352 -1.966 -6.264 1.00 72.31 360 LEU A N 1
ATOM 2710 C CA . LEU A 1 360 ? 15.846 -2.277 -4.930 1.00 72.31 360 LEU A CA 1
ATOM 2711 C C . LEU A 1 360 ? 14.581 -1.462 -4.644 1.00 72.31 360 LEU A C 1
ATOM 2713 O O . LEU A 1 360 ? 14.553 -0.260 -4.917 1.00 72.31 360 LEU A O 1
ATOM 2717 N N . ALA A 1 361 ? 13.582 -2.094 -4.023 1.00 73.81 361 ALA A N 1
ATOM 2718 C CA . ALA A 1 361 ? 12.328 -1.472 -3.583 1.00 73.81 361 ALA A CA 1
ATOM 2719 C C . ALA A 1 361 ? 12.513 -0.583 -2.332 1.00 73.81 361 ALA A C 1
ATOM 2721 O O . ALA A 1 361 ? 11.853 -0.746 -1.308 1.00 73.81 361 ALA A O 1
ATOM 2722 N N . GLY A 1 362 ? 13.485 0.329 -2.366 1.00 70.44 362 GLY A N 1
ATOM 2723 C CA . GLY A 1 362 ? 13.755 1.228 -1.250 1.00 70.44 362 GLY A CA 1
ATOM 2724 C C . GLY A 1 362 ? 12.715 2.337 -1.173 1.00 70.44 362 GLY A C 1
ATOM 2725 O O . GLY A 1 362 ? 12.597 3.138 -2.098 1.00 70.44 362 GLY A O 1
ATOM 2726 N N . SER A 1 363 ? 12.006 2.415 -0.049 1.00 77.44 363 SER A N 1
ATOM 2727 C CA . SER A 1 363 ? 11.022 3.461 0.224 1.00 77.44 363 SER A CA 1
ATOM 2728 C C . SER A 1 363 ? 11.169 4.000 1.640 1.00 77.44 363 SER A C 1
ATOM 2730 O O . SER A 1 363 ? 11.326 3.233 2.591 1.00 77.44 363 SER A O 1
ATOM 2732 N N . TYR A 1 364 ? 11.077 5.324 1.792 1.00 73.06 364 TYR A N 1
ATOM 2733 C CA . TYR A 1 364 ? 10.967 5.951 3.111 1.00 73.06 364 TYR A CA 1
ATOM 2734 C C . TYR A 1 364 ? 9.581 5.775 3.730 1.00 73.06 364 TYR A C 1
ATOM 2736 O O . TYR A 1 364 ? 9.457 5.965 4.935 1.00 73.06 364 TYR A O 1
ATOM 2744 N N . LEU A 1 365 ? 8.567 5.402 2.932 1.00 76.25 365 LEU A N 1
ATOM 2745 C CA . LEU A 1 365 ? 7.229 5.068 3.433 1.00 76.25 365 LEU A CA 1
ATOM 2746 C C . LEU A 1 365 ? 7.167 3.718 4.134 1.00 76.25 365 LEU A C 1
ATOM 2748 O O . LEU A 1 365 ? 6.241 3.473 4.900 1.00 76.25 365 LEU A O 1
ATOM 2752 N N . ASN A 1 366 ? 8.200 2.892 3.970 1.00 79.69 366 ASN A N 1
ATOM 2753 C CA . ASN A 1 366 ? 8.384 1.691 4.768 1.00 79.69 366 ASN A CA 1
ATOM 2754 C C . ASN A 1 366 ? 8.876 2.039 6.198 1.00 79.69 366 ASN A C 1
ATOM 2756 O O . ASN A 1 366 ? 9.774 1.395 6.745 1.00 79.69 366 ASN A O 1
ATOM 2760 N N . HIS A 1 367 ? 8.333 3.116 6.780 1.00 83.94 367 HIS A N 1
ATOM 2761 C CA . HIS A 1 367 ? 8.580 3.612 8.131 1.00 83.94 367 HIS A CA 1
ATOM 2762 C C . HIS A 1 367 ? 7.618 2.979 9.132 1.00 83.94 367 HIS A C 1
ATOM 2764 O O . HIS A 1 367 ? 6.549 2.483 8.788 1.00 83.94 367 HIS A O 1
ATOM 2770 N N . TYR A 1 368 ? 7.978 3.038 10.409 1.00 84.56 368 TYR A N 1
ATOM 2771 C CA . TYR A 1 368 ? 7.139 2.524 11.486 1.00 84.56 368 TYR A CA 1
ATOM 2772 C C . TYR A 1 368 ? 6.735 3.636 12.449 1.00 84.56 368 TYR A C 1
ATOM 2774 O O . TYR A 1 368 ? 7.579 4.362 12.981 1.00 84.56 368 TYR A O 1
ATOM 2782 N N . VAL A 1 369 ? 5.428 3.772 12.676 1.00 83.25 369 VAL A N 1
ATOM 2783 C CA . VAL A 1 369 ? 4.855 4.762 13.591 1.00 83.25 369 VAL A CA 1
ATOM 2784 C C . VAL A 1 369 ? 4.668 4.131 14.967 1.00 83.25 369 VAL A C 1
ATOM 2786 O O . VAL A 1 369 ? 3.914 3.176 15.136 1.00 83.25 369 VAL A O 1
ATOM 2789 N N . VAL A 1 370 ? 5.313 4.714 15.974 1.00 84.75 370 VAL A N 1
ATOM 2790 C CA . VAL A 1 370 ? 5.100 4.400 17.392 1.00 84.75 370 VAL A CA 1
ATOM 2791 C C . VAL A 1 370 ? 4.399 5.567 18.080 1.00 84.75 370 VAL A C 1
ATOM 2793 O O . VAL A 1 370 ? 4.249 6.645 17.509 1.00 84.75 370 VAL A O 1
ATOM 2796 N N . ASN A 1 371 ? 3.967 5.380 19.328 1.00 84.94 371 ASN A N 1
ATOM 2797 C CA . ASN A 1 371 ? 3.178 6.372 20.064 1.00 84.94 371 ASN A CA 1
ATOM 2798 C C . ASN A 1 371 ? 3.741 7.802 19.945 1.00 84.94 371 ASN A C 1
ATOM 2800 O O . ASN A 1 371 ? 3.051 8.694 19.452 1.00 84.94 371 ASN A O 1
ATOM 2804 N N . GLY A 1 372 ? 4.995 8.001 20.360 1.00 89.00 372 GLY A N 1
ATOM 2805 C CA . GLY A 1 372 ? 5.663 9.308 20.376 1.00 89.00 372 GLY A CA 1
ATOM 2806 C C . GLY A 1 372 ? 6.675 9.535 19.251 1.00 89.00 372 GLY A C 1
ATOM 2807 O O . GLY A 1 372 ? 7.410 10.518 19.303 1.00 89.00 372 GLY A O 1
ATOM 2808 N N . GLY A 1 373 ? 6.762 8.647 18.258 1.00 88.56 373 GLY A N 1
ATOM 2809 C CA . GLY A 1 373 ? 7.855 8.691 17.289 1.00 88.56 373 GLY A CA 1
ATOM 2810 C C . GLY A 1 373 ? 7.565 7.999 15.965 1.00 88.56 373 GLY A C 1
ATOM 2811 O O . GLY A 1 373 ? 6.579 7.282 15.821 1.00 88.56 373 GLY A O 1
ATOM 2812 N N . VAL A 1 374 ? 8.439 8.233 14.994 1.00 86.31 374 VAL A N 1
ATOM 2813 C CA . VAL A 1 374 ? 8.388 7.639 13.656 1.00 86.31 374 VAL A CA 1
ATOM 2814 C C . VAL A 1 374 ? 9.796 7.187 13.296 1.00 86.31 374 VAL A C 1
ATOM 2816 O O . VAL A 1 374 ? 10.717 8.002 13.295 1.00 86.31 374 VAL A O 1
ATOM 2819 N N . VAL A 1 375 ? 9.973 5.896 13.022 1.00 87.94 375 VAL A N 1
ATOM 2820 C CA . VAL A 1 375 ? 11.267 5.308 12.662 1.00 87.94 375 VAL A CA 1
ATOM 2821 C C . VAL A 1 375 ? 11.331 5.168 11.148 1.00 87.94 375 VAL A C 1
ATOM 2823 O O . VAL A 1 375 ? 10.557 4.410 10.568 1.00 87.94 375 VAL A O 1
ATOM 2826 N N . VAL A 1 376 ? 12.234 5.910 10.514 1.00 83.88 376 VAL A N 1
ATOM 2827 C CA . VAL A 1 376 ? 12.295 6.074 9.057 1.00 83.88 376 VAL A CA 1
ATOM 2828 C C . VAL A 1 376 ? 13.544 5.386 8.505 1.00 83.88 376 VAL A C 1
ATOM 2830 O O . VAL A 1 376 ? 14.633 5.611 9.041 1.00 83.88 376 VAL A O 1
ATOM 2833 N N . PRO A 1 377 ? 13.437 4.580 7.435 1.00 78.81 377 PRO A N 1
ATOM 2834 C CA . PRO A 1 377 ? 14.602 4.051 6.737 1.00 78.81 377 PRO A CA 1
ATOM 2835 C C . PRO A 1 377 ? 15.543 5.162 6.265 1.00 78.81 377 PRO A C 1
ATOM 2837 O O . PRO A 1 377 ? 15.092 6.232 5.875 1.00 78.81 377 PRO A O 1
ATOM 2840 N N . GLN A 1 378 ? 16.850 4.933 6.288 1.00 93.00 378 GLN A N 1
ATOM 2841 C CA . GLN A 1 378 ? 17.857 5.820 5.703 1.00 93.00 378 GLN A CA 1
ATOM 2842 C C . GLN A 1 378 ? 18.863 4.964 4.937 1.00 93.00 378 GLN A C 1
ATOM 2844 O O . GLN A 1 378 ? 19.211 3.862 5.384 1.00 93.00 378 GLN A O 1
ATOM 2849 N N . PHE A 1 379 ? 19.316 5.462 3.790 1.00 83.88 379 PHE A N 1
ATOM 2850 C CA . PHE A 1 379 ? 20.147 4.696 2.858 1.00 83.88 379 PHE A CA 1
ATOM 2851 C C . PHE A 1 379 ? 21.581 5.220 2.754 1.00 83.88 379 PHE A C 1
ATOM 2853 O O . PHE A 1 379 ? 22.472 4.471 2.346 1.00 83.88 379 PHE A O 1
ATOM 2860 N N . GLY A 1 380 ? 21.815 6.466 3.174 1.00 88.88 380 GLY A N 1
ATOM 2861 C CA . GLY A 1 380 ? 23.128 7.089 3.247 1.00 88.88 380 GLY A CA 1
ATOM 2862 C C . GLY A 1 380 ? 23.790 7.294 1.884 1.00 88.88 380 GLY A C 1
ATOM 2863 O O . GLY A 1 380 ? 23.193 7.124 0.822 1.00 88.88 380 GLY A O 1
ATOM 2864 N N . GLY A 1 381 ? 25.062 7.695 1.904 1.00 92.19 381 GLY A N 1
ATOM 2865 C CA . GLY A 1 381 ? 25.867 7.843 0.690 1.00 92.19 381 GLY A CA 1
ATOM 2866 C C . GLY A 1 381 ? 25.232 8.800 -0.322 1.00 92.19 381 GLY A C 1
ATOM 2867 O O . GLY A 1 381 ? 24.981 9.966 -0.010 1.00 92.19 381 GLY A O 1
ATOM 2868 N N . ALA A 1 382 ? 24.967 8.303 -1.533 1.00 83.25 382 ALA A N 1
ATOM 2869 C CA . ALA A 1 382 ? 24.380 9.096 -2.613 1.00 83.25 382 ALA A CA 1
ATOM 2870 C C . ALA A 1 382 ? 22.944 9.563 -2.309 1.00 83.25 382 ALA A C 1
ATOM 2872 O O . ALA A 1 382 ? 22.518 10.577 -2.854 1.00 83.25 382 ALA A O 1
ATOM 2873 N N . GLN A 1 383 ? 22.226 8.874 -1.416 1.00 84.50 383 GLN A N 1
ATOM 2874 C CA . GLN A 1 383 ? 20.834 9.170 -1.073 1.00 84.50 383 GLN A CA 1
ATOM 2875 C C . GLN A 1 383 ? 20.683 10.207 0.042 1.00 84.50 383 GLN A C 1
ATOM 2877 O O . GLN A 1 383 ? 19.555 10.615 0.316 1.00 84.50 383 GLN A O 1
ATOM 2882 N N . SER A 1 384 ? 21.784 10.692 0.635 1.00 89.25 384 SER A N 1
ATOM 2883 C CA . SER A 1 384 ? 21.777 11.575 1.818 1.00 89.25 384 SER A CA 1
ATOM 2884 C C . SER A 1 384 ? 20.852 12.795 1.680 1.00 89.25 384 SER A C 1
ATOM 2886 O O . SER A 1 384 ? 20.216 13.208 2.644 1.00 89.25 384 SER A O 1
ATOM 2888 N N . ARG A 1 385 ? 20.719 13.361 0.471 1.00 81.75 385 ARG A N 1
ATOM 2889 C CA . ARG A 1 385 ? 19.780 14.466 0.223 1.00 81.75 385 ARG A CA 1
ATOM 2890 C C . ARG A 1 385 ? 18.320 14.017 0.352 1.00 81.75 385 ARG A C 1
ATOM 2892 O O . ARG A 1 385 ? 17.545 14.664 1.051 1.00 81.75 385 ARG A O 1
ATOM 2899 N N . SER A 1 386 ? 17.951 12.928 -0.322 1.00 75.50 386 SER A N 1
ATOM 2900 C CA . SER A 1 386 ? 16.593 12.374 -0.256 1.00 75.50 386 SER A CA 1
ATOM 2901 C C . SER A 1 386 ? 16.256 11.816 1.134 1.00 75.50 386 SER A C 1
ATOM 2903 O O . SER A 1 386 ? 15.118 11.952 1.569 1.00 75.50 386 SER A O 1
ATOM 2905 N N . ASP A 1 387 ? 17.250 11.285 1.857 1.00 80.56 387 ASP A N 1
ATOM 2906 C CA . ASP A 1 387 ? 17.157 10.849 3.258 1.00 80.56 387 ASP A CA 1
ATOM 2907 C C . ASP A 1 387 ? 16.669 12.018 4.140 1.00 80.56 387 ASP A C 1
ATOM 2909 O O . ASP A 1 387 ? 15.668 11.903 4.852 1.00 80.56 387 ASP A O 1
ATOM 2913 N N . GLU A 1 388 ? 17.329 13.181 4.043 1.00 86.50 388 GLU A N 1
ATOM 2914 C CA . GLU A 1 388 ? 16.956 14.392 4.786 1.00 86.50 388 GLU A CA 1
ATOM 2915 C C . GLU A 1 388 ? 15.601 14.973 4.359 1.00 86.50 388 GLU A C 1
ATOM 2917 O O . GLU A 1 388 ? 14.827 15.444 5.198 1.00 86.50 388 GLU A O 1
ATOM 2922 N N . GLU A 1 389 ? 15.310 14.985 3.056 1.00 79.06 389 GLU A N 1
ATOM 2923 C CA . GLU A 1 389 ? 14.029 15.463 2.528 1.00 79.06 389 GLU A CA 1
ATOM 2924 C C . GLU A 1 389 ? 12.866 14.589 3.017 1.00 79.06 389 GLU A C 1
ATOM 2926 O O . GLU A 1 389 ? 11.832 15.127 3.423 1.00 79.06 389 GLU A O 1
ATOM 2931 N N . ALA A 1 390 ? 13.055 13.268 3.083 1.00 74.56 390 ALA A N 1
ATOM 2932 C CA . ALA A 1 390 ? 12.075 12.339 3.630 1.00 74.56 390 ALA A CA 1
ATOM 2933 C C . ALA A 1 390 ? 11.833 12.563 5.127 1.00 74.56 390 ALA A C 1
ATOM 2935 O O . ALA A 1 390 ? 10.679 12.638 5.551 1.00 74.56 390 ALA A O 1
ATOM 2936 N N . LEU A 1 391 ? 12.890 12.753 5.927 1.00 81.69 391 LEU A N 1
ATOM 2937 C CA . LEU A 1 391 ? 12.744 13.081 7.351 1.00 81.69 391 LEU A CA 1
ATOM 2938 C C . LEU A 1 391 ? 11.959 14.385 7.554 1.00 81.69 391 LEU A C 1
ATOM 2940 O O . LEU A 1 391 ? 11.088 14.442 8.422 1.00 81.69 391 LEU A O 1
ATOM 2944 N N . ARG A 1 392 ? 12.219 15.419 6.739 1.00 83.31 392 ARG A N 1
ATOM 2945 C CA . ARG A 1 392 ? 11.465 16.685 6.784 1.00 83.31 392 ARG A CA 1
ATOM 2946 C C . ARG A 1 392 ? 9.993 16.489 6.420 1.00 83.31 392 ARG A C 1
ATOM 2948 O O . ARG A 1 392 ? 9.128 17.007 7.126 1.00 83.31 392 ARG A O 1
ATOM 2955 N N . ALA A 1 393 ? 9.705 15.739 5.356 1.00 72.38 393 ALA A N 1
ATOM 2956 C CA . ALA A 1 393 ? 8.337 15.455 4.926 1.00 72.38 393 ALA A CA 1
ATOM 2957 C C . ALA A 1 393 ? 7.554 14.676 5.997 1.00 72.38 393 ALA A C 1
ATOM 2959 O O . ALA A 1 393 ? 6.436 15.055 6.348 1.00 72.38 393 ALA A O 1
ATOM 2960 N N . LEU A 1 394 ? 8.166 13.643 6.583 1.00 71.81 394 LEU A N 1
ATOM 2961 C CA . LEU A 1 394 ? 7.547 12.825 7.627 1.00 71.81 394 LEU A CA 1
ATOM 2962 C C . LEU A 1 394 ? 7.388 13.593 8.946 1.00 71.81 394 LEU A C 1
ATOM 2964 O O . LEU A 1 394 ? 6.367 13.449 9.613 1.00 71.81 394 LEU A O 1
ATOM 2968 N N . ALA A 1 395 ? 8.324 14.476 9.303 1.00 82.38 395 ALA A N 1
ATOM 2969 C CA . ALA A 1 395 ? 8.171 15.349 10.470 1.00 82.38 395 ALA A CA 1
ATOM 2970 C C . ALA A 1 395 ? 7.002 16.331 10.313 1.00 82.38 395 ALA A C 1
ATOM 2972 O O . ALA A 1 395 ? 6.275 16.583 11.272 1.00 82.38 395 ALA A O 1
ATOM 2973 N N . ALA A 1 396 ? 6.785 16.848 9.100 1.00 77.81 396 ALA A N 1
ATOM 2974 C CA . ALA A 1 396 ? 5.631 17.690 8.801 1.00 77.81 396 ALA A CA 1
ATOM 2975 C C . ALA A 1 396 ? 4.306 16.904 8.801 1.00 77.81 396 ALA A C 1
ATOM 2977 O O . ALA A 1 396 ? 3.268 17.462 9.156 1.00 77.81 396 ALA A O 1
ATOM 2978 N N . ALA A 1 397 ? 4.335 15.626 8.412 1.00 72.44 397 ALA A N 1
ATOM 2979 C CA . ALA A 1 397 ? 3.162 14.755 8.395 1.00 72.44 397 ALA A CA 1
ATOM 2980 C C . ALA A 1 397 ? 2.751 14.238 9.783 1.00 72.44 397 ALA A C 1
ATOM 2982 O O . ALA A 1 397 ? 1.579 13.942 9.996 1.00 72.44 397 ALA A O 1
ATOM 2983 N N . TYR A 1 398 ? 3.691 14.141 10.727 1.00 78.19 398 TYR A N 1
ATOM 2984 C CA . TYR A 1 398 ? 3.455 13.617 12.074 1.00 78.19 398 TYR A CA 1
ATOM 2985 C C . TYR A 1 398 ? 3.755 14.665 13.159 1.00 78.19 398 TYR A C 1
ATOM 2987 O O . TYR A 1 398 ? 4.699 14.497 13.942 1.00 78.19 398 TYR A O 1
ATOM 2995 N N . PRO A 1 399 ? 2.961 15.751 13.246 1.00 82.31 399 PRO A N 1
ATOM 2996 C CA . PRO A 1 399 ? 3.190 16.795 14.236 1.00 82.31 399 PRO A CA 1
ATOM 2997 C C . PRO A 1 399 ? 3.145 16.220 15.658 1.00 82.31 399 PRO A C 1
ATOM 2999 O O . PRO A 1 399 ? 2.256 15.451 16.016 1.00 82.31 399 PRO A O 1
ATOM 3002 N N . GLY A 1 400 ? 4.127 16.591 16.480 1.00 88.56 400 GLY A N 1
ATOM 3003 C CA . GLY A 1 400 ? 4.234 16.124 17.866 1.00 88.56 400 GLY A CA 1
ATOM 3004 C C . GLY A 1 400 ? 4.895 14.753 18.049 1.00 88.56 400 GLY A C 1
ATOM 3005 O O . GLY A 1 400 ? 5.065 14.331 19.192 1.00 88.56 400 GLY A O 1
ATOM 3006 N N . ARG A 1 401 ? 5.313 14.072 16.972 1.00 89.06 401 ARG A N 1
ATOM 3007 C CA . ARG A 1 401 ? 6.145 12.859 17.053 1.00 89.06 401 ARG A CA 1
ATOM 3008 C C . ARG A 1 401 ? 7.606 13.162 16.735 1.00 89.06 401 ARG A C 1
ATOM 3010 O O . ARG A 1 401 ? 7.916 13.981 15.874 1.00 89.06 401 ARG A O 1
ATOM 3017 N N . GLN A 1 402 ? 8.514 12.459 17.407 1.00 96.38 402 GLN A N 1
ATOM 3018 C CA . GLN A 1 402 ? 9.935 12.494 17.077 1.00 96.38 402 GLN A CA 1
ATOM 3019 C C . GLN A 1 402 ? 10.216 11.600 15.864 1.00 96.38 402 GLN A C 1
ATOM 3021 O O . GLN A 1 402 ? 10.065 10.382 15.938 1.00 96.38 402 GLN A O 1
ATOM 3026 N N . VAL A 1 403 ? 10.659 12.193 14.759 1.00 89.25 403 VAL A N 1
ATOM 3027 C CA . VAL A 1 403 ? 11.067 11.443 13.563 1.00 89.25 403 VAL A CA 1
ATOM 3028 C C . VAL A 1 403 ? 12.552 11.098 13.656 1.00 89.25 403 VAL A C 1
ATOM 3030 O O . VAL A 1 403 ? 13.384 11.984 13.849 1.00 89.25 403 VAL A O 1
ATOM 3033 N N . VAL A 1 404 ? 12.881 9.810 13.551 1.00 95.19 404 VAL A N 1
ATOM 3034 C CA . VAL A 1 404 ? 14.236 9.270 13.720 1.00 95.19 404 VAL A CA 1
ATOM 3035 C C . VAL A 1 404 ? 14.604 8.423 12.507 1.00 95.19 404 VAL A C 1
ATOM 3037 O O . VAL A 1 404 ? 13.949 7.425 12.219 1.00 95.19 404 VAL A O 1
ATOM 3040 N N . GLY A 1 405 ? 15.675 8.808 11.814 1.00 92.75 405 GLY A N 1
ATOM 3041 C CA . GLY A 1 405 ? 16.240 8.034 10.713 1.00 92.75 405 GLY A CA 1
ATOM 3042 C C . GLY A 1 405 ? 17.124 6.882 11.201 1.00 92.75 405 GLY A C 1
ATOM 3043 O O . GLY A 1 405 ? 17.939 7.069 12.106 1.00 92.75 405 GLY A O 1
ATOM 3044 N N . VAL A 1 406 ? 16.998 5.703 10.588 1.00 94.88 406 VAL A N 1
ATOM 3045 C CA . VAL A 1 406 ? 17.805 4.509 10.887 1.00 94.88 406 VAL A CA 1
ATOM 3046 C C . VAL A 1 406 ? 18.414 3.944 9.606 1.00 94.88 406 VAL A C 1
ATOM 3048 O O . VAL A 1 406 ? 17.702 3.587 8.665 1.00 94.88 406 VAL A O 1
ATOM 3051 N N . GLN A 1 407 ? 19.744 3.818 9.596 1.00 95.81 407 GLN A N 1
ATOM 3052 C CA . GLN A 1 407 ? 20.483 3.202 8.493 1.00 95.81 407 GLN A CA 1
ATOM 3053 C C . GLN A 1 407 ? 20.038 1.750 8.309 1.00 95.81 407 GLN A C 1
ATOM 3055 O O . GLN A 1 407 ? 20.215 0.919 9.197 1.00 95.81 407 GLN A O 1
ATOM 3060 N N . SER A 1 408 ? 19.427 1.465 7.163 1.00 85.69 408 SER A N 1
ATOM 3061 C CA . SER A 1 408 ? 18.701 0.208 6.929 1.00 85.69 408 SER A CA 1
ATOM 3062 C C . SER A 1 408 ? 18.860 -0.327 5.507 1.00 85.69 408 SER A C 1
ATOM 3064 O O . SER A 1 408 ? 18.130 -1.228 5.096 1.00 85.69 408 SER A O 1
ATOM 3066 N N . ARG A 1 409 ? 19.863 0.160 4.762 1.00 86.31 409 ARG A N 1
ATOM 3067 C CA . ARG A 1 409 ? 20.219 -0.382 3.441 1.00 86.31 409 ARG A CA 1
ATOM 3068 C C . ARG A 1 409 ? 20.447 -1.897 3.472 1.00 86.31 409 ARG A C 1
ATOM 3070 O O . ARG A 1 409 ? 19.982 -2.585 2.578 1.00 86.31 409 ARG A O 1
ATOM 3077 N N . GLU A 1 410 ? 21.081 -2.417 4.521 1.00 84.25 410 GLU A N 1
ATOM 3078 C CA . GLU A 1 410 ? 21.313 -3.862 4.684 1.00 84.25 410 GLU A CA 1
ATOM 3079 C C . GLU A 1 410 ? 20.011 -4.663 4.833 1.00 84.25 410 GLU A C 1
ATOM 3081 O O . GLU A 1 410 ? 19.927 -5.796 4.370 1.00 84.25 410 GLU A O 1
ATOM 3086 N N . VAL A 1 411 ? 18.971 -4.076 5.437 1.00 79.44 411 VAL A N 1
ATOM 3087 C CA . VAL A 1 411 ? 17.652 -4.722 5.518 1.00 79.44 411 VAL A CA 1
ATOM 3088 C C . VAL A 1 411 ? 16.999 -4.762 4.139 1.00 79.44 411 VAL A C 1
ATOM 3090 O O . VAL A 1 411 ? 16.459 -5.796 3.749 1.00 79.44 411 VAL A O 1
ATOM 3093 N N . LEU A 1 412 ? 17.117 -3.668 3.379 1.00 78.88 412 LEU A N 1
ATOM 3094 C CA . LEU A 1 412 ? 16.568 -3.558 2.028 1.00 78.88 412 LEU A CA 1
ATOM 3095 C C . LEU A 1 412 ? 17.096 -4.641 1.077 1.00 78.88 412 LEU A C 1
ATOM 3097 O O . LEU A 1 412 ? 16.358 -5.082 0.198 1.00 78.88 412 LEU A O 1
ATOM 3101 N N . LEU A 1 413 ? 18.330 -5.118 1.269 1.00 77.69 413 LEU A N 1
ATOM 3102 C CA . LEU A 1 413 ? 18.887 -6.222 0.472 1.00 77.69 413 LEU A CA 1
ATOM 3103 C C . LEU A 1 413 ? 18.069 -7.521 0.604 1.00 77.69 413 LEU A C 1
ATOM 3105 O O . LEU A 1 413 ? 18.086 -8.343 -0.308 1.00 77.69 413 LEU A O 1
ATOM 3109 N N . GLY A 1 414 ? 17.325 -7.681 1.704 1.00 71.69 414 GLY A N 1
ATOM 3110 C CA . GLY A 1 414 ? 16.399 -8.789 1.943 1.00 71.69 414 GLY A CA 1
ATOM 3111 C C . GLY A 1 414 ? 14.979 -8.580 1.401 1.00 71.69 414 GLY A C 1
ATOM 3112 O O . GLY A 1 414 ? 14.134 -9.444 1.619 1.00 71.69 414 GLY A O 1
ATOM 3113 N N . GLY A 1 415 ? 14.700 -7.461 0.720 1.00 70.81 415 GLY A N 1
ATOM 3114 C CA . GLY A 1 415 ? 13.442 -7.229 -0.006 1.00 70.81 415 GLY A CA 1
ATOM 3115 C C . GLY A 1 415 ? 12.357 -6.449 0.733 1.00 70.81 415 GLY A C 1
ATOM 3116 O O . GLY A 1 415 ? 11.223 -6.416 0.275 1.00 70.81 415 GLY A O 1
ATOM 3117 N N . GLY A 1 416 ? 12.686 -5.805 1.852 1.00 73.69 416 GLY A N 1
ATOM 3118 C CA . GLY A 1 416 ? 11.767 -4.940 2.595 1.00 73.69 416 GLY A CA 1
ATOM 3119 C C . GLY A 1 416 ? 12.513 -4.043 3.578 1.00 73.69 416 GLY A C 1
ATOM 3120 O O . GLY A 1 416 ? 13.743 -4.031 3.601 1.00 73.69 416 GLY A O 1
ATOM 3121 N N . ASN A 1 417 ? 11.798 -3.277 4.403 1.00 77.88 417 ASN A N 1
ATOM 3122 C CA . ASN A 1 417 ? 12.433 -2.406 5.394 1.00 77.88 417 ASN A CA 1
ATOM 3123 C C . ASN A 1 417 ? 11.669 -2.379 6.737 1.00 77.88 417 ASN A C 1
ATOM 3125 O O . ASN A 1 417 ? 11.019 -3.364 7.087 1.00 77.88 417 ASN A O 1
ATOM 3129 N N . ILE A 1 418 ? 11.801 -1.299 7.520 1.00 80.38 418 ILE A N 1
ATOM 3130 C CA . ILE A 1 418 ? 11.326 -1.168 8.911 1.00 80.38 418 ILE A CA 1
ATOM 3131 C C . ILE A 1 418 ? 9.868 -1.596 9.103 1.00 80.38 418 ILE A C 1
ATOM 3133 O O . ILE A 1 418 ? 9.570 -2.324 10.053 1.00 80.38 418 ILE A O 1
ATOM 3137 N N . HIS A 1 419 ? 8.967 -1.200 8.208 1.00 78.00 419 HIS A N 1
ATOM 3138 C CA . HIS A 1 419 ? 7.563 -1.602 8.290 1.00 78.00 419 HIS A CA 1
ATOM 3139 C C . HIS A 1 419 ? 7.395 -3.118 8.084 1.00 78.00 419 HIS A C 1
ATOM 3141 O O . HIS A 1 419 ? 6.688 -3.779 8.840 1.00 78.00 419 HIS A O 1
ATOM 3147 N N . CYS A 1 420 ? 8.126 -3.716 7.140 1.00 74.06 420 CYS A N 1
ATOM 3148 C CA . CYS A 1 420 ? 7.962 -5.125 6.759 1.00 74.06 420 CYS A CA 1
ATOM 3149 C C . CYS A 1 420 ? 8.350 -6.151 7.841 1.00 74.06 420 CYS A C 1
ATOM 3151 O O . CYS A 1 420 ? 7.986 -7.329 7.729 1.00 74.06 420 CYS A O 1
ATOM 3153 N N . PHE A 1 421 ? 9.132 -5.750 8.849 1.00 77.25 421 PHE A N 1
ATOM 3154 C CA . PHE A 1 421 ? 9.552 -6.621 9.954 1.00 77.25 421 PHE A CA 1
ATOM 3155 C C . PHE A 1 421 ? 9.002 -6.197 11.323 1.00 77.25 421 PHE A C 1
ATOM 3157 O O . PHE A 1 421 ? 9.358 -6.803 12.336 1.00 77.25 421 PHE A O 1
ATOM 3164 N N . THR A 1 422 ? 8.130 -5.189 11.374 1.00 78.69 422 THR A N 1
ATOM 3165 C CA . THR A 1 422 ? 7.444 -4.765 12.599 1.00 78.69 422 THR A CA 1
ATOM 3166 C C . THR A 1 422 ? 5.948 -5.080 12.525 1.00 78.69 422 THR A C 1
ATOM 3168 O O . THR A 1 422 ? 5.377 -5.216 11.451 1.00 78.69 422 THR A O 1
ATOM 3171 N N . GLN A 1 423 ? 5.312 -5.253 13.687 1.00 81.56 423 GLN A N 1
ATOM 3172 C CA . GLN A 1 423 ? 3.859 -5.366 13.804 1.00 81.56 423 GLN A CA 1
ATOM 3173 C C . GLN A 1 423 ? 3.420 -4.749 15.132 1.00 81.56 423 GLN A C 1
ATOM 3175 O O . GLN A 1 423 ? 3.860 -5.174 16.203 1.00 81.56 423 GLN A O 1
ATOM 3180 N N . GLN A 1 424 ? 2.555 -3.741 15.069 1.00 81.31 424 GLN A N 1
ATOM 3181 C CA . GLN A 1 424 ? 2.062 -3.037 16.245 1.00 81.31 424 GLN A CA 1
ATOM 3182 C C . GLN A 1 424 ? 1.008 -3.851 16.998 1.00 81.31 424 GLN A C 1
ATOM 3184 O O . GLN A 1 424 ? 0.117 -4.463 16.401 1.00 81.31 424 GLN A O 1
ATOM 3189 N N . LEU A 1 425 ? 1.078 -3.772 18.328 1.00 84.12 425 LEU A N 1
ATOM 3190 C CA . LEU A 1 425 ? 0.033 -4.205 19.247 1.00 84.12 425 LEU A CA 1
ATOM 3191 C C . LEU A 1 425 ? -0.639 -2.956 19.845 1.00 84.12 425 LEU A C 1
ATOM 3193 O O . LEU A 1 425 ? -0.005 -2.252 20.637 1.00 84.12 425 LEU A O 1
ATOM 3197 N N . PRO A 1 426 ? -1.892 -2.641 19.476 1.00 83.12 426 PRO A N 1
ATOM 3198 C CA . PRO A 1 426 ? -2.607 -1.500 20.033 1.00 83.12 426 PRO A CA 1
ATOM 3199 C C . PRO A 1 426 ? -2.795 -1.611 21.552 1.00 83.12 426 PRO A C 1
ATOM 3201 O O . PRO A 1 426 ? -3.050 -2.687 22.097 1.00 83.12 426 PRO A O 1
ATOM 3204 N N . ALA A 1 427 ? -2.724 -0.471 22.244 1.00 79.56 427 ALA A N 1
ATOM 3205 C CA . ALA A 1 427 ? -3.028 -0.399 23.672 1.00 79.56 427 ALA A CA 1
ATOM 3206 C C . ALA A 1 427 ? -4.491 -0.801 23.947 1.00 79.56 427 ALA A C 1
ATOM 3208 O O . ALA A 1 427 ? -5.390 -0.437 23.188 1.00 79.56 427 ALA A O 1
ATOM 3209 N N . GLY A 1 428 ? -4.718 -1.530 25.044 1.00 69.75 428 GLY A N 1
ATOM 3210 C CA . GLY A 1 428 ? -5.996 -2.189 25.364 1.00 69.75 428 GLY A CA 1
ATOM 3211 C C . GLY A 1 428 ? -5.922 -3.720 25.289 1.00 69.75 428 GLY A C 1
ATOM 3212 O O . GLY A 1 428 ? -6.787 -4.405 25.827 1.00 69.75 428 GLY A O 1
ATOM 3213 N N . ALA A 1 429 ? -4.854 -4.267 24.701 1.00 57.66 429 ALA A N 1
ATOM 3214 C CA . ALA A 1 429 ? -4.506 -5.677 24.806 1.00 57.66 429 ALA A CA 1
ATOM 3215 C C . ALA A 1 429 ? -4.125 -6.033 26.261 1.00 57.66 429 ALA A C 1
ATOM 3217 O O . ALA A 1 429 ? -3.095 -5.585 26.758 1.00 57.66 429 ALA A O 1
ATOM 3218 N N . GLY A 1 430 ? -4.952 -6.825 26.954 1.00 50.62 430 GLY A N 1
ATOM 3219 C CA . GLY A 1 430 ? -4.542 -7.520 28.184 1.00 50.62 430 GLY A CA 1
ATOM 3220 C C . GLY A 1 430 ? -4.894 -6.895 29.542 1.00 50.62 430 GLY A C 1
ATOM 3221 O O . GLY A 1 430 ? -4.375 -7.377 30.546 1.00 50.62 430 GLY A O 1
ATOM 3222 N N . ALA A 1 431 ? -5.797 -5.910 29.639 1.00 44.53 431 ALA A N 1
ATOM 3223 C CA . ALA A 1 431 ? -6.228 -5.395 30.953 1.00 44.53 431 ALA A CA 1
ATOM 3224 C C . ALA A 1 431 ? -6.951 -6.446 31.833 1.00 44.53 431 ALA A C 1
ATOM 3226 O O . ALA A 1 431 ? -6.990 -6.294 33.050 1.00 44.53 431 ALA A O 1
ATOM 3227 N N . ASP A 1 432 ? -7.454 -7.538 31.243 1.00 44.56 432 ASP A N 1
ATOM 3228 C CA . ASP A 1 432 ? -8.141 -8.615 31.973 1.00 44.56 432 ASP A CA 1
ATOM 3229 C C . ASP A 1 432 ? -7.284 -9.878 32.192 1.00 44.56 432 ASP A C 1
ATOM 3231 O O . ASP A 1 432 ? -7.704 -10.793 32.896 1.00 44.56 432 ASP A O 1
ATOM 3235 N N . ALA A 1 433 ? -6.074 -9.957 31.624 1.00 41.50 433 ALA A N 1
ATOM 3236 C CA . ALA A 1 433 ? -5.258 -11.179 31.673 1.00 41.50 433 ALA A CA 1
ATOM 3237 C C . ALA A 1 433 ? -4.361 -11.291 32.925 1.00 41.50 433 ALA A C 1
ATOM 3239 O O . ALA A 1 433 ? -3.769 -12.341 33.156 1.00 41.50 433 ALA A O 1
ATOM 3240 N N . GLN A 1 434 ? -4.269 -10.240 33.750 1.00 36.69 434 GLN A N 1
ATOM 3241 C CA . GLN A 1 434 ? -3.537 -10.258 35.029 1.00 36.69 434 GLN A CA 1
ATOM 3242 C C . GLN A 1 434 ? -4.440 -10.470 36.257 1.00 36.69 434 GLN A C 1
ATOM 3244 O O . GLN A 1 434 ? -3.979 -10.345 37.388 1.00 36.69 434 GLN A O 1
ATOM 3249 N N . ALA A 1 435 ? -5.714 -10.819 36.054 1.00 34.16 435 ALA A N 1
ATOM 3250 C CA . ALA A 1 435 ? -6.668 -11.055 37.133 1.00 34.16 435 ALA A CA 1
ATOM 3251 C C . ALA A 1 435 ? -7.297 -12.456 37.058 1.00 34.16 435 ALA A C 1
ATOM 3253 O O . ALA A 1 435 ? -8.515 -12.588 36.988 1.00 34.16 435 ALA A O 1
ATOM 3254 N N . GLN A 1 436 ? -6.482 -13.512 37.108 1.00 28.81 436 GLN A N 1
ATOM 3255 C CA . GLN A 1 436 ? -6.916 -14.808 37.643 1.00 28.81 436 GLN A CA 1
ATOM 3256 C C . GLN A 1 436 ? -5.800 -15.381 38.538 1.00 28.81 436 GLN A C 1
ATOM 3258 O O . GLN A 1 436 ? -4.638 -15.290 38.139 1.00 28.81 436 GLN A O 1
ATOM 3263 N N . PRO A 1 437 ? -6.135 -15.856 39.757 1.00 38.59 437 PRO A N 1
ATOM 3264 C CA . PRO A 1 437 ? -5.169 -16.252 40.786 1.00 38.59 437 PRO A CA 1
ATOM 3265 C C . PRO A 1 437 ? -4.341 -17.489 40.435 1.00 38.59 437 PRO A C 1
ATOM 3267 O O . PRO A 1 437 ? -4.850 -18.358 39.689 1.00 38.59 437 PRO A O 1
#

Se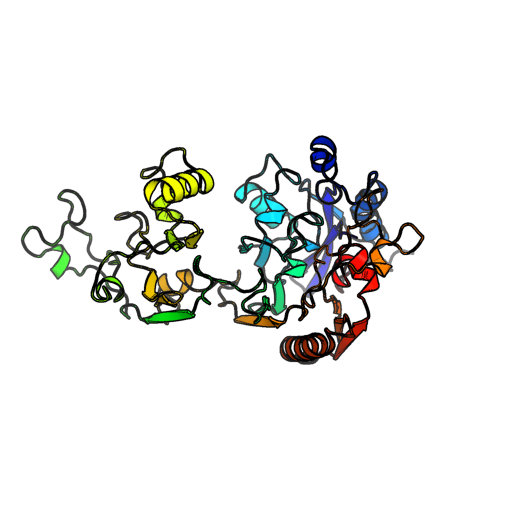condary structure (DSSP, 8-state):
----EEEEEEE-TTS-EEEEEEEEE--TTTHHHHHHTT---S-S--HHHHHHHHHHHHHTT-EEEEEEEE--GGGEEE-SSSEEEEEHHHHT-TTT-TT--HHHHHHHHHHHH--SEEEEES---TT-TTTTSS-HHHHEEEEETTEEEEEE---TTSTTS-B-TTS-B-EEEEEEPPSSPPB--HHHHTSSSSTT-SBTTBPPPTTPBPP--GGGG---SS-----SEEEEEHHHHT-TTTSTT--HHHHHHHHHHHH--SEEEEES---TT-TTTTSS-STTTEEEEETTEEEEEE---TTSHHHHTTS-B-TT-PBPEEEEEEPPSSPPB--HHHHHSSSGGG-SBTTBPPPTTPBP---TTS-EEETTEEEEEE--GGGHHHHHHHHHHHHHHSTTSEEEEEE-HHHHTTT--TGGG-----TTTTTTTT---

pLDDT: mean 70.85, std 16.13, range [28.81, 96.94]

Foldseek 3Di:
DFAQKAKAWDQDPPRAIAIAIEGEAEDQLLVVVCVVVVHFGQDPDCPVVSVCSPPVVVVLVHHYDYQDFHDTPQQWADQSPQEIEGECQARVPCSTCVPDDPVRVVVSCCVRHVHDYYDYDHAAFPLQCRRNRHGVLLAWYDLHAQEMEGEAAPDLPDPRQDFAPVSAAAAEDEFEWDPPFDWQAPCNQPDDDDPQDLDDPDGDDGRQTDLTGPLLVLPPPDDDPVGLEEEWECQQCVPCVHPNPDDPVNVVVVCCVPVVRNYYDYQHAAGPSCCVRRSRTCSSAWDASDHNYIYGYAYPPLPHCSPPRPFDAGPVRHGHHYQYQYFQPPFDWQAPCLQPPDDPLQPLGDPDGDDGGRGFSDHQSLWDDDDQAIETEDADDRRVVSRVSNQVSSCVSNPRHHYHYDHFNSVSSNRGTDNRPDHDDDPSRPPPVVPDD

Sequence (437 aa):
MGCVCVCVVRDGSGGRREVAAVSWDYNCYGSPAKLAAGQPVLMADWSLDRAAGRSLPARAGLRVFECPLVLEGGAIHSDGQGTLLVTEECLLHPSRNPGLGKEGIEALLRDFLGVDRVLWLWKGLVGDEEGTNGHVDNMAAFAEPGTVLLAWSDDPNDPLHEYDAAGRCLRVIKVPSPSPPLFMTYREANCDRAAASLFAGTAVPVGWRLAGSYLNHYVVNGGVVVPHTLLVTEECLLHPSRNPGLGKEGIEALLRDFLGVERVLWLWKGMVGDEEGTNGHVDNMAAFAEPGTVLLAWSDDPNDPLHEAAGQYDAAGRRLRVIKVPSPSPPLFMTYREANCDRAAASLFAGTAVPVGWRLAGSYLNHYVVNGGVVVPQFGGAQSRSDEEALRALAAAYPGRQVVGVQSREVLLGGGNIHCFTQQLPAGAGADAQAQP

InterPro domains:
  IPR007466 Peptidyl-arginine deiminase, Porphyromonas-type [PF04371] (18-227)
  IPR007466 Peptidyl-arginine deiminase, Porphyromonas-type [PF04371] (229-426)
  IPR007466 Peptidyl-arginine deiminase, Porphyromonas-type [PTHR31377] (229-428)